Protein AF-A0A5J4YCR7-F1 (afdb_monomer_lite)

pLDDT: mean 78.74, std 20.58, range [29.14, 98.62]

Structure (mmCIF, N/CA/C/O backbone):
data_AF-A0A5J4YCR7-F1
#
_entry.id   AF-A0A5J4YCR7-F1
#
loop_
_atom_site.group_PDB
_atom_site.id
_atom_site.type_symbol
_atom_site.label_atom_id
_atom_site.label_alt_id
_atom_site.label_comp_id
_atom_site.label_asym_id
_atom_site.label_entity_id
_atom_site.label_seq_id
_atom_site.pdbx_PDB_ins_code
_atom_site.Cartn_x
_atom_site.Cartn_y
_atom_site.Cartn_z
_atom_site.occupancy
_atom_site.B_iso_or_equiv
_atom_site.auth_seq_id
_atom_site.auth_comp_id
_atom_site.auth_asym_id
_atom_site.auth_atom_id
_atom_site.pdbx_PDB_model_num
ATOM 1 N N . MET A 1 1 ? 3.400 43.436 -30.744 1.00 53.88 1 MET A N 1
ATOM 2 C CA . MET A 1 1 ? 2.940 43.234 -29.351 1.00 53.88 1 MET A CA 1
ATOM 3 C C . MET A 1 1 ? 1.519 42.687 -29.288 1.00 53.88 1 MET A C 1
ATOM 5 O O . MET A 1 1 ? 1.338 41.654 -28.671 1.00 53.88 1 MET A O 1
ATOM 9 N N . THR A 1 2 ? 0.542 43.267 -29.990 1.00 69.38 2 THR A N 1
ATOM 10 C CA . THR A 1 2 ? -0.871 42.826 -29.975 1.00 69.38 2 THR A CA 1
ATOM 11 C C . THR A 1 2 ? -1.124 41.374 -30.415 1.00 69.38 2 THR A C 1
ATOM 13 O O . THR A 1 2 ? -1.974 40.711 -29.832 1.00 69.38 2 THR A O 1
ATOM 16 N N . ALA A 1 3 ? -0.366 40.838 -31.378 1.00 64.12 3 ALA A N 1
ATOM 17 C CA . ALA A 1 3 ? -0.530 39.449 -31.832 1.00 64.12 3 ALA A CA 1
ATOM 18 C C . ALA A 1 3 ? -0.037 38.398 -30.815 1.00 64.12 3 ALA A C 1
ATOM 20 O O . ALA A 1 3 ? -0.618 37.323 -30.713 1.00 64.12 3 ALA A O 1
ATOM 21 N N . LEU A 1 4 ? 1.000 38.718 -30.030 1.00 56.66 4 LEU A N 1
ATOM 22 C CA . LEU A 1 4 ? 1.555 37.800 -29.029 1.00 56.66 4 LEU A CA 1
ATOM 23 C C . LEU A 1 4 ? 0.643 37.704 -27.799 1.00 56.66 4 LEU A C 1
ATOM 25 O O . LEU A 1 4 ? 0.443 36.624 -27.258 1.00 56.66 4 LEU A O 1
ATOM 29 N N . THR A 1 5 ? 0.029 38.823 -27.406 1.00 66.38 5 THR A N 1
ATOM 30 C CA . THR A 1 5 ? -0.951 38.864 -26.312 1.00 66.38 5 THR A CA 1
ATOM 31 C C . THR A 1 5 ? -2.227 38.097 -26.668 1.00 66.38 5 THR A C 1
ATOM 33 O O . THR A 1 5 ? -2.758 37.383 -25.826 1.00 66.38 5 THR A O 1
ATOM 36 N N . ALA A 1 6 ? -2.689 38.182 -27.921 1.00 71.31 6 ALA A N 1
ATOM 37 C CA . ALA A 1 6 ? -3.839 37.410 -28.393 1.00 71.31 6 ALA A CA 1
ATOM 38 C C . ALA A 1 6 ? -3.543 35.901 -28.460 1.00 71.31 6 ALA A C 1
ATOM 40 O O . ALA A 1 6 ? -4.400 35.099 -28.101 1.00 71.31 6 ALA A O 1
ATOM 41 N N . LEU A 1 7 ? -2.326 35.513 -28.862 1.00 67.75 7 LEU A N 1
ATOM 42 C CA . LEU A 1 7 ? -1.905 34.111 -28.886 1.00 67.75 7 LEU A CA 1
ATOM 43 C C . LEU A 1 7 ? -1.783 33.531 -27.468 1.00 67.75 7 LEU A C 1
ATOM 45 O O . LEU A 1 7 ? -2.272 32.436 -27.222 1.00 67.75 7 LEU A O 1
ATOM 49 N N . LEU A 1 8 ? -1.203 34.278 -26.523 1.00 57.44 8 LEU A N 1
ATOM 50 C CA . LEU A 1 8 ? -1.107 33.860 -25.119 1.00 57.44 8 LEU A CA 1
ATOM 51 C C . LEU A 1 8 ? -2.484 33.749 -24.453 1.00 57.44 8 LEU A C 1
ATOM 53 O O . LEU A 1 8 ? -2.726 32.792 -23.727 1.00 57.44 8 LEU A O 1
ATOM 57 N N . ALA A 1 9 ? -3.409 34.669 -24.747 1.00 64.31 9 ALA A N 1
ATOM 58 C CA . ALA A 1 9 ? -4.784 34.578 -24.263 1.00 64.31 9 ALA A CA 1
ATOM 59 C C . ALA A 1 9 ? -5.526 33.374 -24.869 1.00 64.31 9 ALA A C 1
ATOM 61 O O . ALA A 1 9 ? -6.218 32.660 -24.150 1.00 64.31 9 ALA A O 1
ATOM 62 N N . ALA A 1 10 ? -5.347 33.100 -26.164 1.00 67.38 10 ALA A N 1
ATOM 63 C CA . ALA A 1 10 ? -5.958 31.947 -26.821 1.00 67.38 10 ALA A CA 1
ATOM 64 C C . ALA A 1 10 ? -5.403 30.614 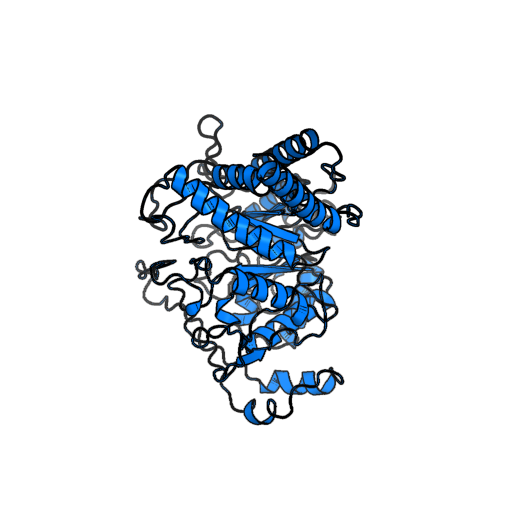-26.293 1.00 67.38 10 ALA A C 1
ATOM 66 O O . ALA A 1 10 ? -6.180 29.699 -26.047 1.00 67.38 10 ALA A O 1
ATOM 67 N N . VAL A 1 11 ? -4.090 30.520 -26.052 1.00 62.34 11 VAL A N 1
ATOM 68 C CA . VAL A 1 11 ? -3.454 29.336 -25.448 1.00 62.34 11 VAL A CA 1
ATOM 69 C C . VAL A 1 11 ? -3.907 29.148 -23.999 1.00 62.34 11 VAL A C 1
ATOM 71 O O . VAL A 1 11 ? -4.260 28.036 -23.629 1.00 62.34 11 VAL A O 1
ATOM 74 N N . ALA A 1 12 ? -3.997 30.219 -23.203 1.00 52.41 12 ALA A N 1
ATOM 75 C CA . ALA A 1 12 ? -4.520 30.144 -21.838 1.00 52.41 12 ALA A CA 1
ATOM 76 C C . ALA A 1 12 ? -5.996 29.708 -21.802 1.00 52.41 12 ALA A C 1
ATOM 78 O O . ALA A 1 12 ? -6.376 28.902 -20.961 1.00 52.41 12 ALA A O 1
ATOM 79 N N . THR A 1 13 ? -6.814 30.179 -22.749 1.00 51.72 13 THR A N 1
ATOM 80 C CA . THR A 1 13 ? -8.229 29.782 -22.853 1.00 51.72 13 THR A CA 1
ATOM 81 C C . THR A 1 13 ? -8.368 28.332 -23.328 1.00 51.72 13 THR A C 1
ATOM 83 O O . THR A 1 13 ? -9.234 27.610 -22.846 1.00 51.72 13 THR A O 1
ATOM 86 N N . LEU A 1 14 ? -7.495 27.877 -24.235 1.00 43.97 14 LEU A N 1
ATOM 87 C CA . LEU A 1 14 ? -7.489 26.497 -24.722 1.00 43.97 14 LEU A CA 1
ATOM 88 C C . LEU A 1 14 ? -7.041 25.516 -23.626 1.00 43.97 14 LEU A C 1
ATOM 90 O O . LEU A 1 14 ? -7.689 24.490 -23.441 1.00 43.97 14 LEU A O 1
ATOM 94 N N . LEU A 1 15 ? -5.999 25.863 -22.861 1.00 42.59 15 LEU A N 1
ATOM 95 C CA . LEU A 1 15 ? -5.530 25.081 -21.711 1.00 42.59 15 LEU A CA 1
ATOM 96 C C . LEU A 1 15 ? -6.577 25.045 -20.586 1.00 42.59 15 LEU A C 1
ATOM 98 O O . LEU A 1 15 ? -6.857 23.973 -20.063 1.00 42.59 15 LEU A O 1
ATOM 102 N N . ALA A 1 16 ? -7.236 26.171 -20.286 1.00 39.00 16 ALA A N 1
ATOM 103 C CA . ALA A 1 16 ? -8.340 26.206 -19.322 1.00 39.00 16 ALA A CA 1
ATOM 104 C C . ALA A 1 16 ? -9.537 25.345 -19.774 1.00 39.00 16 ALA A C 1
ATOM 106 O O . ALA A 1 16 ? -10.099 24.601 -18.977 1.00 39.00 16 ALA A O 1
ATOM 107 N N . SER A 1 17 ? -9.879 25.366 -21.069 1.00 35.00 17 SER A N 1
ATOM 108 C CA . SER A 1 17 ? -10.988 24.564 -21.609 1.00 35.00 17 SER A CA 1
ATOM 109 C C . SER A 1 17 ? -10.715 23.054 -21.643 1.00 35.00 17 SER A C 1
ATOM 111 O O . SER A 1 17 ? -11.660 22.268 -21.599 1.00 35.00 17 SER A O 1
ATOM 113 N N . GLN A 1 18 ? -9.444 22.634 -21.698 1.00 39.31 18 GLN A N 1
ATOM 114 C CA . GLN A 1 18 ? -9.070 21.219 -21.588 1.00 39.31 18 GLN A CA 1
ATOM 115 C C . GLN A 1 18 ? -9.060 20.727 -20.134 1.00 39.31 18 GLN A C 1
ATOM 117 O O . GLN A 1 18 ? -9.327 19.550 -19.914 1.00 39.31 18 GLN A O 1
ATOM 122 N N . CYS A 1 19 ? -8.859 21.614 -19.151 1.00 36.62 19 CYS A N 1
ATOM 123 C CA . CYS A 1 19 ? -9.073 21.284 -17.739 1.00 36.62 19 CYS A CA 1
ATOM 124 C C . CYS A 1 19 ? -10.566 21.195 -17.377 1.00 36.62 19 CYS A C 1
ATOM 126 O O . CYS A 1 19 ? -10.964 20.292 -16.651 1.00 36.62 19 CYS A O 1
ATOM 128 N N . GLU A 1 20 ? -11.426 22.076 -17.900 1.00 34.78 20 GLU A N 1
ATOM 129 C CA . GLU A 1 20 ? -12.853 22.086 -17.525 1.00 34.78 20 GLU A CA 1
ATOM 130 C C . GLU A 1 20 ? -13.670 20.932 -18.135 1.00 34.78 20 GLU A C 1
ATOM 132 O O . GLU A 1 20 ? -14.632 20.462 -17.525 1.00 34.78 20 GLU A O 1
ATOM 137 N N . ALA A 1 21 ? -13.284 20.422 -19.309 1.00 37.94 21 ALA A N 1
ATOM 138 C CA . ALA A 1 21 ? -14.014 19.342 -19.980 1.00 37.94 21 ALA A CA 1
ATOM 139 C C . ALA A 1 21 ? -13.878 17.962 -19.295 1.00 37.94 21 ALA A C 1
ATOM 141 O O . ALA A 1 21 ? -14.633 17.052 -19.635 1.00 37.94 21 ALA A O 1
ATOM 142 N N . GLY A 1 22 ? -12.960 17.807 -18.332 1.00 37.94 22 GLY A N 1
ATOM 143 C CA . GLY A 1 22 ? -12.768 16.573 -17.559 1.00 37.94 22 GLY A CA 1
ATOM 144 C C . GLY A 1 22 ? -13.517 16.510 -16.220 1.00 37.94 22 GLY A C 1
ATOM 145 O O . GLY A 1 22 ? -13.668 15.424 -15.673 1.00 37.94 22 GLY A O 1
ATOM 146 N N . PHE A 1 23 ? -14.016 17.636 -15.692 1.00 41.09 23 PHE A N 1
ATOM 147 C CA . PHE A 1 23 ? -14.537 17.710 -14.312 1.00 41.09 23 PHE A CA 1
ATOM 148 C C . PHE A 1 23 ? -16.067 17.801 -14.193 1.00 41.09 23 PHE A C 1
ATOM 150 O O . PHE A 1 23 ? -16.623 17.628 -13.107 1.00 41.09 23 PHE A O 1
ATOM 157 N N . ALA A 1 24 ? -16.785 18.027 -15.295 1.00 34.12 24 ALA A N 1
ATOM 158 C CA . ALA A 1 24 ? -18.244 18.129 -15.296 1.00 34.12 24 ALA A CA 1
ATOM 159 C C . ALA A 1 24 ? -18.916 16.740 -15.312 1.00 34.12 24 ALA A C 1
ATOM 161 O O . ALA A 1 24 ? -19.542 16.353 -16.296 1.00 34.12 24 ALA A O 1
ATOM 162 N N . GLY A 1 25 ? -18.778 15.967 -14.231 1.00 39.09 25 GLY A N 1
ATOM 163 C CA . GLY A 1 25 ? -19.445 14.663 -14.134 1.00 39.09 25 GLY A CA 1
ATOM 164 C C . GLY A 1 25 ? -19.187 13.831 -12.881 1.00 39.09 25 GLY A C 1
ATOM 165 O O . GLY A 1 25 ? -19.938 12.887 -12.647 1.00 39.09 25 GLY A O 1
ATOM 166 N N . SER A 1 26 ? -18.193 14.170 -12.054 1.00 43.72 26 SER A N 1
ATOM 167 C CA . SER A 1 26 ? -17.971 13.477 -10.780 1.00 43.72 26 SER A CA 1
ATOM 168 C C . SER A 1 26 ? -19.073 13.869 -9.791 1.00 43.72 26 SER A C 1
ATOM 170 O O . SER A 1 26 ? -19.031 14.914 -9.138 1.00 43.72 26 SER A O 1
ATOM 172 N N . THR A 1 27 ? -20.132 13.061 -9.716 1.00 47.44 27 THR A N 1
ATOM 173 C CA . THR A 1 27 ? -20.980 13.045 -8.525 1.00 47.44 27 THR A CA 1
ATOM 174 C C . THR A 1 27 ? -20.075 12.645 -7.376 1.00 47.44 27 THR A C 1
ATOM 176 O O . THR A 1 27 ? -19.581 11.524 -7.385 1.00 47.44 27 THR A O 1
ATOM 179 N N . ALA A 1 28 ? -19.834 13.557 -6.435 1.00 53.69 28 ALA A N 1
ATOM 180 C CA . ALA A 1 28 ? -19.014 13.286 -5.266 1.00 53.69 28 ALA A CA 1
ATOM 181 C C . ALA A 1 28 ? -19.491 12.001 -4.572 1.00 53.69 28 ALA A C 1
ATOM 183 O O . ALA A 1 28 ? -20.524 11.994 -3.897 1.00 53.69 28 ALA A O 1
ATOM 184 N N . SER A 1 29 ? -18.761 10.910 -4.783 1.00 58.00 29 SER A N 1
ATOM 185 C CA . SER A 1 29 ? -19.010 9.643 -4.117 1.00 58.00 29 SER A CA 1
ATOM 186 C C . SER A 1 29 ? -18.643 9.830 -2.653 1.00 58.00 29 SER A C 1
ATOM 188 O O . SER A 1 29 ? -17.520 10.204 -2.327 1.00 58.00 29 SER A O 1
ATOM 190 N N . THR A 1 30 ? -19.592 9.619 -1.747 1.00 64.81 30 THR A N 1
ATOM 191 C CA . THR A 1 30 ? -19.238 9.455 -0.338 1.00 64.81 30 THR A CA 1
ATOM 192 C C . THR A 1 30 ? -18.543 8.107 -0.217 1.00 64.81 30 THR A C 1
ATOM 194 O O . THR A 1 30 ? -19.165 7.080 -0.485 1.00 64.81 30 THR A O 1
ATOM 197 N N . TYR A 1 31 ? -17.260 8.106 0.141 1.00 67.88 31 TYR A N 1
ATOM 198 C CA . TYR A 1 31 ? -16.530 6.870 0.399 1.00 67.88 31 TYR A CA 1
ATOM 199 C C . TYR A 1 31 ? -17.069 6.253 1.692 1.00 67.88 31 TYR A C 1
ATOM 201 O O . TYR A 1 31 ? -16.855 6.774 2.786 1.00 67.88 31 TYR A O 1
ATOM 209 N N . THR A 1 32 ? -17.838 5.175 1.562 1.00 67.88 32 THR A N 1
ATOM 210 C CA . THR A 1 32 ? -18.298 4.375 2.697 1.00 67.88 32 THR A CA 1
ATOM 211 C C . THR A 1 32 ? -17.334 3.222 2.892 1.00 67.88 32 THR A C 1
ATOM 213 O O . THR A 1 32 ? -17.268 2.336 2.043 1.00 67.88 32 THR A O 1
ATOM 216 N N . PHE A 1 33 ? -16.601 3.229 3.999 1.00 71.44 33 PHE A N 1
ATOM 217 C CA . PHE A 1 33 ? -15.703 2.130 4.338 1.00 71.44 33 PHE A CA 1
ATOM 218 C C . PHE A 1 33 ? -16.463 0.988 4.991 1.00 71.44 33 PHE A C 1
ATOM 220 O O . PHE A 1 33 ? -17.504 1.189 5.629 1.00 71.44 33 PHE A O 1
ATOM 227 N N . ASN A 1 34 ? -15.923 -0.217 4.833 1.00 76.38 34 ASN A N 1
ATOM 228 C CA . ASN A 1 34 ? -16.390 -1.361 5.587 1.00 76.38 34 ASN A CA 1
ATOM 229 C C . ASN A 1 34 ? -16.226 -1.069 7.089 1.00 76.38 34 ASN A C 1
ATOM 231 O O . ASN A 1 34 ? -15.247 -0.456 7.514 1.00 76.38 34 ASN A O 1
ATOM 235 N N . ALA A 1 35 ? -17.196 -1.497 7.897 1.00 76.69 35 ALA A N 1
ATOM 236 C CA . ALA A 1 35 ? -17.082 -1.396 9.348 1.00 76.69 35 ALA A CA 1
ATOM 237 C C . ALA A 1 35 ? -15.882 -2.205 9.864 1.00 76.69 35 ALA A C 1
ATOM 239 O O . ALA A 1 35 ? -15.300 -1.847 10.886 1.00 76.69 35 ALA A O 1
ATOM 240 N N . ASN A 1 36 ? -15.493 -3.269 9.147 1.00 85.06 36 ASN A N 1
ATOM 241 C CA . ASN A 1 36 ? -14.246 -3.958 9.422 1.00 85.06 36 ASN A CA 1
ATOM 242 C C . ASN A 1 36 ? -13.053 -3.236 8.794 1.00 85.06 36 ASN A C 1
ATOM 244 O O . ASN A 1 36 ? -12.921 -3.184 7.569 1.00 85.06 36 ASN A O 1
ATOM 248 N N . LYS A 1 37 ? -12.143 -2.768 9.647 1.00 90.25 37 LYS A N 1
ATOM 249 C CA . LYS A 1 37 ? -10.871 -2.179 9.225 1.00 90.25 37 LYS A CA 1
ATOM 250 C C . LYS A 1 37 ? -9.773 -3.223 9.007 1.00 90.25 37 LYS A C 1
ATOM 252 O O . LYS A 1 37 ? -8.697 -2.844 8.570 1.00 90.25 37 LYS A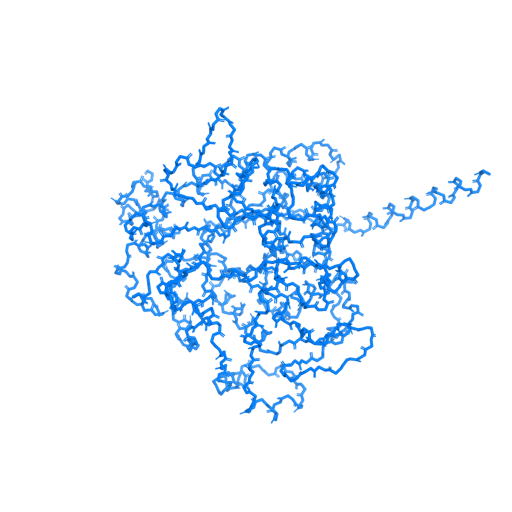 O 1
ATOM 257 N N . MET A 1 38 ? -9.987 -4.499 9.332 1.00 91.38 38 MET A N 1
ATOM 258 C CA . MET A 1 38 ? -8.982 -5.539 9.106 1.00 91.38 38 MET A CA 1
ATOM 259 C C . MET A 1 38 ? -8.787 -5.780 7.608 1.00 91.38 38 MET A C 1
ATOM 261 O O . MET A 1 38 ? -9.726 -6.132 6.901 1.00 91.38 38 MET A O 1
ATOM 265 N N . GLY A 1 39 ? -7.549 -5.656 7.159 1.00 91.50 39 GLY A N 1
ATOM 266 C CA . GLY A 1 39 ? -7.047 -6.151 5.893 1.00 91.50 39 GLY A CA 1
ATOM 267 C C . GLY A 1 39 ? -6.011 -7.255 6.103 1.00 91.50 39 GLY A C 1
ATOM 268 O O . GLY A 1 39 ? -5.493 -7.458 7.203 1.00 91.50 39 GLY A O 1
ATOM 269 N N . LEU A 1 40 ? -5.709 -7.967 5.028 1.00 89.88 40 LEU A N 1
ATOM 270 C CA . LEU A 1 40 ? -4.839 -9.131 5.002 1.00 89.88 40 LEU A CA 1
ATOM 271 C C . LEU A 1 40 ? -3.653 -8.887 4.064 1.00 89.88 40 LEU A C 1
ATOM 273 O O . LEU A 1 40 ? -3.804 -8.260 3.019 1.00 89.88 40 LEU A O 1
ATOM 277 N N . ASP A 1 41 ? -2.490 -9.410 4.429 1.00 87.56 41 ASP A N 1
ATOM 278 C CA . ASP A 1 41 ? -1.339 -9.568 3.541 1.00 87.56 41 ASP A CA 1
ATOM 279 C C . ASP A 1 41 ? -0.849 -11.006 3.683 1.00 87.56 41 ASP A C 1
ATOM 281 O O . ASP A 1 41 ? -0.159 -11.341 4.640 1.00 87.56 41 ASP A O 1
ATOM 285 N N . ASP A 1 42 ? -1.298 -11.893 2.804 1.00 75.75 42 ASP A N 1
ATOM 286 C CA . ASP A 1 42 ? -1.005 -13.328 2.897 1.00 75.75 42 ASP A CA 1
ATOM 287 C C . ASP A 1 42 ? -0.274 -13.851 1.652 1.00 75.75 42 ASP A C 1
ATOM 289 O O . ASP A 1 42 ? -0.049 -15.053 1.479 1.00 75.75 42 ASP A O 1
ATOM 293 N N . GLN A 1 43 ? 0.127 -12.926 0.776 1.00 63.00 43 GLN A N 1
ATOM 294 C CA . GLN A 1 43 ? 0.685 -13.229 -0.533 1.00 63.00 43 GLN A CA 1
ATOM 295 C C . GLN A 1 43 ? 1.986 -14.025 -0.414 1.00 63.00 43 GLN A C 1
ATOM 297 O O . GLN A 1 43 ? 2.153 -15.030 -1.104 1.00 63.00 43 GLN A O 1
ATOM 302 N N . ASN A 1 44 ? 2.894 -13.629 0.481 1.00 59.88 44 ASN A N 1
ATOM 303 C CA . ASN A 1 44 ? 4.166 -14.329 0.634 1.00 59.88 44 ASN A CA 1
ATOM 304 C C . ASN A 1 44 ? 3.959 -15.780 1.083 1.00 59.88 44 ASN A C 1
ATOM 306 O O . ASN A 1 44 ? 4.634 -16.670 0.577 1.00 59.88 44 ASN A O 1
ATOM 310 N N . TYR A 1 45 ? 2.986 -16.066 1.948 1.00 56.56 45 TYR A N 1
ATOM 311 C CA . TYR A 1 45 ? 2.736 -17.426 2.427 1.00 56.56 45 TYR A CA 1
ATOM 312 C C . TYR A 1 45 ? 2.085 -18.319 1.363 1.00 56.56 45 TYR A C 1
ATOM 314 O O . TYR A 1 45 ? 2.593 -19.403 1.062 1.00 56.56 45 TYR A O 1
ATOM 322 N N . VAL A 1 46 ? 0.985 -17.855 0.759 1.00 56.94 46 VAL A N 1
ATOM 323 C CA . VAL A 1 46 ? 0.233 -18.629 -0.245 1.00 56.94 46 VAL A CA 1
ATOM 324 C C . VAL A 1 46 ? 1.107 -18.948 -1.452 1.00 56.94 46 VAL A C 1
ATOM 326 O O . VAL A 1 46 ? 1.080 -20.069 -1.966 1.00 56.94 46 VAL A O 1
ATOM 329 N N . LEU A 1 47 ? 1.932 -17.984 -1.867 1.00 58.78 47 LEU A N 1
ATOM 330 C CA . LEU A 1 47 ? 2.868 -18.188 -2.955 1.00 58.78 47 LEU A CA 1
ATOM 331 C C . LEU A 1 47 ? 4.011 -19.123 -2.531 1.00 58.78 47 LEU A C 1
ATOM 333 O O . LEU A 1 47 ? 4.221 -20.158 -3.162 1.00 58.78 47 LEU A O 1
ATOM 337 N N . THR A 1 48 ? 4.731 -18.834 -1.446 1.00 58.62 48 THR A N 1
ATOM 338 C CA . THR A 1 48 ? 5.934 -19.617 -1.091 1.00 58.62 48 THR A CA 1
ATOM 339 C C . THR A 1 48 ? 5.659 -21.090 -0.797 1.00 58.62 48 THR A C 1
ATOM 341 O O . THR A 1 48 ? 6.524 -21.926 -1.059 1.00 58.62 48 THR A O 1
ATOM 344 N N . GLN A 1 49 ? 4.471 -21.434 -0.295 1.00 60.28 49 GLN A N 1
ATOM 345 C CA . GLN A 1 49 ? 4.128 -22.816 0.049 1.00 60.28 49 GLN A CA 1
ATOM 346 C C . GLN A 1 49 ? 3.531 -23.623 -1.113 1.00 60.28 49 GLN A C 1
ATOM 348 O O . GLN A 1 49 ? 3.308 -24.823 -0.954 1.00 60.28 49 GLN A O 1
ATOM 353 N N . ALA A 1 50 ? 3.287 -22.999 -2.275 1.00 66.38 50 ALA A N 1
ATOM 354 C CA . ALA A 1 50 ? 2.661 -23.638 -3.437 1.00 66.38 50 ALA A CA 1
ATOM 355 C C . ALA A 1 50 ? 1.386 -24.423 -3.062 1.00 66.38 50 ALA A C 1
ATOM 357 O O . ALA A 1 50 ? 1.210 -25.581 -3.457 1.00 66.38 50 ALA A O 1
ATOM 358 N N . LEU A 1 51 ? 0.522 -23.800 -2.253 1.00 72.81 51 LEU A N 1
ATOM 359 C CA . LEU A 1 51 ? -0.707 -24.424 -1.769 1.00 72.81 51 LEU A CA 1
ATOM 360 C C . LEU A 1 51 ? -1.613 -24.800 -2.945 1.00 72.81 51 LEU A C 1
ATOM 362 O O . LEU A 1 51 ? -1.719 -24.066 -3.930 1.00 72.81 51 LEU A O 1
ATOM 366 N N . ASP A 1 52 ? -2.284 -25.947 -2.845 1.00 79.06 52 ASP A N 1
ATOM 367 C CA . ASP A 1 52 ? -3.292 -26.303 -3.837 1.00 79.06 52 ASP A CA 1
ATOM 368 C C . ASP A 1 52 ? -4.546 -25.424 -3.697 1.00 79.06 52 ASP A C 1
ATOM 370 O O . ASP A 1 52 ? -4.830 -24.845 -2.645 1.00 79.06 52 ASP A O 1
ATOM 374 N N . SER A 1 53 ? -5.327 -25.330 -4.775 1.00 76.69 53 SER A N 1
ATOM 375 C CA . SER A 1 53 ? -6.520 -24.477 -4.815 1.00 76.69 53 SER A CA 1
ATOM 376 C C . SER A 1 53 ? -7.562 -24.841 -3.750 1.00 76.69 53 SER A C 1
ATOM 378 O O . SER A 1 53 ? -8.336 -23.979 -3.344 1.00 76.69 53 SER A O 1
ATOM 380 N N . ALA A 1 54 ? -7.604 -26.100 -3.294 1.00 82.75 54 ALA A N 1
ATOM 381 C CA . ALA A 1 54 ? -8.542 -26.533 -2.260 1.00 82.75 54 ALA A CA 1
ATOM 382 C C . ALA A 1 54 ? -8.132 -26.000 -0.879 1.00 82.75 54 ALA A C 1
ATOM 384 O O . ALA A 1 54 ? -8.982 -25.516 -0.136 1.00 82.75 54 ALA A O 1
ATOM 385 N N . THR A 1 55 ? -6.837 -26.034 -0.570 1.00 83.12 55 THR A N 1
ATOM 386 C CA . THR A 1 55 ? -6.261 -25.480 0.660 1.00 83.12 55 THR A CA 1
ATOM 387 C C . THR A 1 55 ? -6.422 -23.962 0.695 1.00 83.12 55 THR A C 1
ATOM 389 O O . THR A 1 55 ? -6.832 -23.420 1.715 1.00 83.12 55 THR A O 1
ATOM 392 N N . ILE A 1 56 ? -6.180 -23.275 -0.430 1.00 82.06 56 ILE A N 1
ATOM 393 C CA . ILE A 1 56 ? -6.403 -21.823 -0.550 1.00 82.06 56 ILE A CA 1
ATOM 394 C C . ILE A 1 56 ? -7.878 -21.479 -0.309 1.00 82.06 56 ILE A C 1
ATOM 396 O O . ILE A 1 56 ? -8.178 -20.569 0.460 1.00 82.06 56 ILE A O 1
ATOM 400 N N . ALA A 1 57 ? -8.807 -22.225 -0.915 1.00 82.75 57 ALA A N 1
ATOM 401 C CA . ALA A 1 57 ? -10.235 -22.006 -0.707 1.00 82.75 57 ALA A CA 1
ATOM 402 C C . ALA A 1 57 ? -10.643 -22.210 0.763 1.00 82.75 57 ALA A C 1
ATOM 404 O O . A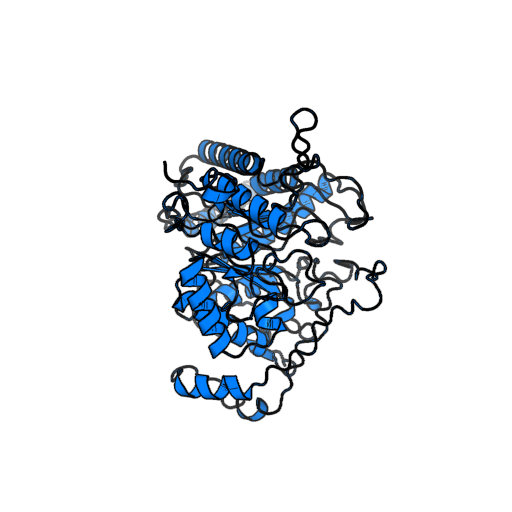LA A 1 57 ? -11.292 -21.339 1.335 1.00 82.75 57 ALA A O 1
ATOM 405 N N . ALA A 1 58 ? -10.215 -23.312 1.391 1.00 86.06 58 ALA A N 1
ATOM 406 C CA . ALA A 1 58 ? -10.506 -23.596 2.798 1.00 86.06 58 ALA A CA 1
ATOM 407 C C . ALA A 1 58 ? -9.946 -22.510 3.730 1.00 86.06 58 ALA A C 1
ATOM 409 O O . ALA A 1 58 ? -10.651 -22.009 4.605 1.00 86.06 58 ALA A O 1
ATOM 410 N N . ARG A 1 59 ? -8.704 -22.085 3.486 1.00 89.06 59 ARG A N 1
ATOM 411 C CA . ARG A 1 59 ? -8.060 -20.993 4.214 1.00 89.06 59 ARG A CA 1
ATOM 412 C C . ARG A 1 59 ? -8.840 -19.685 4.090 1.00 89.06 59 ARG A C 1
ATOM 414 O O . ARG A 1 59 ? -9.095 -19.033 5.098 1.00 89.06 59 ARG A O 1
ATOM 421 N N . ASN A 1 60 ? -9.237 -19.307 2.877 1.00 89.00 60 ASN A N 1
ATOM 422 C CA . ASN A 1 60 ? -9.993 -18.081 2.627 1.00 89.00 60 ASN A CA 1
ATOM 423 C C . ASN A 1 60 ? -11.379 -18.116 3.287 1.00 89.00 60 ASN A C 1
ATOM 425 O O . ASN A 1 60 ? -11.796 -17.128 3.891 1.00 89.00 60 ASN A O 1
ATOM 429 N N . GLU A 1 61 ? -12.074 -19.256 3.236 1.00 89.44 61 GLU A N 1
ATOM 430 C CA . GLU A 1 61 ? -13.334 -19.462 3.960 1.00 89.44 61 GLU A CA 1
ATOM 431 C C . GLU A 1 61 ? -13.142 -19.310 5.476 1.00 89.44 61 GLU A C 1
ATOM 433 O O . GLU A 1 61 ? -13.928 -18.617 6.133 1.00 89.44 61 GLU A O 1
ATOM 438 N N . GLN A 1 62 ? -12.075 -19.899 6.028 1.00 91.38 62 GLN A N 1
ATOM 439 C CA . GLN A 1 62 ? -11.746 -19.789 7.446 1.00 91.38 62 GLN A CA 1
ATOM 440 C C . GLN A 1 62 ? -11.439 -18.337 7.826 1.00 91.38 62 GLN A C 1
ATOM 442 O O . GLN A 1 62 ? -12.047 -17.822 8.760 1.00 91.38 62 GLN A O 1
ATOM 447 N N . LEU A 1 63 ? -10.577 -17.637 7.080 1.00 92.12 63 LEU A N 1
ATOM 448 C CA . LEU A 1 63 ? -10.250 -16.222 7.301 1.00 92.12 63 LEU A CA 1
ATOM 449 C C . LEU A 1 63 ? -11.489 -15.326 7.229 1.00 92.12 63 LEU A C 1
ATOM 451 O O . LEU A 1 63 ? -11.673 -14.453 8.083 1.00 92.12 63 LEU A O 1
ATOM 455 N N . GLN A 1 64 ? -12.370 -15.565 6.257 1.00 92.12 64 GLN A N 1
ATOM 456 C CA . GLN A 1 64 ? -13.607 -14.808 6.119 1.00 92.12 64 GLN A CA 1
ATOM 457 C C . GLN A 1 64 ? -14.564 -15.048 7.291 1.00 92.12 64 GLN A C 1
ATOM 459 O O . GLN A 1 64 ? -15.176 -14.105 7.791 1.00 92.12 64 GLN A O 1
ATOM 464 N N . SER A 1 65 ? -14.677 -16.287 7.769 1.00 92.81 65 SER A N 1
ATOM 465 C CA . SER A 1 65 ? -15.477 -16.616 8.953 1.00 92.81 65 SER A CA 1
ATOM 466 C C . SER A 1 65 ? -14.896 -15.993 10.228 1.00 92.81 65 SER A C 1
ATOM 468 O O . SER A 1 65 ? -15.617 -15.418 11.048 1.00 92.81 65 SER A O 1
ATOM 470 N N . ASP A 1 66 ? -13.584 -16.106 10.403 1.00 93.25 66 ASP A N 1
ATOM 471 C CA . ASP A 1 66 ? -12.917 -15.806 11.661 1.00 93.25 66 ASP A CA 1
ATOM 472 C C . ASP A 1 66 ? -12.617 -14.322 11.841 1.00 93.25 66 ASP A C 1
ATOM 474 O O . ASP A 1 66 ? -12.865 -13.780 12.920 1.00 93.25 66 ASP A O 1
ATOM 478 N N . MET A 1 67 ? -12.147 -13.651 10.792 1.00 91.31 67 MET A N 1
ATOM 479 C CA . MET A 1 67 ? -11.672 -12.263 10.835 1.00 91.31 67 MET A CA 1
ATOM 480 C C . MET A 1 67 ? -12.511 -11.326 9.965 1.00 91.31 67 MET A C 1
ATOM 482 O O . MET A 1 67 ? -12.563 -10.133 10.257 1.00 91.31 67 MET A O 1
ATOM 486 N N . ALA A 1 68 ? -13.184 -11.866 8.942 1.00 92.56 68 ALA A N 1
ATOM 487 C CA . ALA A 1 68 ? -13.992 -11.137 7.964 1.00 92.56 68 ALA A CA 1
ATOM 488 C C . ALA A 1 68 ? -13.262 -9.949 7.304 1.00 92.56 68 ALA A C 1
ATOM 490 O O . ALA A 1 68 ? -13.846 -8.858 7.261 1.00 92.56 68 ALA A O 1
ATOM 491 N N . PRO A 1 69 ? -11.989 -10.093 6.874 1.00 92.00 69 PRO A N 1
ATOM 492 C CA . PRO A 1 69 ? -11.207 -8.956 6.409 1.00 92.00 69 PRO A CA 1
ATOM 493 C C . PRO A 1 69 ? -11.890 -8.284 5.211 1.00 92.00 69 PRO A C 1
ATOM 495 O O . PRO A 1 69 ? -12.652 -8.902 4.472 1.00 92.00 69 PRO A O 1
ATOM 498 N N . SER A 1 70 ? -11.676 -6.982 5.066 1.00 91.19 70 SER A N 1
ATOM 499 C CA . SER A 1 70 ? -12.309 -6.173 4.024 1.00 91.19 70 SER A CA 1
ATOM 500 C C . SER A 1 70 ? -11.403 -5.939 2.825 1.00 91.19 70 SER A C 1
ATOM 502 O O . SER A 1 70 ? -11.911 -5.726 1.727 1.00 91.19 70 SER A O 1
ATOM 504 N N . VAL A 1 71 ? -10.084 -5.993 3.027 1.00 93.38 71 VAL A N 1
ATOM 505 C CA . VAL A 1 71 ? -9.083 -5.733 1.990 1.00 93.38 71 VAL A CA 1
ATOM 506 C C . VAL A 1 71 ? -8.007 -6.811 2.012 1.00 93.38 71 VAL A C 1
ATOM 508 O O . VAL A 1 71 ? -7.510 -7.148 3.082 1.00 93.38 71 VAL A O 1
ATOM 511 N N . HIS A 1 72 ? -7.585 -7.301 0.853 1.00 92.75 72 HIS A N 1
ATOM 512 C CA . HIS A 1 72 ? -6.393 -8.129 0.697 1.00 92.75 72 HIS A CA 1
ATOM 513 C C . HIS A 1 72 ? -5.358 -7.374 -0.131 1.00 92.75 72 HIS A C 1
ATOM 515 O O . HIS A 1 72 ? -5.651 -6.833 -1.197 1.00 92.75 72 HIS A O 1
ATOM 521 N N . ARG A 1 73 ? -4.143 -7.267 0.394 1.00 91.94 73 ARG A N 1
ATOM 522 C CA . ARG A 1 73 ? -3.059 -6.488 -0.190 1.00 91.94 73 ARG A CA 1
ATOM 523 C C . ARG A 1 73 ? -2.059 -7.388 -0.902 1.00 91.94 73 ARG A C 1
ATOM 525 O O . ARG A 1 73 ? -1.702 -8.443 -0.393 1.00 91.94 73 ARG A O 1
ATOM 532 N N . TYR A 1 74 ? -1.553 -6.900 -2.029 1.00 89.31 74 TYR A N 1
ATOM 533 C CA . TYR A 1 74 ? -0.548 -7.566 -2.837 1.00 89.31 74 TYR A CA 1
ATOM 534 C C . TYR A 1 74 ? 0.586 -6.626 -3.242 1.00 89.31 74 TYR A C 1
ATOM 536 O O . TYR A 1 74 ? 0.357 -5.505 -3.699 1.00 89.31 74 TYR A O 1
ATOM 544 N N . ASN A 1 75 ? 1.813 -7.122 -3.170 1.00 86.31 75 ASN A N 1
ATOM 545 C CA . ASN A 1 75 ? 2.972 -6.571 -3.84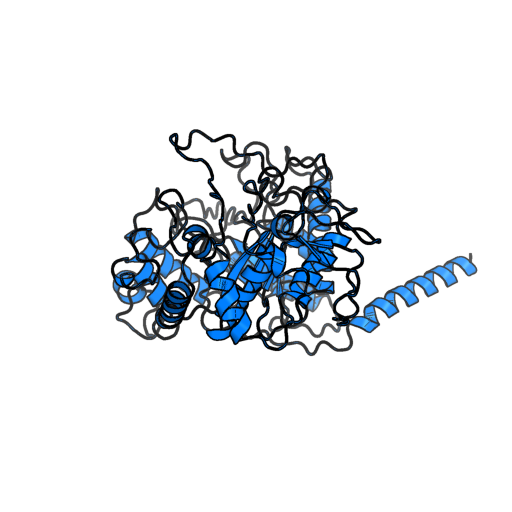9 1.00 86.31 75 ASN A CA 1
ATOM 546 C C . ASN A 1 75 ? 2.904 -6.904 -5.344 1.00 86.31 75 ASN A C 1
ATOM 548 O O . ASN A 1 75 ? 2.991 -8.062 -5.758 1.00 86.31 75 ASN A O 1
ATOM 552 N N . MET A 1 76 ? 2.750 -5.861 -6.157 1.00 88.94 76 MET A N 1
ATOM 553 C CA . MET A 1 76 ? 2.667 -5.915 -7.613 1.00 88.94 76 MET A CA 1
ATOM 554 C C . MET A 1 76 ? 3.935 -5.299 -8.201 1.00 88.94 76 MET A C 1
ATOM 556 O O . MET A 1 76 ? 3.994 -4.112 -8.535 1.00 88.94 76 MET A O 1
ATOM 560 N N . PHE A 1 77 ? 4.981 -6.118 -8.312 1.00 89.94 77 PHE A N 1
ATOM 561 C CA . PHE A 1 77 ? 6.248 -5.683 -8.890 1.00 89.94 77 PHE A CA 1
ATOM 562 C C . PHE A 1 77 ? 6.105 -5.490 -10.401 1.00 89.94 77 PHE A C 1
ATOM 564 O O . PHE A 1 77 ? 5.863 -6.454 -11.130 1.00 89.94 77 PHE A O 1
ATOM 571 N N . TRP A 1 78 ? 6.301 -4.271 -10.903 1.00 93.38 78 TRP A N 1
ATOM 572 C CA . TRP A 1 78 ? 6.212 -3.990 -12.338 1.00 93.38 78 TRP A CA 1
ATOM 573 C C . TRP A 1 78 ? 7.203 -4.856 -13.137 1.00 93.38 78 TRP A C 1
ATOM 575 O O . TRP A 1 78 ? 6.839 -5.459 -14.148 1.00 93.38 78 TRP A O 1
ATOM 585 N N . SER A 1 79 ? 8.417 -5.033 -12.619 1.00 91.06 79 SER A N 1
ATOM 586 C CA . SER A 1 79 ? 9.440 -5.930 -13.167 1.00 91.06 79 SER A CA 1
ATOM 587 C C . SER A 1 79 ? 9.036 -7.407 -13.236 1.00 91.06 79 SER A C 1
ATOM 589 O O . SER A 1 79 ? 9.599 -8.142 -14.034 1.00 91.06 79 SER A O 1
ATOM 591 N N . SER A 1 80 ? 8.077 -7.867 -12.426 1.00 87.88 80 SER A N 1
ATOM 592 C CA . SER A 1 80 ? 7.577 -9.247 -12.520 1.00 87.88 80 SER A CA 1
ATOM 593 C C . SER A 1 80 ? 6.586 -9.414 -13.669 1.00 87.88 80 SER A C 1
ATOM 595 O O . SER A 1 80 ? 6.509 -10.483 -14.279 1.00 87.88 80 SER A O 1
ATOM 597 N N . PHE A 1 81 ? 5.833 -8.360 -13.988 1.00 90.44 81 PHE A N 1
ATOM 598 C CA . PHE A 1 81 ? 4.882 -8.377 -15.093 1.00 90.44 81 PHE A CA 1
ATOM 599 C C . PHE A 1 81 ? 5.561 -8.168 -16.440 1.00 90.44 81 PHE A C 1
ATOM 601 O O . PHE A 1 81 ? 5.180 -8.835 -17.395 1.00 90.44 81 PHE A O 1
ATOM 608 N N . GLU A 1 82 ? 6.545 -7.277 -16.547 1.00 92.31 82 GLU A N 1
ATOM 609 C CA . GLU A 1 82 ? 7.203 -6.978 -17.823 1.00 92.31 82 GLU A CA 1
ATOM 610 C C . GLU A 1 82 ? 8.591 -7.590 -17.942 1.00 92.31 82 GLU A C 1
ATOM 612 O O . GLU A 1 82 ? 9.373 -7.550 -16.999 1.00 92.31 82 GLU A O 1
ATOM 617 N N . SER A 1 83 ? 8.924 -8.112 -19.128 1.00 84.19 83 SER A N 1
ATOM 618 C CA . SER A 1 83 ? 10.271 -8.640 -19.387 1.00 84.19 83 SER A CA 1
ATOM 619 C C . SER A 1 83 ? 11.320 -7.542 -19.195 1.00 84.19 83 SER A C 1
ATOM 621 O O . SER A 1 83 ? 11.288 -6.510 -19.868 1.00 84.19 83 SER A O 1
ATOM 623 N N . SER A 1 84 ? 12.314 -7.797 -18.342 1.00 83.31 84 SER A N 1
ATOM 624 C CA . SER A 1 84 ? 13.477 -6.914 -18.196 1.00 83.31 84 SER A CA 1
ATOM 625 C C . SER A 1 84 ? 14.323 -6.839 -19.477 1.00 83.31 84 SER A C 1
ATOM 627 O O . SER A 1 84 ? 15.034 -5.854 -19.686 1.00 83.31 84 SER A O 1
ATOM 629 N N . GLY A 1 85 ? 14.246 -7.857 -20.342 1.00 83.56 85 GLY A N 1
ATOM 630 C CA . GLY A 1 85 ? 15.032 -7.973 -21.573 1.00 83.56 85 GLY A CA 1
ATOM 631 C C . GLY A 1 85 ? 14.419 -7.293 -22.799 1.00 83.56 85 GLY A C 1
ATOM 632 O O . GLY A 1 85 ? 15.151 -6.955 -23.733 1.00 83.56 85 GLY A O 1
ATOM 633 N N . THR A 1 86 ? 13.104 -7.058 -22.803 1.00 90.56 86 THR A N 1
ATOM 634 C CA . THR A 1 86 ? 12.386 -6.503 -23.960 1.00 90.56 86 THR A CA 1
ATOM 635 C C . THR A 1 86 ? 11.641 -5.222 -23.578 1.00 90.56 86 THR A C 1
ATOM 637 O O . THR A 1 86 ? 10.527 -5.304 -23.060 1.00 90.56 86 THR A O 1
ATOM 640 N N . PRO A 1 87 ? 12.212 -4.035 -23.869 1.00 93.56 87 PRO A N 1
ATOM 641 C CA . PRO A 1 87 ? 11.529 -2.769 -23.646 1.00 93.56 87 PRO A CA 1
ATOM 642 C C . PRO A 1 87 ? 10.217 -2.682 -24.425 1.00 93.56 87 PRO A C 1
ATOM 644 O O . PRO A 1 87 ? 10.082 -3.232 -25.526 1.00 93.56 87 PRO A O 1
ATOM 647 N N . SER A 1 88 ? 9.281 -1.911 -23.886 1.00 92.69 88 SER A N 1
ATOM 648 C CA . SER A 1 88 ? 8.092 -1.488 -24.615 1.00 92.69 88 SER A CA 1
ATOM 649 C C . SER A 1 88 ? 8.467 -0.718 -25.894 1.00 92.69 88 SER A C 1
ATOM 651 O O . SER A 1 88 ? 9.532 -0.104 -26.011 1.00 92.69 88 SER A O 1
ATOM 653 N N . SER A 1 89 ? 7.604 -0.766 -26.909 1.00 93.00 89 SER A N 1
ATOM 654 C CA . SER A 1 89 ? 7.899 -0.173 -28.219 1.00 93.00 89 SER A CA 1
ATOM 655 C C . SER A 1 89 ? 6.650 0.313 -28.934 1.00 93.00 89 SER A C 1
ATOM 657 O O . SER A 1 89 ? 5.608 -0.320 -28.877 1.00 93.00 89 SER A O 1
ATOM 659 N N . SER A 1 90 ? 6.759 1.377 -29.726 1.00 90.56 90 SER A N 1
ATOM 660 C CA . SER A 1 90 ? 5.672 1.821 -30.617 1.00 90.56 90 SER A CA 1
ATOM 661 C C . SER A 1 90 ? 5.422 0.878 -31.809 1.00 90.56 90 SER A C 1
ATOM 663 O O . SER A 1 90 ? 4.465 1.055 -32.563 1.00 90.56 90 SER A O 1
ATOM 665 N N . SER A 1 91 ? 6.285 -0.122 -32.010 1.00 92.12 91 SER A N 1
ATOM 666 C CA . SER A 1 91 ? 6.180 -1.156 -33.048 1.00 92.12 91 SER A CA 1
ATOM 667 C C . SER A 1 91 ? 6.141 -2.555 -32.421 1.00 92.12 91 SER A C 1
ATOM 669 O O . SER A 1 91 ? 6.665 -2.717 -31.321 1.00 92.12 91 SER A O 1
ATOM 671 N N . PRO A 1 92 ? 5.579 -3.572 -33.108 1.00 94.50 92 PRO A N 1
ATOM 672 C CA . PRO A 1 92 ? 5.526 -4.937 -32.589 1.00 94.50 92 PRO A CA 1
ATOM 673 C C . PRO A 1 92 ? 6.884 -5.445 -32.093 1.00 94.50 92 PRO A C 1
ATOM 675 O O . PRO A 1 92 ? 7.901 -5.267 -32.769 1.00 94.50 92 PRO A O 1
ATOM 678 N N . VAL A 1 93 ? 6.878 -6.103 -30.935 1.00 93.94 93 VAL A N 1
ATOM 679 C CA . VAL A 1 93 ? 8.060 -6.688 -30.285 1.00 93.94 93 VAL A CA 1
ATOM 680 C C . VAL A 1 93 ? 7.994 -8.212 -30.321 1.00 93.94 93 VAL A C 1
ATOM 682 O O . VAL A 1 93 ? 6.925 -8.801 -30.466 1.00 93.94 93 VAL A O 1
ATOM 685 N N . THR A 1 94 ? 9.149 -8.865 -30.216 1.00 95.06 94 THR A N 1
ATOM 686 C CA . THR A 1 94 ? 9.217 -10.311 -29.970 1.00 95.06 94 THR A CA 1
ATOM 687 C C . THR A 1 94 ? 9.462 -10.508 -28.488 1.00 95.06 94 THR A C 1
ATOM 689 O O . THR A 1 94 ? 10.451 -9.992 -27.983 1.00 95.06 94 THR A O 1
ATOM 692 N N . CYS A 1 95 ? 8.564 -11.220 -27.813 1.00 93.25 95 CYS A N 1
ATOM 693 C CA . CYS A 1 95 ? 8.684 -11.464 -26.383 1.00 93.25 95 CYS A CA 1
ATOM 694 C C . CYS A 1 95 ? 9.510 -12.711 -26.089 1.00 93.25 95 CYS A C 1
ATOM 696 O O . CYS A 1 95 ? 9.501 -13.675 -26.862 1.00 93.25 95 CYS A O 1
ATOM 698 N N . ASP A 1 96 ? 10.197 -12.677 -24.951 1.00 90.81 96 ASP A N 1
ATOM 699 C CA . ASP A 1 96 ? 10.913 -13.823 -24.406 1.00 90.81 96 ASP A CA 1
ATOM 700 C C . ASP A 1 96 ? 9.950 -14.963 -24.034 1.00 90.81 96 ASP A C 1
ATOM 702 O O . ASP A 1 96 ? 8.737 -14.782 -23.899 1.00 90.81 96 ASP A O 1
ATOM 706 N N . SER A 1 97 ? 10.491 -16.171 -23.860 1.00 90.88 97 SER A N 1
ATOM 707 C CA . SER A 1 97 ? 9.699 -17.328 -23.427 1.00 90.88 97 SER A CA 1
ATOM 708 C C . SER A 1 97 ? 9.020 -17.056 -22.080 1.00 90.88 97 SER A C 1
ATOM 710 O O . SER A 1 97 ? 9.669 -16.597 -21.148 1.00 90.88 97 SER A O 1
ATOM 712 N N . GLY A 1 98 ? 7.732 -17.391 -21.961 1.00 87.06 98 GLY A N 1
ATOM 713 C CA . GLY A 1 98 ? 6.922 -17.112 -20.763 1.00 87.06 98 GLY A CA 1
ATOM 714 C C . GLY A 1 98 ? 6.208 -15.756 -20.788 1.00 87.06 98 GLY A C 1
ATOM 715 O O . GLY A 1 98 ? 5.320 -15.525 -19.967 1.00 87.06 98 GLY A O 1
ATOM 716 N N . TYR A 1 99 ? 6.526 -14.909 -21.769 1.00 92.50 99 TYR A N 1
ATOM 717 C CA . TYR A 1 99 ? 5.874 -13.627 -22.000 1.00 92.50 99 TYR A CA 1
ATOM 718 C C . TYR A 1 99 ? 5.071 -13.657 -23.298 1.00 92.50 99 TYR A C 1
ATOM 720 O O . TYR A 1 99 ? 5.377 -14.398 -24.236 1.00 92.50 99 TYR A O 1
ATOM 728 N N . TYR A 1 100 ? 4.048 -12.816 -23.378 1.00 91.56 100 TYR A N 1
ATOM 729 C CA . TYR A 1 100 ? 3.275 -12.623 -24.595 1.00 91.56 100 TYR A CA 1
ATOM 730 C C . TYR A 1 100 ? 3.125 -11.136 -24.917 1.00 91.56 100 TYR A C 1
ATOM 732 O O . TYR A 1 100 ? 3.200 -10.268 -24.047 1.00 91.56 100 TYR A O 1
ATOM 740 N N . MET A 1 101 ? 2.960 -10.840 -26.206 1.00 91.69 101 MET A N 1
ATOM 741 C CA . MET A 1 101 ? 2.869 -9.465 -26.682 1.00 91.69 101 MET A CA 1
ATOM 742 C C . MET A 1 101 ? 1.459 -8.917 -26.462 1.00 91.69 101 MET A C 1
ATOM 744 O O . MET A 1 101 ? 0.500 -9.404 -27.065 1.00 91.69 101 MET A O 1
ATOM 748 N N . VAL A 1 102 ? 1.355 -7.842 -25.689 1.00 88.06 102 VAL A N 1
ATOM 749 C CA . VAL A 1 102 ? 0.161 -7.000 -25.588 1.00 88.06 102 VAL A CA 1
ATOM 750 C C . VAL A 1 102 ? 0.363 -5.801 -26.516 1.00 88.06 102 VAL A C 1
ATOM 752 O O . VAL A 1 102 ? 1.277 -5.009 -26.284 1.00 88.06 102 VAL A O 1
ATOM 755 N N . PRO A 1 103 ? -0.411 -5.652 -27.607 1.00 86.69 103 PRO A N 1
ATOM 756 C CA . PRO A 1 103 ? -0.244 -4.520 -28.505 1.00 86.69 103 PRO A CA 1
ATOM 757 C C . PRO A 1 103 ? -0.963 -3.265 -27.973 1.00 86.69 103 PRO A C 1
ATOM 759 O O . PRO A 1 103 ? -1.912 -3.395 -27.185 1.00 86.69 103 PRO A O 1
ATOM 762 N N . PRO A 1 104 ? -0.588 -2.066 -28.467 1.00 81.88 104 PRO A N 1
ATOM 763 C CA . PRO A 1 104 ? -1.340 -0.839 -28.261 1.00 81.88 104 PRO A CA 1
ATOM 764 C C . PRO A 1 104 ? -2.810 -1.068 -28.611 1.00 81.88 104 PRO A C 1
ATOM 766 O O . PRO A 1 104 ? -3.104 -1.696 -29.630 1.00 81.88 104 PRO A O 1
ATOM 769 N N . ASP A 1 105 ? -3.739 -0.547 -27.809 1.00 71.38 105 ASP A N 1
ATOM 770 C CA . ASP A 1 105 ? -5.182 -0.573 -28.124 1.00 71.38 105 ASP A CA 1
ATOM 771 C C . ASP A 1 105 ? -5.810 -1.994 -28.238 1.00 71.38 105 ASP A C 1
ATOM 773 O O . ASP A 1 105 ? -6.900 -2.146 -28.791 1.00 71.38 105 ASP A O 1
ATOM 777 N N . SER A 1 106 ? -5.162 -3.060 -27.728 1.00 54.59 106 SER A N 1
ATOM 778 C CA . SER A 1 106 ? -5.661 -4.454 -27.843 1.00 54.59 106 SER A CA 1
ATOM 779 C C . SER A 1 106 ? -7.004 -4.738 -27.177 1.00 54.59 106 SER A C 1
ATOM 781 O O . SER A 1 106 ? -7.610 -5.765 -27.488 1.00 54.59 106 SER A O 1
ATOM 783 N N . SER A 1 107 ? -7.466 -3.921 -26.232 1.00 48.72 107 SER A N 1
ATOM 784 C CA . SER A 1 107 ? -8.724 -4.197 -25.535 1.00 48.72 107 SER A CA 1
ATOM 785 C C . SER A 1 107 ? -9.953 -3.645 -26.257 1.00 48.72 107 SER A C 1
ATOM 787 O O . SER A 1 107 ? -11.061 -4.068 -25.946 1.00 48.72 107 SER A O 1
ATOM 789 N N . GLY A 1 108 ? -9.820 -2.716 -27.218 1.00 43.97 108 GLY A N 1
ATOM 790 C CA . GLY A 1 108 ? -10.982 -1.991 -27.762 1.00 43.97 108 GLY A CA 1
ATOM 791 C C . GLY A 1 108 ? -11.795 -1.234 -26.693 1.00 43.97 108 GLY A C 1
ATOM 792 O O . GLY A 1 108 ? -12.816 -0.618 -27.010 1.00 43.97 108 GLY A O 1
ATOM 793 N N . LEU A 1 109 ? -11.335 -1.250 -25.440 1.00 40.94 109 LEU A N 1
ATOM 794 C CA . LEU A 1 109 ? -11.944 -0.657 -24.269 1.00 40.94 109 LEU A CA 1
ATOM 795 C C . LEU A 1 109 ? -11.182 0.627 -23.987 1.00 40.94 109 LEU A C 1
ATOM 797 O O . LEU A 1 109 ? -10.117 0.661 -23.383 1.00 40.94 109 LEU A O 1
ATOM 801 N N . LYS A 1 110 ? -11.746 1.721 -24.494 1.00 44.41 110 LYS A N 1
ATOM 802 C CA . LYS A 1 110 ? -11.351 3.066 -24.094 1.00 44.41 110 LYS A CA 1
ATOM 803 C C . LYS A 1 110 ? -11.879 3.301 -22.692 1.00 44.41 110 LYS A C 1
ATOM 805 O O . LYS A 1 110 ? -12.963 3.852 -22.523 1.00 44.41 110 LYS A O 1
ATOM 810 N N . VAL A 1 111 ? -11.114 2.911 -21.696 1.00 42.62 111 VAL A N 1
ATOM 811 C CA . VAL A 1 111 ? -11.351 3.390 -20.347 1.00 42.62 111 VAL A CA 1
ATOM 812 C C . VAL A 1 111 ? -10.853 4.836 -20.296 1.00 42.62 111 VAL A C 1
ATOM 814 O O . VAL A 1 111 ? -9.662 5.093 -20.434 1.00 42.62 111 VAL A O 1
ATOM 817 N N . ASN A 1 112 ? -11.772 5.804 -20.233 1.00 45.19 112 ASN A N 1
ATOM 818 C CA . ASN A 1 112 ? -11.485 7.250 -20.164 1.00 45.19 112 ASN A CA 1
ATOM 819 C C . ASN A 1 112 ? -10.551 7.828 -21.253 1.00 45.19 112 ASN A C 1
ATOM 821 O O . ASN A 1 112 ? -10.029 8.930 -21.115 1.00 45.19 112 ASN A O 1
ATOM 825 N N . GLY A 1 113 ? -10.364 7.126 -22.377 1.00 45.06 113 GLY A N 1
ATOM 826 C CA . GLY A 1 113 ? -9.474 7.562 -23.458 1.00 45.06 113 GLY A CA 1
ATOM 827 C C . GLY A 1 113 ? -7.991 7.226 -23.256 1.00 45.06 113 GLY A C 1
ATOM 828 O O . GLY A 1 113 ? -7.200 7.556 -24.140 1.00 45.06 113 GLY A O 1
ATOM 829 N N . GLY A 1 114 ? -7.628 6.534 -22.170 1.00 48.75 114 GLY A N 1
ATOM 830 C CA . GLY A 1 114 ? -6.295 5.972 -21.975 1.00 48.75 114 GLY A CA 1
ATOM 831 C C . GLY A 1 114 ? -6.074 4.818 -22.945 1.00 48.75 114 GLY A C 1
ATOM 832 O O . GLY A 1 114 ? -6.766 3.805 -22.894 1.00 48.75 114 GLY A O 1
ATOM 833 N N . LYS A 1 115 ? -5.156 5.000 -23.889 1.00 62.78 115 LYS A N 1
ATOM 834 C CA . LYS A 1 115 ? -4.670 3.933 -24.761 1.00 62.78 115 LYS A CA 1
ATOM 835 C C . LYS A 1 115 ? -3.328 3.484 -24.219 1.00 62.78 115 LYS A C 1
ATOM 837 O O . LYS A 1 115 ? -2.515 4.346 -23.905 1.00 62.78 115 LYS A O 1
ATOM 842 N N . TYR A 1 116 ? -3.071 2.179 -24.228 1.00 74.75 116 TYR A N 1
ATOM 843 C CA . TYR A 1 116 ? -1.691 1.703 -24.252 1.00 74.75 116 TYR A CA 1
ATOM 844 C C . TYR A 1 116 ? -0.999 2.356 -25.445 1.00 74.75 116 TYR A C 1
ATOM 846 O O . TYR A 1 116 ? -1.489 2.258 -26.578 1.00 74.75 116 TYR A O 1
ATOM 854 N N . ASN A 1 117 ? 0.100 3.049 -25.192 1.00 81.38 117 ASN A N 1
ATOM 855 C CA . ASN A 1 117 ? 0.849 3.735 -26.230 1.00 81.38 117 ASN A CA 1
ATOM 856 C C . ASN A 1 117 ? 1.783 2.760 -26.953 1.00 81.38 117 ASN A C 1
ATOM 858 O O . ASN A 1 117 ? 1.993 2.891 -28.162 1.00 81.38 117 ASN A O 1
ATOM 862 N N . ASN A 1 118 ? 2.288 1.758 -26.229 1.00 88.75 118 ASN A N 1
ATOM 863 C CA . ASN A 1 118 ? 3.321 0.845 -26.702 1.00 88.75 118 ASN A CA 1
ATOM 864 C C . ASN A 1 118 ? 2.888 -0.635 -26.687 1.00 88.75 118 ASN A C 1
ATOM 866 O O . ASN A 1 118 ? 2.010 -1.056 -25.938 1.00 88.75 118 ASN A O 1
ATOM 870 N N . TYR A 1 119 ? 3.519 -1.426 -27.557 1.00 91.19 119 TYR A N 1
ATOM 871 C CA . TYR A 1 119 ? 3.581 -2.882 -27.489 1.00 91.19 119 TYR A CA 1
ATOM 872 C C . TYR A 1 119 ? 4.441 -3.275 -26.295 1.00 91.19 119 TYR A C 1
ATOM 874 O O . TYR A 1 119 ? 5.496 -2.679 -26.073 1.00 91.19 119 TYR A O 1
ATOM 882 N N . ARG A 1 120 ? 3.993 -4.284 -25.556 1.00 92.19 120 ARG A N 1
ATOM 883 C CA . ARG A 1 120 ? 4.558 -4.695 -24.270 1.00 92.19 120 ARG A CA 1
ATOM 884 C C . ARG A 1 120 ? 4.671 -6.208 -24.205 1.00 92.19 120 ARG A C 1
ATOM 886 O O . ARG A 1 120 ? 3.897 -6.902 -24.864 1.00 92.19 120 ARG A O 1
ATOM 893 N N . CYS A 1 121 ? 5.615 -6.712 -23.423 1.00 93.25 121 CYS A N 1
ATOM 894 C CA . CYS A 1 121 ? 5.772 -8.141 -23.178 1.00 93.25 121 CYS A CA 1
ATOM 895 C C . CYS A 1 121 ? 5.376 -8.445 -21.743 1.00 93.25 121 CYS A C 1
ATOM 897 O O . CYS A 1 121 ? 6.136 -8.130 -20.831 1.00 93.25 121 CYS A O 1
ATOM 899 N N . ILE A 1 122 ? 4.203 -9.056 -21.566 1.00 90.94 122 ILE A N 1
ATOM 900 C CA . ILE A 1 122 ? 3.647 -9.356 -20.248 1.00 90.94 122 ILE A CA 1
ATOM 901 C C . ILE A 1 122 ? 3.830 -10.831 -19.897 1.00 90.94 122 ILE A C 1
ATOM 903 O O . ILE A 1 122 ? 3.653 -11.707 -20.745 1.00 90.94 122 ILE A O 1
ATOM 907 N N . SER A 1 123 ? 4.205 -11.097 -18.649 1.00 91.25 123 SER A N 1
ATOM 908 C CA . SER A 1 123 ? 4.360 -12.428 -18.076 1.00 91.25 123 SER A CA 1
ATOM 909 C C . SER A 1 123 ? 3.004 -13.117 -17.974 1.00 91.25 123 SER A C 1
ATOM 911 O O . SER A 1 123 ? 2.127 -12.677 -17.231 1.00 91.25 123 SER A O 1
ATOM 913 N N . TYR A 1 124 ? 2.854 -14.239 -18.682 1.00 86.12 124 TYR A N 1
ATOM 914 C CA . TYR A 1 124 ? 1.637 -15.052 -18.620 1.00 86.12 124 TYR A CA 1
ATOM 915 C C . TYR A 1 124 ? 1.383 -15.577 -17.201 1.00 86.12 124 TYR A C 1
ATOM 917 O O . TYR A 1 124 ? 0.253 -15.593 -16.729 1.00 86.12 124 TYR A O 1
ATOM 925 N N . GLY A 1 125 ? 2.446 -16.002 -16.508 1.00 83.56 125 GLY A N 1
ATOM 926 C CA . GLY A 1 125 ? 2.329 -16.574 -15.167 1.00 83.56 125 GLY A CA 1
ATOM 927 C C . GLY A 1 125 ? 1.851 -15.559 -14.131 1.00 83.56 125 GLY A C 1
ATOM 928 O O . GLY A 1 125 ? 0.987 -15.889 -13.326 1.00 83.56 125 GLY A O 1
ATOM 929 N N . GLN A 1 126 ? 2.378 -14.331 -14.175 1.00 84.44 126 GLN A N 1
ATOM 930 C CA . GLN A 1 126 ? 1.986 -13.284 -13.227 1.00 84.44 126 GLN A CA 1
ATOM 931 C C . GLN A 1 126 ? 0.570 -12.770 -13.484 1.00 84.44 126 GLN A C 1
ATOM 933 O O . GLN A 1 126 ? -0.170 -12.542 -12.531 1.00 84.44 126 GLN A O 1
ATOM 938 N N . GLU A 1 127 ? 0.168 -12.630 -14.752 1.00 85.56 127 GLU A N 1
ATOM 939 C CA . GLU A 1 127 ? -1.206 -12.246 -15.086 1.00 85.56 127 GLU A CA 1
ATOM 940 C C . GLU A 1 127 ? -2.212 -13.283 -14.578 1.00 85.56 127 GLU A C 1
ATOM 942 O O . GLU A 1 127 ? -3.100 -12.920 -13.813 1.00 85.56 127 GLU A O 1
ATOM 947 N N . VAL A 1 128 ? -2.035 -14.564 -14.924 1.00 82.75 128 VAL A N 1
ATOM 948 C CA . VAL A 1 128 ? -2.958 -15.636 -14.506 1.00 82.75 128 VAL A CA 1
ATOM 949 C C . VAL A 1 128 ? -3.042 -15.735 -12.986 1.00 82.75 128 VAL A C 1
ATOM 951 O O . VAL A 1 128 ? -4.138 -15.780 -12.440 1.00 82.75 128 VAL A O 1
ATOM 954 N N . LEU A 1 129 ? -1.898 -15.718 -12.296 1.00 81.19 129 LEU A N 1
ATOM 955 C CA . LEU A 1 129 ? -1.870 -15.754 -10.835 1.00 81.19 129 LEU A CA 1
ATOM 956 C C . LEU A 1 129 ? -2.633 -14.573 -10.225 1.00 81.19 129 LEU A C 1
ATOM 958 O O . LEU A 1 129 ? -3.391 -14.744 -9.274 1.00 81.19 129 LEU A O 1
ATOM 962 N N . THR A 1 130 ? -2.445 -13.373 -10.771 1.00 84.31 130 THR A N 1
ATOM 963 C CA . THR A 1 130 ? -3.133 -12.180 -10.274 1.00 84.31 130 THR A CA 1
ATOM 964 C C . THR A 1 130 ? -4.637 -12.274 -10.502 1.00 84.31 130 THR A C 1
ATOM 966 O O . THR A 1 130 ? -5.403 -11.984 -9.589 1.00 84.31 130 THR A O 1
ATOM 969 N N . GLU A 1 131 ? -5.076 -12.716 -11.681 1.00 83.81 131 GLU A N 1
ATOM 970 C CA . GLU A 1 131 ? -6.500 -12.923 -11.964 1.00 83.81 131 GLU A CA 1
ATOM 971 C C . GLU A 1 131 ? -7.132 -13.952 -11.015 1.00 83.81 131 GLU A C 1
ATOM 973 O O . GLU A 1 131 ? -8.239 -13.729 -10.527 1.00 83.81 131 GLU A O 1
ATOM 978 N N . GLU A 1 132 ? -6.436 -15.054 -10.720 1.00 80.31 132 GLU A N 1
ATOM 979 C CA . GLU A 1 132 ? -6.901 -16.077 -9.775 1.00 80.31 132 GLU A CA 1
ATOM 980 C C . GLU A 1 132 ? -7.051 -15.517 -8.356 1.00 80.31 132 GLU A C 1
ATOM 982 O O . GLU A 1 132 ? -8.074 -15.748 -7.708 1.00 80.31 132 GLU A O 1
ATOM 987 N N . LEU A 1 133 ? -6.062 -14.751 -7.887 1.00 83.19 133 LEU A N 1
ATOM 988 C CA . LEU A 1 133 ? -6.093 -14.106 -6.574 1.00 83.19 133 LEU A CA 1
ATOM 989 C C . LEU A 1 133 ? -7.257 -13.111 -6.464 1.00 83.19 133 LEU A C 1
ATOM 991 O O . LEU A 1 133 ? -8.028 -13.173 -5.509 1.00 83.19 133 LEU A O 1
ATOM 995 N N . LEU A 1 134 ? -7.455 -12.267 -7.479 1.00 86.75 134 LEU A N 1
ATOM 996 C CA . LEU A 1 134 ? -8.562 -11.310 -7.503 1.00 86.75 134 LEU A CA 1
ATOM 997 C C . LEU A 1 134 ? -9.934 -11.990 -7.540 1.00 86.75 134 LEU A C 1
ATOM 999 O O . LEU A 1 134 ? -10.865 -11.550 -6.868 1.00 86.75 134 LEU A O 1
ATOM 1003 N N . GLN A 1 135 ? -10.083 -13.064 -8.316 1.00 85.06 135 GLN A N 1
ATOM 1004 C CA . GLN A 1 135 ? -11.330 -13.833 -8.346 1.00 85.06 135 GLN A CA 1
ATOM 1005 C C . GLN A 1 135 ? -11.616 -14.498 -6.996 1.00 85.06 135 GLN A C 1
ATOM 1007 O O . GLN A 1 135 ? -12.776 -14.572 -6.586 1.00 85.06 135 GLN A O 1
ATOM 1012 N N . ALA A 1 136 ? -10.577 -14.971 -6.301 1.00 83.62 136 ALA A N 1
ATOM 1013 C CA . ALA A 1 136 ? -10.712 -15.541 -4.967 1.00 83.62 136 ALA A CA 1
ATOM 1014 C C . ALA A 1 136 ? -11.166 -14.490 -3.943 1.00 83.62 136 ALA A C 1
ATOM 1016 O O . ALA A 1 136 ? -12.092 -14.768 -3.181 1.00 83.62 136 ALA A O 1
ATOM 1017 N N . ASP A 1 137 ? -10.576 -13.291 -3.969 1.00 88.25 137 ASP A N 1
ATOM 1018 C CA . ASP A 1 137 ? -10.989 -12.154 -3.138 1.00 88.25 137 ASP A CA 1
ATOM 1019 C C . ASP A 1 137 ? -12.448 -11.758 -3.409 1.00 88.25 137 ASP A C 1
ATOM 1021 O O . ASP A 1 137 ? -13.256 -11.638 -2.485 1.00 88.25 137 ASP A O 1
ATOM 1025 N N . GLU A 1 138 ? -12.832 -11.620 -4.682 1.00 88.06 138 GLU A N 1
ATOM 1026 C CA . GLU A 1 138 ? -14.202 -11.264 -5.054 1.00 88.06 138 GLU A CA 1
ATOM 1027 C C . GLU A 1 138 ? -15.218 -12.304 -4.557 1.00 88.06 138 GLU A C 1
ATOM 1029 O O . GLU A 1 138 ? -16.275 -11.943 -4.032 1.00 88.06 138 GLU A O 1
ATOM 1034 N N . ALA A 1 139 ? -14.902 -13.597 -4.685 1.00 86.31 139 ALA A N 1
ATOM 1035 C CA . ALA A 1 139 ? -15.798 -14.688 -4.303 1.00 86.31 139 ALA A CA 1
ATOM 1036 C C . ALA A 1 139 ? -16.182 -14.670 -2.812 1.00 86.31 139 ALA A C 1
ATOM 1038 O O . ALA A 1 139 ? -17.261 -15.150 -2.450 1.00 86.31 139 ALA A O 1
ATOM 1039 N N . ILE A 1 140 ? -15.327 -14.101 -1.959 1.00 86.25 140 ILE A N 1
ATOM 1040 C CA . ILE A 1 140 ? -15.540 -13.962 -0.510 1.00 86.25 140 ILE A CA 1
ATOM 1041 C C . ILE A 1 140 ? -15.855 -12.519 -0.083 1.00 86.25 140 ILE A C 1
ATOM 1043 O O . ILE A 1 140 ? -16.125 -12.272 1.094 1.00 86.25 140 ILE A O 1
ATOM 1047 N N . GLY A 1 141 ? -15.916 -11.590 -1.044 1.00 88.25 141 GLY A N 1
ATOM 1048 C CA . GLY A 1 141 ? -16.309 -10.197 -0.846 1.00 88.25 141 GLY A CA 1
ATOM 1049 C C . GLY A 1 141 ? -15.195 -9.282 -0.336 1.00 88.25 141 GLY A C 1
ATOM 1050 O O . GLY A 1 141 ? -15.504 -8.276 0.303 1.00 88.25 141 GLY A O 1
ATOM 1051 N N . TRP A 1 142 ? -13.931 -9.627 -0.578 1.00 90.69 142 TRP A N 1
ATOM 1052 C CA . TRP A 1 142 ? -12.783 -8.773 -0.271 1.00 90.69 142 TRP A CA 1
ATOM 1053 C C . TRP A 1 142 ? -12.534 -7.774 -1.401 1.00 90.69 142 TRP A C 1
ATOM 1055 O O . TRP A 1 142 ? -12.751 -8.064 -2.578 1.00 90.69 142 TRP A O 1
ATOM 1065 N N . GLU A 1 143 ? -12.067 -6.582 -1.039 1.00 92.25 143 GLU A N 1
ATOM 1066 C CA . GLU A 1 143 ? -11.456 -5.653 -1.985 1.00 92.25 143 GLU A CA 1
ATOM 1067 C C . GLU A 1 143 ? -9.963 -5.961 -2.112 1.00 92.25 143 GLU A C 1
ATOM 1069 O O . GLU A 1 143 ? -9.307 -6.310 -1.135 1.00 92.25 143 GLU A O 1
ATOM 1074 N N . SER A 1 144 ? -9.391 -5.783 -3.298 1.00 92.94 144 SER A N 1
ATOM 1075 C CA . SER A 1 144 ? -7.965 -6.039 -3.508 1.00 92.94 144 SER A CA 1
ATOM 1076 C C . SER A 1 144 ? -7.169 -4.736 -3.586 1.00 92.94 144 SER A C 1
ATOM 1078 O O . SER A 1 144 ? -7.583 -3.767 -4.236 1.00 92.94 144 SER A O 1
ATOM 1080 N N . ALA A 1 145 ? -5.996 -4.712 -2.960 1.00 94.50 145 ALA A N 1
ATOM 1081 C CA . ALA A 1 145 ? -5.060 -3.597 -2.970 1.00 94.50 145 ALA A CA 1
ATOM 1082 C C . ALA A 1 145 ? -3.744 -3.987 -3.654 1.00 94.50 145 ALA A C 1
ATOM 1084 O O . ALA A 1 145 ? -3.103 -4.954 -3.259 1.00 94.50 145 ALA A O 1
ATOM 1085 N N . ALA A 1 146 ? -3.313 -3.215 -4.648 1.00 93.56 146 ALA A N 1
ATOM 1086 C CA . ALA A 1 146 ? -2.045 -3.400 -5.348 1.00 93.56 146 ALA A CA 1
ATOM 1087 C C . ALA A 1 146 ? -1.016 -2.368 -4.885 1.00 93.56 146 ALA A C 1
ATOM 1089 O O . ALA A 1 146 ? -1.233 -1.167 -5.032 1.00 93.56 146 ALA A O 1
ATOM 1090 N N . ILE A 1 147 ? 0.135 -2.823 -4.404 1.00 93.25 147 ILE A N 1
ATOM 1091 C CA . ILE A 1 147 ? 1.319 -1.988 -4.201 1.00 93.25 147 ILE A CA 1
ATOM 1092 C C . ILE A 1 147 ? 2.166 -2.087 -5.445 1.00 93.25 147 ILE A C 1
ATOM 1094 O O . ILE A 1 147 ? 2.799 -3.108 -5.703 1.00 93.25 147 ILE A O 1
ATOM 1098 N N . ILE A 1 148 ? 2.182 -1.016 -6.221 1.00 94.19 148 ILE A N 1
ATOM 1099 C CA . ILE A 1 148 ? 2.986 -0.973 -7.430 1.00 94.19 148 ILE A CA 1
ATOM 1100 C C . ILE A 1 148 ? 4.395 -0.554 -7.066 1.00 94.19 148 ILE A C 1
ATOM 1102 O O . ILE A 1 148 ? 4.613 0.580 -6.651 1.00 94.19 148 ILE A O 1
ATOM 1106 N N . TRP A 1 149 ? 5.356 -1.445 -7.267 1.00 89.75 149 TRP A N 1
ATOM 1107 C CA . TRP A 1 149 ? 6.755 -1.192 -6.936 1.00 89.75 149 TRP A CA 1
ATOM 1108 C C . TRP A 1 149 ? 7.694 -1.827 -7.971 1.00 89.75 149 TRP A C 1
ATOM 1110 O O . TRP A 1 149 ? 7.247 -2.592 -8.818 1.00 89.75 149 TRP A O 1
ATOM 1120 N N . CYS A 1 150 ? 8.989 -1.511 -7.929 1.00 90.50 150 CYS A N 1
ATOM 1121 C CA . CYS A 1 150 ? 10.034 -2.113 -8.764 1.00 90.50 150 CYS A CA 1
ATOM 1122 C C . CYS A 1 150 ? 9.820 -2.021 -10.286 1.00 90.50 150 CYS A C 1
ATOM 1124 O O . CYS A 1 150 ? 9.266 -2.919 -10.914 1.00 90.50 150 CYS A O 1
ATOM 1126 N N . ALA A 1 151 ? 10.345 -0.963 -10.911 1.00 93.56 151 ALA A N 1
ATOM 1127 C CA . ALA A 1 151 ? 10.347 -0.815 -12.367 1.00 93.56 151 ALA A CA 1
ATOM 1128 C C . ALA A 1 151 ? 11.206 -1.911 -13.037 1.00 93.56 151 ALA A C 1
ATOM 1130 O O . ALA A 1 151 ? 12.189 -2.350 -12.433 1.00 93.56 151 ALA A O 1
ATOM 1131 N N . PRO A 1 152 ? 10.900 -2.353 -14.270 1.00 92.25 152 PRO A N 1
ATOM 1132 C CA . PRO A 1 152 ? 11.771 -3.256 -15.022 1.00 92.25 152 PRO A CA 1
ATOM 1133 C C . PRO A 1 152 ? 13.099 -2.570 -15.359 1.00 92.25 152 PRO A C 1
ATOM 1135 O O . PRO A 1 152 ? 13.155 -1.345 -15.478 1.00 92.25 152 PRO A O 1
ATOM 1138 N N . VAL A 1 153 ? 14.173 -3.346 -15.541 1.00 91.56 153 VAL A N 1
ATOM 1139 C CA . VAL A 1 153 ? 15.543 -2.818 -15.725 1.00 91.56 153 VAL A CA 1
ATOM 1140 C C . VAL A 1 153 ? 15.627 -1.772 -16.842 1.00 91.56 153 VAL A C 1
ATOM 1142 O O . VAL A 1 153 ? 16.273 -0.743 -16.663 1.00 91.56 153 VAL A O 1
ATOM 1145 N N . TYR A 1 154 ? 14.934 -1.981 -17.966 1.00 93.12 154 TYR A N 1
ATOM 1146 C CA . TYR A 1 154 ? 14.953 -1.028 -19.081 1.00 93.12 154 TYR A CA 1
ATOM 1147 C C . TYR A 1 154 ? 14.312 0.327 -18.753 1.00 93.12 154 TYR A C 1
ATOM 1149 O O . TYR A 1 154 ? 14.625 1.305 -19.425 1.00 93.12 154 TYR A O 1
ATOM 1157 N N . ALA A 1 155 ? 13.411 0.385 -17.765 1.00 95.25 155 ALA A N 1
ATOM 1158 C CA . ALA A 1 155 ? 12.691 1.594 -17.377 1.00 95.25 155 ALA A CA 1
ATOM 1159 C C . ALA A 1 155 ? 13.406 2.389 -16.270 1.00 95.25 155 ALA A C 1
ATOM 1161 O O . ALA A 1 155 ? 12.976 3.493 -15.923 1.00 95.25 155 ALA A O 1
ATOM 1162 N N . ARG A 1 156 ? 14.489 1.840 -15.708 1.00 93.50 156 ARG A N 1
ATOM 1163 C CA . ARG A 1 156 ? 15.309 2.478 -14.672 1.00 93.50 156 ARG A CA 1
ATOM 1164 C C . ARG A 1 156 ? 16.359 3.383 -15.310 1.00 93.50 156 ARG A C 1
ATOM 1166 O O . ARG A 1 156 ? 16.826 3.139 -16.423 1.00 93.50 156 ARG A O 1
ATOM 1173 N N . ASP A 1 157 ? 16.779 4.412 -14.582 1.00 93.94 157 ASP A N 1
ATOM 1174 C CA . ASP A 1 157 ? 17.997 5.127 -14.955 1.00 93.94 157 ASP A CA 1
ATOM 1175 C C . ASP A 1 157 ? 19.213 4.230 -14.647 1.00 93.94 157 ASP A C 1
ATOM 1177 O O . ASP A 1 157 ? 19.304 3.726 -13.527 1.00 93.94 157 ASP A O 1
ATOM 1181 N N . PRO A 1 158 ? 20.166 4.030 -15.577 1.00 91.00 158 PRO A N 1
ATOM 1182 C CA . PRO A 1 158 ? 21.354 3.213 -15.321 1.00 91.00 158 PRO A CA 1
ATOM 1183 C C . PRO A 1 158 ? 22.229 3.695 -14.152 1.00 91.00 158 PRO A C 1
ATOM 1185 O O . PRO A 1 158 ? 23.042 2.927 -13.644 1.00 91.00 158 PRO A O 1
ATOM 1188 N N . ALA A 1 159 ? 22.118 4.967 -13.753 1.00 90.81 159 ALA A N 1
ATOM 1189 C CA . ALA A 1 159 ? 22.810 5.521 -12.591 1.00 90.81 159 ALA A CA 1
ATOM 1190 C C . ALA A 1 159 ? 22.049 5.301 -11.273 1.00 90.81 159 ALA A C 1
ATOM 1192 O O . ALA A 1 159 ? 22.598 5.571 -10.203 1.00 90.81 159 ALA A O 1
ATOM 1193 N N . CYS A 1 160 ? 20.807 4.819 -11.327 1.00 90.62 160 CYS A N 1
ATOM 1194 C CA . CYS A 1 160 ? 20.076 4.406 -10.144 1.00 90.62 160 CYS A CA 1
ATOM 1195 C C . CYS A 1 160 ? 20.543 3.011 -9.717 1.00 90.62 160 CYS A C 1
ATOM 1197 O O . CYS A 1 160 ? 20.243 2.009 -10.361 1.00 90.62 160 CYS A O 1
ATOM 1199 N N . ALA A 1 161 ? 21.285 2.951 -8.612 1.00 79.31 161 ALA A N 1
ATOM 1200 C CA . ALA A 1 161 ? 21.687 1.683 -8.006 1.00 79.31 161 ALA A CA 1
ATOM 1201 C C . ALA A 1 161 ? 20.517 0.990 -7.279 1.00 79.31 161 ALA A C 1
ATOM 1203 O O . ALA A 1 161 ? 20.589 -0.204 -7.001 1.00 79.31 161 ALA A O 1
ATOM 1204 N N . GLY A 1 162 ? 19.462 1.750 -6.952 1.00 81.31 162 GLY A N 1
ATOM 1205 C CA . GLY A 1 162 ? 18.332 1.338 -6.122 1.00 81.31 162 GLY A CA 1
ATOM 1206 C C . GLY A 1 162 ? 18.777 0.827 -4.765 1.00 81.31 162 GLY A C 1
ATOM 1207 O O . GLY A 1 162 ? 19.799 1.281 -4.246 1.00 81.31 162 GLY A O 1
ATOM 1208 N N . GLN A 1 163 ? 18.024 -0.104 -4.177 1.00 69.69 163 GLN A N 1
ATOM 1209 C CA . GLN A 1 163 ? 18.441 -0.766 -2.948 1.00 69.69 163 GLN A CA 1
ATOM 1210 C C . GLN A 1 163 ? 19.792 -1.414 -3.220 1.00 69.69 163 GLN A C 1
ATOM 1212 O O . GLN A 1 163 ? 19.902 -2.183 -4.179 1.00 69.69 163 GLN A O 1
ATOM 1217 N N . PRO A 1 164 ? 20.833 -1.079 -2.432 1.00 58.75 164 PRO A N 1
ATOM 1218 C CA . PRO A 1 164 ? 22.027 -1.889 -2.503 1.00 58.75 164 PRO A CA 1
ATOM 1219 C C . PRO A 1 164 ? 21.566 -3.300 -2.144 1.00 58.75 164 PRO A C 1
ATOM 1221 O O . PRO A 1 164 ? 20.828 -3.452 -1.168 1.00 58.75 164 PRO A O 1
ATOM 1224 N N . GLU A 1 165 ? 21.967 -4.302 -2.930 1.00 49.84 165 GLU A N 1
ATOM 1225 C CA . GLU A 1 165 ? 21.926 -5.690 -2.471 1.00 49.84 165 GLU A CA 1
ATOM 1226 C C . GLU A 1 165 ? 22.473 -5.636 -1.049 1.00 49.84 165 GLU A C 1
ATOM 1228 O O . GLU A 1 165 ? 23.610 -5.187 -0.852 1.00 49.84 165 GLU A O 1
ATOM 1233 N N . VAL A 1 166 ? 21.632 -5.917 -0.049 1.00 45.50 166 VAL A N 1
ATOM 1234 C CA . VAL A 1 166 ? 22.098 -5.946 1.329 1.00 45.50 166 VAL A CA 1
ATOM 1235 C C . VAL A 1 166 ? 23.177 -7.006 1.288 1.00 45.50 166 VAL A C 1
ATOM 1237 O O . VAL A 1 166 ? 22.879 -8.188 1.133 1.00 45.50 166 VAL A O 1
ATOM 1240 N N . ALA A 1 167 ? 24.439 -6.574 1.298 1.00 38.28 167 ALA A N 1
ATOM 1241 C CA . ALA A 1 167 ? 25.582 -7.451 1.370 1.00 38.28 167 ALA A CA 1
ATOM 1242 C C . ALA A 1 167 ? 25.465 -8.080 2.744 1.00 38.28 167 ALA A C 1
ATOM 1244 O O . ALA A 1 167 ? 25.948 -7.498 3.709 1.00 38.28 167 ALA A O 1
ATOM 1245 N N . THR A 1 168 ? 24.691 -9.167 2.801 1.00 39.59 168 THR A N 1
ATOM 1246 C CA . THR A 1 168 ? 24.332 -9.993 3.946 1.00 39.59 168 THR A CA 1
ATOM 1247 C C . THR A 1 168 ? 25.099 -9.539 5.176 1.00 39.59 168 THR A C 1
ATOM 1249 O O . THR A 1 168 ? 26.261 -9.924 5.342 1.00 39.59 168 THR A O 1
ATOM 1252 N N . GLU A 1 169 ? 24.503 -8.669 5.999 1.00 33.97 169 GLU A N 1
ATOM 1253 C CA . GLU A 1 169 ? 25.040 -8.353 7.323 1.00 33.97 169 GLU A CA 1
ATOM 1254 C C . GLU A 1 169 ? 24.965 -9.637 8.146 1.00 33.97 169 GLU A C 1
ATOM 1256 O O . GLU A 1 169 ? 24.065 -9.791 8.955 1.00 33.97 169 GLU A O 1
ATOM 1261 N N . SER A 1 170 ? 25.853 -10.606 7.899 1.00 34.00 170 SER A N 1
ATOM 1262 C CA . SER A 1 170 ? 25.998 -11.838 8.676 1.00 34.00 170 SER A CA 1
ATOM 1263 C C . SER A 1 170 ? 24.668 -12.380 9.216 1.00 34.00 170 SER A C 1
ATOM 1265 O O . SER A 1 170 ? 24.558 -12.694 10.402 1.00 34.00 170 SER A O 1
ATOM 1267 N N . ALA A 1 171 ? 23.639 -12.461 8.365 1.00 34.12 171 ALA A N 1
ATOM 1268 C CA . ALA A 1 171 ? 22.501 -13.303 8.672 1.00 34.12 171 ALA A CA 1
ATOM 1269 C C . ALA A 1 171 ? 23.105 -14.706 8.827 1.00 34.12 171 ALA A C 1
ATOM 1271 O O . ALA A 1 171 ? 23.880 -15.100 7.953 1.00 34.12 171 ALA A O 1
ATOM 1272 N N . PRO A 1 172 ? 22.890 -15.406 9.953 1.00 34.47 172 PRO A N 1
ATOM 1273 C CA . PRO A 1 172 ? 23.635 -16.614 10.294 1.00 34.47 172 PRO A CA 1
ATOM 1274 C C . PRO A 1 172 ? 23.557 -17.643 9.159 1.00 34.47 172 PRO A C 1
ATOM 1276 O O . PRO A 1 172 ? 22.531 -18.291 9.009 1.00 34.47 172 PRO A O 1
ATOM 1279 N N . ASP A 1 173 ? 24.625 -17.728 8.357 1.00 32.97 173 ASP A N 1
ATOM 1280 C CA . ASP A 1 173 ? 25.008 -18.682 7.298 1.00 32.97 173 ASP A CA 1
ATOM 1281 C C . ASP A 1 173 ? 23.924 -19.358 6.416 1.00 32.97 173 ASP A C 1
ATOM 1283 O O . ASP A 1 173 ? 24.252 -20.277 5.673 1.00 32.97 173 ASP A O 1
ATOM 1287 N N . ASN A 1 174 ? 22.661 -18.919 6.418 1.00 36.69 174 ASN A N 1
ATOM 1288 C CA . ASN A 1 174 ? 21.553 -19.588 5.716 1.00 36.69 174 ASN A CA 1
ATOM 1289 C C . ASN A 1 174 ? 20.544 -18.635 5.052 1.00 36.69 174 ASN A C 1
ATOM 1291 O O . ASN A 1 174 ? 19.519 -19.096 4.555 1.00 36.69 174 ASN A O 1
ATOM 1295 N N . TYR A 1 175 ? 20.809 -17.327 5.010 1.00 32.66 175 TYR A N 1
ATOM 1296 C CA . TYR A 1 175 ? 19.959 -16.385 4.274 1.00 32.66 175 TYR A CA 1
ATOM 1297 C C . TYR A 1 175 ? 20.409 -16.314 2.810 1.00 32.66 175 TYR A C 1
ATOM 1299 O O . TYR A 1 175 ? 21.007 -15.340 2.360 1.00 32.66 175 TYR A O 1
ATOM 1307 N N . THR A 1 176 ? 20.163 -17.387 2.060 1.00 32.06 176 THR A N 1
ATOM 1308 C CA . THR A 1 176 ? 19.816 -17.196 0.654 1.00 32.06 176 THR A CA 1
ATOM 1309 C C . THR A 1 176 ? 18.374 -16.732 0.655 1.00 32.06 176 THR A C 1
ATOM 1311 O O . THR A 1 176 ? 17.501 -17.476 1.110 1.00 32.06 176 THR A O 1
ATOM 1314 N N . ASP A 1 177 ? 18.135 -15.516 0.167 1.00 32.97 177 ASP A N 1
ATOM 1315 C CA . ASP A 1 177 ? 16.802 -15.056 -0.208 1.00 32.97 177 ASP A CA 1
ATOM 1316 C C . ASP A 1 177 ? 16.361 -15.925 -1.388 1.00 32.97 177 ASP A C 1
ATOM 1318 O O . ASP A 1 177 ? 16.576 -15.647 -2.568 1.00 32.97 177 ASP A O 1
ATOM 1322 N N . THR A 1 178 ? 15.930 -17.131 -1.041 1.00 32.50 178 THR A N 1
ATOM 1323 C CA . THR A 1 178 ? 15.537 -18.143 -1.994 1.00 32.50 178 THR A CA 1
ATOM 1324 C C . THR A 1 178 ? 14.080 -17.822 -2.253 1.00 32.50 178 THR A C 1
ATOM 1326 O O . THR A 1 178 ? 13.191 -18.461 -1.698 1.00 32.50 178 THR A O 1
ATOM 1329 N N . TYR A 1 179 ? 13.835 -16.866 -3.153 1.00 34.72 179 TYR A N 1
ATOM 1330 C CA . TYR A 1 179 ? 12.698 -16.966 -4.068 1.00 34.72 179 TYR A CA 1
ATOM 1331 C C . TYR A 1 179 ? 12.931 -18.241 -4.891 1.00 34.72 179 TYR A C 1
ATOM 1333 O O . TYR A 1 179 ? 13.386 -18.226 -6.034 1.00 34.72 179 TYR A O 1
ATOM 1341 N N . ALA A 1 180 ? 12.798 -19.385 -4.221 1.00 29.14 180 ALA A N 1
ATOM 1342 C CA . ALA A 1 180 ? 13.196 -20.676 -4.718 1.00 29.14 180 ALA A CA 1
ATOM 1343 C C . ALA A 1 180 ? 12.292 -20.987 -5.896 1.00 29.14 180 ALA A C 1
ATOM 1345 O O . ALA A 1 180 ? 11.093 -21.142 -5.705 1.00 29.14 180 ALA A O 1
ATOM 1346 N N . ASN A 1 181 ? 12.894 -21.045 -7.089 1.00 31.17 181 ASN A N 1
ATOM 1347 C CA . ASN A 1 181 ? 12.397 -21.700 -8.296 1.00 31.17 181 ASN A CA 1
ATOM 1348 C C . ASN A 1 181 ? 10.908 -22.028 -8.232 1.00 31.17 181 ASN A C 1
ATOM 1350 O O . ASN A 1 181 ? 10.522 -23.172 -7.973 1.00 31.17 181 ASN A O 1
ATOM 1354 N N . PHE A 1 182 ? 10.085 -21.013 -8.461 1.00 34.41 182 PHE A N 1
ATOM 1355 C CA . PHE A 1 182 ? 8.654 -21.194 -8.530 1.00 34.41 182 PHE A CA 1
ATOM 1356 C C . PHE A 1 182 ? 8.356 -22.070 -9.744 1.00 34.41 182 PHE A C 1
ATOM 1358 O O . PHE A 1 182 ? 8.325 -21.610 -10.880 1.00 34.41 182 PHE A O 1
ATOM 1365 N N . THR A 1 183 ? 8.197 -23.371 -9.525 1.00 34.44 183 THR A N 1
ATOM 1366 C CA . THR A 1 183 ? 7.703 -24.270 -10.561 1.00 34.44 183 THR A CA 1
ATOM 1367 C C . THR A 1 183 ? 6.202 -24.340 -10.368 1.00 34.44 183 THR A C 1
ATOM 1369 O O . THR A 1 183 ? 5.707 -25.232 -9.681 1.00 34.44 183 THR A O 1
ATOM 1372 N N . ILE A 1 184 ? 5.467 -23.392 -10.959 1.00 36.25 184 ILE A N 1
ATOM 1373 C CA . ILE A 1 184 ? 4.019 -23.559 -11.110 1.00 36.25 184 ILE A CA 1
ATOM 1374 C C . ILE A 1 184 ? 3.844 -24.839 -11.920 1.00 36.25 184 ILE A C 1
ATOM 1376 O O . ILE A 1 184 ? 4.138 -24.885 -13.117 1.00 36.25 184 ILE A O 1
ATOM 1380 N N . THR A 1 185 ? 3.416 -25.917 -11.268 1.00 37.19 185 THR A N 1
ATOM 1381 C CA . THR A 1 185 ? 3.128 -27.157 -11.979 1.00 37.19 185 THR A CA 1
ATOM 1382 C C . THR A 1 185 ? 1.783 -26.947 -12.669 1.00 37.19 185 THR A C 1
ATOM 1384 O O . THR A 1 185 ? 0.719 -27.218 -12.118 1.00 37.19 185 THR A O 1
ATOM 1387 N N . GLN A 1 186 ? 1.840 -26.404 -13.887 1.00 39.00 186 GLN A N 1
ATOM 1388 C CA . GLN A 1 186 ? 0.701 -25.952 -14.698 1.00 39.00 186 GLN A CA 1
ATOM 1389 C C . GLN A 1 186 ? -0.363 -27.044 -14.958 1.00 39.00 186 GLN A C 1
ATOM 1391 O O . GLN A 1 186 ? -1.472 -26.770 -15.420 1.00 39.00 186 GLN A O 1
ATOM 1396 N N . THR A 1 187 ? -0.045 -28.299 -14.633 1.00 39.19 187 THR A N 1
ATOM 1397 C CA . THR A 1 187 ? -0.916 -29.466 -14.760 1.00 39.19 187 THR A CA 1
ATOM 1398 C C . THR A 1 187 ? -2.218 -29.342 -13.960 1.00 39.19 187 THR A C 1
ATOM 1400 O O . THR A 1 187 ? -3.241 -29.828 -14.434 1.00 39.19 187 THR A O 1
ATOM 1403 N N . ALA A 1 188 ? -2.218 -28.681 -12.793 1.00 40.00 188 ALA A N 1
ATOM 1404 C CA . ALA A 1 188 ? -3.440 -28.481 -11.998 1.00 40.00 188 ALA A CA 1
ATOM 1405 C C . ALA A 1 188 ? -4.297 -27.301 -12.501 1.00 40.00 188 ALA A C 1
ATOM 1407 O O . ALA A 1 188 ? -5.524 -27.367 -12.473 1.00 40.00 188 ALA A O 1
ATOM 1408 N N . VAL A 1 189 ? -3.650 -26.265 -13.041 1.00 40.06 189 VAL A N 1
ATOM 1409 C CA . VAL A 1 189 ? -4.280 -25.002 -13.461 1.00 40.06 189 VAL A CA 1
ATOM 1410 C C . VAL A 1 189 ? -5.054 -25.163 -14.781 1.00 40.06 189 VAL A C 1
ATOM 1412 O O . VAL A 1 189 ? -6.183 -24.698 -14.920 1.00 40.06 189 VAL A O 1
ATOM 1415 N N . SER A 1 190 ? -4.519 -25.919 -15.747 1.00 42.06 190 SER A N 1
ATOM 1416 C CA . SER A 1 190 ? -5.158 -26.047 -17.073 1.00 42.06 190 SER A CA 1
ATOM 1417 C C . SER A 1 190 ? -6.481 -26.838 -17.089 1.00 42.06 190 SER A C 1
ATOM 1419 O O . SER A 1 190 ? -7.347 -26.568 -17.925 1.00 42.06 190 SER A O 1
ATOM 1421 N N . ALA A 1 191 ? -6.675 -27.799 -16.176 1.00 42.81 191 ALA A N 1
ATOM 1422 C CA . ALA A 1 191 ? -7.852 -28.675 -16.181 1.00 42.81 191 ALA A CA 1
ATOM 1423 C C . ALA A 1 191 ? -9.118 -27.986 -15.640 1.00 42.81 191 ALA A C 1
ATOM 1425 O O . ALA A 1 191 ? -10.217 -28.238 -16.136 1.00 42.81 191 ALA A O 1
ATOM 1426 N N . THR A 1 192 ? -8.961 -27.092 -14.662 1.00 41.84 192 THR A N 1
ATOM 1427 C CA . THR A 1 192 ? -10.066 -26.322 -14.070 1.00 41.84 192 THR A CA 1
ATOM 1428 C C . THR A 1 192 ? -10.498 -25.178 -14.995 1.00 41.84 192 THR A C 1
ATOM 1430 O O . THR A 1 192 ? -11.694 -24.969 -15.204 1.00 41.84 192 THR A O 1
ATOM 1433 N N . ILE A 1 193 ? -9.540 -24.523 -15.664 1.00 42.72 193 ILE A N 1
ATOM 1434 C CA . ILE A 1 193 ? -9.783 -23.417 -16.607 1.00 42.72 193 ILE A CA 1
ATOM 1435 C C . ILE A 1 193 ? -10.563 -23.874 -17.845 1.00 42.72 193 ILE A C 1
ATOM 1437 O O . ILE A 1 193 ? -11.544 -23.236 -18.235 1.00 42.72 193 ILE A O 1
ATOM 1441 N N . ALA A 1 194 ? -10.194 -25.016 -18.438 1.00 44.78 194 ALA A N 1
ATOM 1442 C CA . ALA A 1 194 ? -10.884 -25.542 -19.618 1.00 44.78 194 ALA A CA 1
ATOM 1443 C C . ALA A 1 194 ? -12.366 -25.887 -19.355 1.00 44.78 194 ALA A C 1
ATOM 1445 O O . ALA A 1 194 ? -13.159 -25.956 -20.295 1.00 44.78 194 ALA A O 1
ATOM 1446 N N . ALA A 1 195 ? -12.746 -26.099 -18.090 1.00 44.53 195 ALA A N 1
ATOM 1447 C CA . ALA A 1 195 ? -14.109 -26.430 -17.691 1.00 44.53 195 ALA A CA 1
ATOM 1448 C C . ALA A 1 195 ? -14.959 -25.208 -17.289 1.00 44.53 195 ALA A C 1
ATOM 1450 O O . ALA A 1 195 ? -16.186 -25.310 -17.327 1.00 44.53 195 ALA A O 1
ATOM 1451 N N . GLN A 1 196 ? -14.347 -24.074 -16.917 1.00 38.25 196 GLN A N 1
ATOM 1452 C CA . GLN A 1 196 ? -15.060 -22.925 -16.333 1.00 38.25 196 GLN A CA 1
ATOM 1453 C C . GLN A 1 196 ? -15.094 -21.656 -17.204 1.00 38.25 196 GLN A C 1
ATOM 1455 O O . GLN A 1 196 ? -15.938 -20.795 -16.960 1.00 38.25 196 GLN A O 1
ATOM 1460 N N . LEU A 1 197 ? -14.281 -21.550 -18.264 1.00 40.19 197 LEU A N 1
ATOM 1461 C CA . LEU A 1 197 ? -14.227 -20.351 -19.117 1.00 40.19 197 LEU A CA 1
ATOM 1462 C C . LEU A 1 197 ? -14.476 -20.670 -20.608 1.00 40.19 197 LEU A C 1
ATOM 1464 O O . LEU A 1 197 ? -13.529 -20.847 -21.372 1.00 40.19 197 LEU A O 1
ATOM 1468 N N . PRO A 1 198 ? -15.737 -20.690 -21.087 1.00 37.72 198 PRO A N 1
ATOM 1469 C CA . PRO A 1 198 ? -16.032 -20.883 -22.510 1.00 37.72 198 PRO A CA 1
ATOM 1470 C C . PRO A 1 198 ? -15.714 -19.666 -23.400 1.00 37.72 198 PRO A C 1
ATOM 1472 O O . PRO A 1 198 ? -15.857 -19.757 -24.619 1.00 37.72 198 PRO A O 1
ATOM 1475 N N . THR A 1 199 ? -15.324 -18.520 -22.831 1.00 39.12 199 THR A N 1
ATOM 1476 C CA . THR A 1 199 ? -15.189 -17.243 -23.560 1.00 39.12 199 THR A CA 1
ATOM 1477 C C . THR A 1 199 ? -13.774 -16.677 -23.629 1.00 39.12 199 THR A C 1
ATOM 1479 O O . THR A 1 199 ? -13.565 -15.710 -24.361 1.00 39.12 199 THR A O 1
ATOM 1482 N N . LEU A 1 200 ? -12.790 -17.274 -22.948 1.00 38.41 200 LEU A N 1
ATOM 1483 C CA . LEU A 1 200 ? -11.398 -16.853 -23.092 1.00 38.41 200 LEU A CA 1
ATOM 1484 C C . LEU A 1 200 ? -10.813 -17.500 -24.357 1.00 38.41 200 LEU A C 1
ATOM 1486 O O . LEU A 1 200 ? -10.321 -18.627 -24.344 1.00 38.41 200 LEU A O 1
ATOM 1490 N N . VAL A 1 201 ? -10.909 -16.803 -25.492 1.00 39.97 201 VAL A N 1
ATOM 1491 C CA . VAL A 1 201 ? -10.208 -17.204 -26.721 1.00 39.97 201 VAL A CA 1
ATOM 1492 C C . VAL A 1 201 ? -8.729 -16.876 -26.539 1.00 39.97 201 VAL A C 1
ATOM 1494 O O . VAL A 1 201 ? -8.245 -15.845 -27.003 1.00 39.97 201 VAL A O 1
ATOM 1497 N N . LEU A 1 202 ? -8.005 -17.749 -25.840 1.00 41.91 202 LEU A N 1
ATOM 1498 C CA . LEU A 1 202 ? -6.548 -17.725 -25.874 1.00 41.91 202 LEU A CA 1
ATOM 1499 C C . LEU A 1 202 ? -6.097 -18.056 -27.309 1.00 41.91 202 LEU A C 1
ATOM 1501 O O . LEU A 1 202 ? -6.676 -18.946 -27.945 1.00 41.91 202 LEU A O 1
ATOM 1505 N N . PRO A 1 203 ? -5.090 -17.359 -27.866 1.00 36.97 203 PRO A N 1
ATOM 1506 C CA . PRO A 1 203 ? -4.564 -17.683 -29.184 1.00 36.97 203 PRO A CA 1
ATOM 1507 C C . PRO A 1 203 ? -4.165 -19.171 -29.252 1.00 36.97 203 PRO A C 1
ATOM 1509 O O . PRO A 1 203 ? -3.468 -19.648 -28.354 1.00 36.97 203 PRO A O 1
ATOM 1512 N N . PRO A 1 204 ? -4.527 -19.917 -30.316 1.00 37.47 204 PRO A N 1
ATOM 1513 C CA . PRO A 1 204 ? -4.278 -21.362 -30.425 1.00 37.47 204 PRO A CA 1
ATOM 1514 C C . PRO A 1 204 ? -2.810 -21.792 -30.271 1.00 37.47 204 PRO A C 1
ATOM 1516 O O . PRO A 1 204 ? -2.537 -22.961 -30.031 1.00 37.47 204 PRO A O 1
ATOM 1519 N N . GLN A 1 205 ? -1.861 -20.862 -30.407 1.00 39.19 205 GLN A N 1
ATOM 1520 C CA . GLN A 1 205 ? -0.425 -21.127 -30.278 1.00 39.19 205 GLN A CA 1
ATOM 1521 C C . GLN A 1 205 ? 0.072 -21.218 -28.823 1.00 39.19 205 GLN A C 1
ATOM 1523 O O . GLN A 1 205 ? 1.211 -21.619 -28.609 1.00 39.19 205 GLN A O 1
ATOM 1528 N N . VAL A 1 206 ? -0.753 -20.874 -27.826 1.00 40.62 206 VAL A N 1
ATOM 1529 C CA . VAL A 1 206 ? -0.337 -20.832 -26.409 1.00 40.62 206 VAL A CA 1
ATOM 1530 C C . VAL A 1 206 ? -0.468 -22.198 -25.720 1.00 40.62 206 VAL A C 1
ATOM 1532 O O . VAL A 1 206 ? 0.349 -22.538 -24.870 1.00 40.62 206 VAL A O 1
ATOM 1535 N N . LEU A 1 207 ? -1.432 -23.030 -26.127 1.00 37.31 207 LEU A N 1
ATOM 1536 C CA . LEU A 1 207 ? -1.726 -24.308 -25.458 1.00 37.31 207 LEU A CA 1
ATOM 1537 C C . LEU A 1 207 ? -0.730 -25.438 -25.779 1.00 37.31 207 LEU A C 1
ATOM 1539 O O . LEU A 1 207 ? -0.559 -26.338 -24.964 1.00 37.31 207 LEU A O 1
ATOM 1543 N N . GLU A 1 208 ? -0.048 -25.409 -26.928 1.00 37.44 208 GLU A N 1
ATOM 1544 C CA . GLU A 1 208 ? 0.871 -26.497 -27.317 1.00 37.44 208 GLU A CA 1
ATOM 1545 C C . GLU A 1 208 ? 2.282 -26.374 -26.709 1.00 37.44 208 GLU A C 1
ATOM 1547 O O . GLU A 1 208 ? 2.991 -27.374 -26.623 1.00 37.44 208 GLU A O 1
ATOM 1552 N N . ASN A 1 209 ? 2.677 -25.193 -26.216 1.00 35.41 209 ASN A N 1
ATOM 1553 C CA . ASN A 1 209 ? 3.978 -24.977 -25.560 1.00 35.41 209 ASN A CA 1
ATOM 1554 C C . ASN A 1 209 ? 3.897 -24.890 -24.025 1.00 35.41 209 ASN A C 1
ATOM 1556 O O . ASN A 1 209 ? 4.930 -24.788 -23.363 1.00 35.41 209 ASN A O 1
ATOM 1560 N N . SER A 1 210 ? 2.698 -24.943 -23.438 1.00 38.16 210 SER A N 1
ATOM 1561 C CA . SER A 1 210 ? 2.506 -24.696 -22.005 1.00 38.16 210 SER A CA 1
ATOM 1562 C C . SER A 1 210 ? 2.851 -25.921 -21.135 1.00 38.16 210 SER A C 1
ATOM 1564 O O . SER A 1 210 ? 3.414 -25.782 -20.055 1.00 38.16 210 SER A O 1
ATOM 1566 N N . THR A 1 211 ? 2.660 -27.146 -21.640 1.00 36.19 211 THR A N 1
ATOM 1567 C CA . THR A 1 211 ? 2.888 -28.391 -20.875 1.00 36.19 211 THR A CA 1
ATOM 1568 C C . THR A 1 211 ? 4.357 -28.726 -20.561 1.00 36.19 211 THR A C 1
ATOM 1570 O O . THR A 1 211 ? 4.619 -29.737 -19.912 1.00 36.19 211 THR A O 1
ATOM 1573 N N . GLN A 1 212 ? 5.328 -27.927 -21.019 1.00 33.91 212 GLN A N 1
ATOM 1574 C CA . GLN A 1 212 ? 6.767 -28.163 -20.788 1.00 33.91 212 GLN A CA 1
ATOM 1575 C C . GLN A 1 212 ? 7.571 -26.917 -20.390 1.00 33.91 212 GLN A C 1
ATOM 1577 O O . GLN A 1 212 ? 8.786 -27.009 -20.204 1.00 33.91 212 GLN A O 1
ATOM 1582 N N . GLY A 1 213 ? 6.926 -25.765 -20.217 1.00 34.53 213 GLY A N 1
ATOM 1583 C CA . GLY A 1 213 ? 7.599 -24.575 -19.719 1.00 34.53 213 GLY A CA 1
ATOM 1584 C C . GLY A 1 213 ? 7.663 -24.602 -18.200 1.00 34.53 213 GLY A C 1
ATOM 1585 O O . GLY A 1 213 ? 6.713 -24.176 -17.552 1.00 34.53 213 GLY A O 1
ATOM 1586 N N . ASN A 1 214 ? 8.790 -25.035 -17.626 1.00 34.53 214 ASN A N 1
ATOM 1587 C CA . ASN A 1 214 ? 9.221 -24.451 -16.358 1.00 34.53 214 ASN A CA 1
ATOM 1588 C C . ASN A 1 214 ? 9.300 -22.948 -16.622 1.00 34.53 214 ASN A C 1
ATOM 1590 O O . ASN A 1 214 ? 10.267 -22.481 -17.228 1.00 34.53 214 ASN A O 1
ATOM 1594 N N . VAL A 1 215 ? 8.268 -22.199 -16.241 1.00 38.38 215 VAL A N 1
ATOM 1595 C CA . VAL A 1 215 ? 8.411 -20.762 -16.078 1.00 38.38 215 VAL A CA 1
ATOM 1596 C C . VAL A 1 215 ? 9.340 -20.662 -14.884 1.00 38.38 215 VAL A C 1
ATOM 1598 O O . VAL A 1 215 ? 8.902 -20.714 -13.742 1.00 38.38 215 VAL A O 1
ATOM 1601 N N . ALA A 1 216 ? 10.647 -20.637 -15.136 1.00 37.56 216 ALA A N 1
ATOM 1602 C CA . ALA A 1 216 ? 11.532 -19.962 -14.220 1.00 37.56 216 ALA A CA 1
ATOM 1603 C C . ALA A 1 216 ? 11.003 -18.527 -14.225 1.00 37.56 216 ALA A C 1
ATOM 1605 O O . ALA A 1 216 ? 11.376 -17.739 -15.090 1.00 37.56 216 ALA A O 1
ATOM 1606 N N . ALA A 1 217 ? 10.034 -18.234 -13.345 1.00 40.84 217 ALA A N 1
ATOM 1607 C CA . ALA A 1 217 ? 9.851 -16.887 -12.837 1.00 40.84 217 ALA A CA 1
ATOM 1608 C C . ALA A 1 217 ? 11.273 -16.431 -12.565 1.00 40.84 217 ALA A C 1
ATOM 1610 O O . ALA A 1 217 ? 11.952 -17.169 -11.847 1.00 40.84 217 ALA A O 1
ATOM 1611 N N . GLU A 1 218 ? 11.757 -15.405 -13.278 1.00 37.16 218 GLU A N 1
ATOM 1612 C CA . GLU A 1 218 ? 13.142 -14.945 -13.188 1.00 37.16 218 GLU A CA 1
ATOM 1613 C C . GLU A 1 218 ? 13.548 -15.038 -11.719 1.00 37.16 218 GLU A C 1
ATOM 1615 O O . GLU A 1 218 ? 13.073 -14.282 -10.878 1.00 37.16 218 GLU A O 1
ATOM 1620 N N . SER A 1 219 ? 14.337 -16.065 -11.380 1.00 37.34 219 SER A N 1
ATOM 1621 C CA . SER A 1 219 ? 14.612 -16.461 -9.991 1.00 37.34 219 SER A CA 1
ATOM 1622 C C . SER A 1 219 ? 15.638 -15.524 -9.354 1.00 37.34 219 SER A C 1
ATOM 1624 O O . SER A 1 219 ? 16.331 -15.864 -8.402 1.00 37.34 219 SER A O 1
ATOM 1626 N N . ALA A 1 220 ? 15.759 -14.355 -9.956 1.00 41.12 220 ALA A N 1
ATOM 1627 C CA . ALA A 1 220 ? 16.272 -13.135 -9.432 1.00 41.12 220 ALA A CA 1
ATOM 1628 C C . ALA A 1 220 ? 15.249 -12.109 -9.923 1.00 41.12 220 ALA A C 1
ATOM 1630 O O . ALA A 1 220 ? 15.375 -11.577 -11.025 1.00 41.12 220 ALA A O 1
ATOM 1631 N N . LEU A 1 221 ? 14.247 -11.794 -9.091 1.00 50.00 221 LEU A N 1
ATOM 1632 C CA . LEU A 1 221 ? 13.972 -10.374 -8.923 1.00 50.00 221 LEU A CA 1
ATOM 1633 C C . LEU A 1 221 ? 15.363 -9.780 -8.743 1.00 50.00 221 LEU A C 1
ATOM 1635 O O . LEU A 1 221 ? 16.036 -10.110 -7.766 1.00 50.00 221 LEU A O 1
ATOM 1639 N N . ASP A 1 222 ? 15.852 -9.058 -9.748 1.00 52.38 222 ASP A N 1
ATOM 1640 C CA . ASP A 1 222 ? 17.026 -8.228 -9.575 1.00 52.38 222 ASP A CA 1
ATOM 1641 C C . ASP A 1 222 ? 16.599 -7.176 -8.550 1.00 52.38 222 ASP A C 1
ATOM 1643 O O . ASP A 1 222 ? 16.058 -6.117 -8.883 1.00 52.38 222 ASP A O 1
ATOM 1647 N N . SER A 1 223 ? 16.671 -7.586 -7.281 1.00 54.31 223 SER A N 1
ATOM 1648 C CA . SER A 1 223 ? 16.308 -6.808 -6.109 1.00 54.31 223 SER A CA 1
ATOM 1649 C C . SER A 1 223 ? 17.249 -5.616 -6.017 1.00 54.31 223 SER A C 1
ATOM 1651 O O . SER A 1 223 ? 16.843 -4.547 -5.552 1.00 54.31 223 SER A O 1
ATOM 1653 N N . SER A 1 224 ? 18.452 -5.756 -6.597 1.00 59.88 224 SER A N 1
ATOM 1654 C CA . SER A 1 224 ? 19.301 -4.639 -6.971 1.00 59.88 224 SER A CA 1
ATOM 1655 C C . SER A 1 224 ? 18.526 -3.738 -7.946 1.00 59.88 224 SER A C 1
ATOM 1657 O O . SER A 1 224 ? 18.157 -4.101 -9.062 1.00 59.88 224 SER A O 1
ATOM 1659 N N . GLY A 1 225 ? 18.154 -2.550 -7.471 1.00 69.81 225 GLY A N 1
ATOM 1660 C CA . GLY A 1 225 ? 17.391 -1.590 -8.267 1.00 69.81 225 GLY A CA 1
ATOM 1661 C C . GLY A 1 225 ? 15.875 -1.541 -8.043 1.00 69.81 225 GLY A C 1
ATOM 1662 O O . GLY A 1 225 ? 15.244 -0.665 -8.631 1.00 69.81 225 GLY A O 1
ATOM 1663 N N . CYS A 1 226 ? 15.252 -2.388 -7.209 1.00 84.44 226 CYS A N 1
ATOM 1664 C CA . CYS A 1 226 ? 13.781 -2.364 -7.073 1.00 84.44 226 CYS A CA 1
ATOM 1665 C C . CYS A 1 226 ? 13.207 -1.068 -6.474 1.00 84.44 226 CYS A C 1
ATOM 1667 O O . CYS A 1 226 ? 12.041 -0.750 -6.695 1.00 84.44 226 CYS A O 1
ATOM 1669 N N . SER A 1 227 ? 14.015 -0.264 -5.786 1.00 89.25 227 SER A N 1
ATOM 1670 C CA . SER A 1 227 ? 13.585 1.060 -5.332 1.00 89.25 227 SER A CA 1
ATOM 1671 C C . SER A 1 227 ? 13.670 2.157 -6.384 1.00 89.25 227 SER A C 1
ATOM 1673 O O . SER A 1 227 ? 13.133 3.238 -6.153 1.00 89.25 227 SER A O 1
ATOM 1675 N N . CYS A 1 228 ? 14.298 1.906 -7.536 1.00 94.44 228 CYS A N 1
ATOM 1676 C CA . CYS A 1 228 ? 14.419 2.891 -8.602 1.00 94.44 228 CYS A CA 1
ATOM 1677 C C . CYS A 1 228 ? 13.059 3.207 -9.204 1.00 94.44 228 CYS A C 1
ATOM 1679 O O . CYS A 1 228 ? 12.454 2.361 -9.868 1.00 94.44 228 CYS A O 1
ATOM 1681 N N . VAL A 1 229 ? 12.609 4.446 -9.025 1.00 95.88 229 VAL A N 1
ATOM 1682 C CA . VAL A 1 229 ? 11.424 4.936 -9.732 1.00 95.88 229 VAL A CA 1
ATOM 1683 C C . VAL A 1 229 ? 11.689 4.951 -11.248 1.00 95.88 229 VAL A C 1
ATOM 1685 O O . VAL A 1 229 ? 12.850 4.994 -11.672 1.00 95.88 229 VAL A O 1
ATOM 1688 N N . PRO A 1 230 ? 10.643 4.974 -12.093 1.00 96.75 230 PRO A N 1
ATOM 1689 C CA . PRO A 1 230 ? 10.826 5.030 -13.540 1.00 96.75 230 PRO A CA 1
ATOM 1690 C C . PRO A 1 230 ? 11.641 6.273 -13.933 1.00 96.75 230 PRO A C 1
ATOM 1692 O O . PRO A 1 230 ? 11.420 7.368 -13.396 1.00 96.75 230 PRO A O 1
ATOM 1695 N N . ALA A 1 231 ? 12.579 6.141 -14.871 1.00 96.19 231 ALA A N 1
ATOM 1696 C CA . ALA A 1 231 ? 13.257 7.306 -15.436 1.00 96.19 231 ALA A CA 1
ATOM 1697 C C . ALA A 1 231 ? 12.260 8.166 -16.233 1.00 96.19 231 ALA A C 1
ATOM 1699 O O . ALA A 1 231 ? 11.227 7.676 -16.689 1.00 96.19 231 ALA A O 1
ATOM 1700 N N . ASP A 1 232 ? 12.560 9.456 -16.427 1.00 95.25 232 ASP A N 1
ATOM 1701 C CA . ASP A 1 232 ? 11.611 10.415 -17.029 1.00 95.25 232 ASP A CA 1
ATOM 1702 C C . ASP A 1 232 ? 11.077 9.953 -18.393 1.00 95.25 232 ASP A C 1
ATOM 1704 O O . ASP A 1 232 ? 9.899 10.138 -18.697 1.00 95.25 232 ASP A O 1
ATOM 1708 N N . ALA A 1 233 ? 11.929 9.308 -19.195 1.00 94.94 233 ALA A N 1
ATOM 1709 C CA . ALA A 1 233 ? 11.569 8.794 -20.513 1.00 94.94 233 ALA A CA 1
ATOM 1710 C C . ALA A 1 233 ? 10.554 7.635 -20.475 1.00 94.94 233 ALA A C 1
ATOM 1712 O O . ALA A 1 233 ? 9.874 7.418 -21.473 1.00 94.94 233 ALA A O 1
ATOM 1713 N N . PHE A 1 234 ? 10.438 6.933 -19.342 1.00 96.06 234 PHE A N 1
ATOM 1714 C CA . PHE A 1 234 ? 9.597 5.744 -19.151 1.00 96.06 234 PHE A CA 1
ATOM 1715 C C . PHE A 1 234 ? 8.414 5.985 -18.201 1.00 96.06 234 PHE A C 1
ATOM 1717 O O . PHE A 1 234 ? 7.693 5.056 -17.842 1.00 96.06 234 PHE A O 1
ATOM 1724 N N . MET A 1 235 ? 8.168 7.237 -17.806 1.00 96.00 235 MET A N 1
ATOM 1725 C CA . MET A 1 235 ? 6.938 7.617 -17.103 1.00 96.00 235 MET A CA 1
ATOM 1726 C C . MET A 1 235 ? 5.658 7.274 -17.900 1.00 96.00 235 MET A C 1
ATOM 1728 O O . MET A 1 235 ? 4.696 6.815 -17.283 1.00 96.00 235 MET A O 1
ATOM 1732 N N . PRO A 1 236 ? 5.610 7.419 -19.244 1.00 92.94 236 PRO A N 1
ATOM 1733 C CA . PRO A 1 236 ? 4.479 6.923 -20.031 1.00 92.94 236 PRO A CA 1
ATOM 1734 C C . PRO A 1 236 ? 4.296 5.402 -19.943 1.00 92.94 236 PRO A C 1
ATOM 1736 O O . PRO A 1 236 ? 3.168 4.932 -19.872 1.00 92.94 236 PRO A O 1
ATOM 1739 N N . ASP A 1 237 ? 5.382 4.627 -19.888 1.00 94.44 237 ASP A N 1
ATOM 1740 C CA . ASP A 1 237 ? 5.307 3.166 -19.753 1.00 94.44 237 ASP A CA 1
ATOM 1741 C C . ASP A 1 237 ? 4.814 2.741 -18.368 1.00 94.44 237 ASP A C 1
ATOM 1743 O O . ASP A 1 237 ? 4.042 1.791 -18.249 1.00 94.44 237 ASP A O 1
ATOM 1747 N N . PHE A 1 238 ? 5.179 3.495 -17.327 1.00 95.94 238 PHE A N 1
ATOM 1748 C CA . PHE A 1 238 ? 4.590 3.340 -15.999 1.00 95.94 238 PHE A CA 1
ATOM 1749 C C . PHE A 1 238 ? 3.074 3.586 -16.032 1.00 95.94 238 PHE A C 1
ATOM 1751 O O . PHE A 1 238 ? 2.309 2.787 -15.496 1.00 95.94 238 PHE A O 1
ATOM 1758 N N . GLN A 1 239 ? 2.616 4.647 -16.704 1.00 94.19 239 GLN A N 1
ATOM 1759 C CA . GLN A 1 239 ? 1.184 4.901 -16.879 1.00 94.19 239 GLN A CA 1
ATOM 1760 C C . GLN A 1 239 ? 0.483 3.759 -17.633 1.00 94.19 239 GLN A C 1
ATOM 1762 O O . GLN A 1 239 ? -0.573 3.304 -17.195 1.00 94.19 239 GLN A O 1
ATOM 1767 N N . ASP A 1 240 ? 1.076 3.270 -18.727 1.00 91.00 240 ASP A N 1
ATOM 1768 C CA . ASP A 1 240 ? 0.565 2.124 -19.487 1.00 91.00 240 ASP A CA 1
ATOM 1769 C C . ASP A 1 240 ? 0.504 0.854 -18.615 1.00 91.00 240 ASP A C 1
ATOM 1771 O O . ASP A 1 240 ? -0.421 0.051 -18.760 1.00 91.00 240 ASP A O 1
ATOM 1775 N N . PHE A 1 241 ? 1.446 0.671 -17.680 1.00 92.44 241 PHE A N 1
ATOM 1776 C CA . PHE A 1 241 ? 1.406 -0.422 -16.708 1.00 92.44 241 PHE A CA 1
ATOM 1777 C C . PHE A 1 241 ? 0.231 -0.309 -15.741 1.00 92.44 241 PHE A C 1
ATOM 1779 O O . PHE A 1 241 ? -0.502 -1.284 -15.574 1.00 92.44 241 PHE A O 1
ATOM 1786 N N . ILE A 1 242 ? 0.002 0.867 -15.152 1.00 93.12 242 ILE A N 1
ATOM 1787 C CA . ILE A 1 242 ? -1.158 1.073 -14.275 1.00 93.12 242 ILE A CA 1
ATOM 1788 C C . ILE A 1 242 ? -2.459 0.863 -15.051 1.00 93.12 242 ILE A C 1
ATOM 1790 O O . ILE A 1 242 ? -3.362 0.193 -14.559 1.00 93.12 242 ILE A O 1
ATOM 1794 N N . ALA A 1 243 ? -2.541 1.371 -16.283 1.00 87.75 243 ALA A N 1
ATOM 1795 C CA . ALA A 1 243 ? -3.692 1.150 -17.151 1.00 87.75 243 ALA A CA 1
ATOM 1796 C C . ALA A 1 243 ? -3.906 -0.343 -17.443 1.00 87.75 243 ALA A C 1
ATOM 1798 O O . ALA A 1 243 ? -5.042 -0.800 -17.477 1.00 87.75 243 ALA A O 1
ATOM 1799 N N . TYR A 1 244 ? -2.826 -1.111 -17.607 1.00 86.81 244 TYR A N 1
ATOM 1800 C CA . TYR A 1 244 ? -2.892 -2.552 -17.848 1.00 86.81 244 TYR A CA 1
ATOM 1801 C C . TYR A 1 244 ? -3.464 -3.306 -16.646 1.00 86.81 244 TYR A C 1
ATOM 1803 O O . TYR A 1 244 ? -4.395 -4.094 -16.818 1.00 86.81 244 TYR A O 1
ATOM 1811 N N . LEU A 1 245 ? -2.971 -3.016 -15.436 1.00 87.06 245 LEU A N 1
ATOM 1812 C CA . LEU A 1 245 ? -3.561 -3.546 -14.202 1.00 87.06 245 LEU A CA 1
ATOM 1813 C C . LEU A 1 245 ? -5.030 -3.107 -14.073 1.00 87.06 245 LEU A C 1
ATOM 1815 O O . LEU A 1 245 ? -5.888 -3.890 -13.688 1.00 87.06 245 LEU A O 1
ATOM 1819 N N . GLY A 1 246 ? -5.323 -1.863 -14.457 1.00 82.31 246 GLY A N 1
ATOM 1820 C CA . GLY A 1 246 ? -6.646 -1.250 -14.425 1.00 82.31 246 GLY A CA 1
ATOM 1821 C C . GLY A 1 246 ? -7.684 -1.862 -15.369 1.00 82.31 246 GLY A C 1
ATOM 1822 O O . GLY A 1 246 ? -8.853 -1.921 -15.001 1.00 82.31 246 GLY A O 1
ATOM 1823 N N . ASP A 1 247 ? -7.284 -2.273 -16.572 1.00 76.31 247 ASP A N 1
ATOM 1824 C CA . ASP A 1 247 ? -8.168 -2.743 -17.648 1.00 76.31 247 ASP A CA 1
ATOM 1825 C C . ASP A 1 247 ? -8.132 -4.264 -17.782 1.00 76.31 247 ASP A C 1
ATOM 1827 O O . ASP A 1 247 ? -9.173 -4.900 -17.716 1.00 76.31 247 ASP A O 1
ATOM 1831 N N . ARG A 1 248 ? -6.964 -4.888 -17.963 1.00 69.38 248 ARG A N 1
ATOM 1832 C CA . ARG A 1 248 ? -6.896 -6.321 -18.295 1.00 69.38 248 ARG A CA 1
ATOM 1833 C C . ARG A 1 248 ? -7.137 -7.216 -17.099 1.00 69.38 248 ARG A C 1
ATOM 1835 O O . ARG A 1 248 ? -8.046 -8.037 -17.151 1.00 69.38 248 ARG A O 1
ATOM 1842 N N . VAL A 1 249 ? -6.408 -6.964 -16.022 1.00 61.59 249 VAL A N 1
ATOM 1843 C CA . VAL A 1 249 ? -6.539 -7.726 -14.779 1.00 61.59 249 VAL A CA 1
ATOM 1844 C C . VAL A 1 249 ? -7.927 -7.512 -14.141 1.00 61.59 249 VAL A C 1
ATOM 1846 O O . VAL A 1 249 ? -8.460 -8.407 -13.495 1.00 61.59 249 VAL A O 1
ATOM 1849 N N . ASN A 1 250 ? -8.570 -6.368 -14.413 1.00 63.22 250 ASN A N 1
ATOM 1850 C CA . ASN A 1 250 ? -9.895 -6.024 -13.888 1.00 63.22 250 ASN A CA 1
ATOM 1851 C C . ASN A 1 250 ? -11.050 -6.157 -14.906 1.00 63.22 250 ASN A C 1
ATOM 1853 O O . ASN A 1 250 ? -12.151 -5.679 -14.635 1.00 63.22 250 ASN A O 1
ATOM 1857 N N . ASN A 1 251 ? -10.841 -6.746 -16.094 1.00 57.53 251 ASN A N 1
ATOM 1858 C CA . ASN A 1 251 ? -11.907 -6.915 -17.105 1.00 57.53 251 ASN A CA 1
ATOM 1859 C C . ASN A 1 251 ? -12.874 -8.079 -16.777 1.00 57.53 251 ASN A C 1
ATOM 1861 O O . ASN A 1 251 ? -13.754 -8.409 -17.579 1.00 57.53 251 ASN A O 1
ATOM 1865 N N . GLY A 1 252 ? -12.715 -8.697 -15.600 1.00 56.19 252 GLY A N 1
ATOM 1866 C CA . GLY A 1 252 ? -13.701 -9.553 -14.941 1.00 56.19 252 GLY A CA 1
ATOM 1867 C C . GLY A 1 252 ? -14.623 -8.766 -13.999 1.00 56.19 252 GLY A C 1
ATOM 1868 O O . GLY A 1 252 ? -14.728 -7.545 -14.078 1.00 56.19 252 GLY A O 1
ATOM 1869 N N . ALA A 1 253 ? -15.335 -9.471 -13.118 1.00 58.94 253 ALA A N 1
ATOM 1870 C CA . ALA A 1 253 ? -16.085 -8.833 -12.035 1.00 58.94 253 ALA A CA 1
ATOM 1871 C C . ALA A 1 253 ? -15.146 -8.406 -10.872 1.00 58.94 253 ALA A C 1
ATOM 1873 O O . ALA A 1 253 ? -15.371 -7.366 -10.245 1.00 58.94 253 ALA A O 1
ATOM 1874 N N . ALA A 1 254 ? -14.017 -9.110 -10.709 1.00 70.06 254 ALA A N 1
ATOM 1875 C CA . ALA A 1 254 ? -12.957 -8.810 -9.754 1.00 70.06 254 ALA A CA 1
ATOM 1876 C C . ALA A 1 254 ? -12.035 -7.676 -10.224 1.00 70.06 254 ALA A C 1
ATOM 1878 O O . ALA A 1 254 ? -11.696 -7.588 -11.407 1.00 70.06 254 ALA A O 1
ATOM 1879 N N . ARG A 1 255 ? -11.613 -6.809 -9.293 1.00 83.19 255 ARG A N 1
ATOM 1880 C CA . ARG A 1 255 ? -10.738 -5.665 -9.583 1.00 83.19 255 ARG A CA 1
ATOM 1881 C C . ARG A 1 255 ? -9.950 -5.187 -8.368 1.00 83.19 255 ARG A C 1
ATOM 1883 O O . ARG A 1 255 ? -10.438 -5.285 -7.244 1.00 83.19 255 ARG A O 1
ATOM 1890 N N . PHE A 1 256 ? -8.816 -4.526 -8.601 1.00 91.12 256 PHE A N 1
ATOM 1891 C CA . PHE A 1 256 ? -8.188 -3.714 -7.555 1.00 91.12 256 PHE A CA 1
ATOM 1892 C C . PHE A 1 256 ? -9.060 -2.499 -7.205 1.00 91.12 256 PHE A C 1
ATOM 1894 O O . PHE A 1 256 ? -9.382 -1.675 -8.067 1.00 91.12 256 PHE A O 1
ATOM 1901 N N . GLY A 1 257 ? -9.413 -2.377 -5.924 1.00 92.06 257 GLY A N 1
ATOM 1902 C CA . GLY A 1 257 ? -10.051 -1.195 -5.338 1.00 92.06 257 GLY A CA 1
ATOM 1903 C C . GLY A 1 257 ? -9.040 -0.154 -4.852 1.00 92.06 257 GLY A C 1
ATOM 1904 O O . GLY A 1 257 ? -9.370 1.027 -4.738 1.00 92.06 257 GLY A O 1
ATOM 1905 N N . HIS A 1 258 ? -7.788 -0.560 -4.623 1.00 95.19 258 HIS A N 1
ATOM 1906 C CA . HIS A 1 258 ? -6.751 0.303 -4.061 1.00 95.19 258 HIS A CA 1
ATOM 1907 C C . HIS A 1 258 ? -5.434 0.168 -4.833 1.00 95.19 258 HIS A C 1
ATOM 1909 O O . HIS A 1 258 ? -4.924 -0.932 -5.019 1.00 95.19 258 HIS A O 1
ATOM 1915 N N . TYR A 1 259 ? -4.860 1.296 -5.246 1.00 96.88 259 TYR A N 1
ATOM 1916 C CA . TYR A 1 259 ? -3.590 1.389 -5.967 1.00 96.88 259 TYR A CA 1
ATOM 1917 C C . TYR A 1 259 ? -2.602 2.179 -5.119 1.00 96.88 259 TYR A C 1
ATOM 1919 O O . TYR A 1 259 ? -2.660 3.404 -5.069 1.00 96.88 259 TYR A O 1
ATOM 1927 N N . ILE A 1 260 ? -1.696 1.491 -4.440 1.00 97.81 260 ILE A N 1
ATOM 1928 C CA . ILE A 1 260 ? -0.648 2.089 -3.617 1.00 97.81 260 ILE A CA 1
ATOM 1929 C C . ILE A 1 260 ? 0.557 2.312 -4.519 1.00 97.81 260 ILE A C 1
ATOM 1931 O O . ILE A 1 260 ? 1.220 1.370 -4.950 1.00 97.81 260 ILE A O 1
ATOM 1935 N N . ILE A 1 261 ? 0.801 3.570 -4.874 1.00 97.88 261 ILE A N 1
ATOM 1936 C CA . ILE A 1 261 ? 1.834 3.905 -5.846 1.00 97.88 261 ILE A CA 1
ATOM 1937 C C . ILE A 1 261 ? 3.160 4.005 -5.121 1.00 97.88 261 ILE A C 1
ATOM 1939 O O . ILE A 1 261 ? 3.432 5.020 -4.487 1.00 97.88 261 ILE A O 1
ATOM 1943 N N . TRP A 1 262 ? 3.990 2.981 -5.297 1.00 96.06 262 TRP A N 1
ATOM 1944 C CA . TRP A 1 262 ? 5.351 2.889 -4.783 1.00 96.06 262 TRP A CA 1
ATOM 1945 C C . TRP A 1 262 ? 5.443 2.805 -3.257 1.00 96.06 262 TRP A C 1
ATOM 1947 O O . TRP A 1 262 ? 4.652 3.415 -2.544 1.00 96.06 262 TRP A O 1
ATOM 1957 N N . ASN A 1 263 ? 6.392 2.024 -2.737 1.00 92.12 263 ASN A N 1
ATOM 1958 C CA . ASN A 1 263 ? 6.467 1.752 -1.302 1.00 92.12 263 ASN A CA 1
ATOM 1959 C C . ASN A 1 263 ? 7.267 2.828 -0.546 1.00 92.12 263 ASN A C 1
ATOM 1961 O O . ASN A 1 263 ? 8.304 3.257 -1.039 1.00 92.12 263 ASN A O 1
ATOM 1965 N N . GLU A 1 264 ? 6.804 3.252 0.638 1.00 93.00 264 GLU A N 1
ATOM 1966 C CA . GLU A 1 264 ? 7.551 4.079 1.613 1.00 93.00 264 GLU A CA 1
ATOM 1967 C C . GLU A 1 264 ? 8.299 5.296 1.031 1.00 93.00 264 GLU A C 1
ATOM 1969 O O . GLU A 1 264 ? 9.515 5.465 1.168 1.00 93.00 264 GLU A O 1
ATOM 1974 N N . CYS A 1 265 ? 7.567 6.209 0.390 1.00 95.75 265 CYS A N 1
ATOM 1975 C CA . CYS A 1 265 ? 8.181 7.176 -0.519 1.00 95.75 265 CYS A CA 1
ATOM 1976 C C . CYS A 1 265 ? 8.967 8.331 0.102 1.00 95.75 265 CYS A C 1
ATOM 1978 O O . CYS A 1 265 ? 9.501 9.161 -0.638 1.00 95.75 265 CYS A O 1
ATOM 1980 N N . ALA A 1 266 ? 9.073 8.388 1.429 1.00 93.25 266 ALA A N 1
ATOM 1981 C CA . ALA A 1 266 ? 9.895 9.375 2.121 1.00 93.25 266 ALA A CA 1
ATOM 1982 C C . ALA A 1 266 ? 11.358 8.922 2.294 1.00 93.25 266 ALA A C 1
ATOM 1984 O O . ALA A 1 266 ? 12.196 9.755 2.671 1.00 93.25 266 ALA A O 1
ATOM 1985 N N . ASN A 1 267 ? 11.677 7.656 1.995 1.00 90.88 267 ASN A N 1
ATOM 1986 C CA . ASN A 1 267 ? 12.999 7.053 2.154 1.00 90.88 267 ASN A CA 1
ATOM 1987 C C . ASN A 1 267 ? 13.549 6.531 0.813 1.00 90.88 267 ASN A C 1
ATOM 1989 O O . ASN A 1 267 ? 12.904 5.756 0.112 1.00 90.88 267 ASN A O 1
ATOM 1993 N N . SER A 1 268 ? 14.782 6.915 0.467 1.00 90.62 268 SER A N 1
ATOM 1994 C CA . SER A 1 268 ? 15.424 6.528 -0.799 1.00 90.62 268 SER A CA 1
ATOM 1995 C C . SER A 1 268 ? 15.851 5.068 -0.843 1.00 90.62 268 SER A C 1
ATOM 1997 O O . SER A 1 268 ? 16.164 4.547 -1.913 1.00 90.62 268 SER A O 1
ATOM 1999 N N 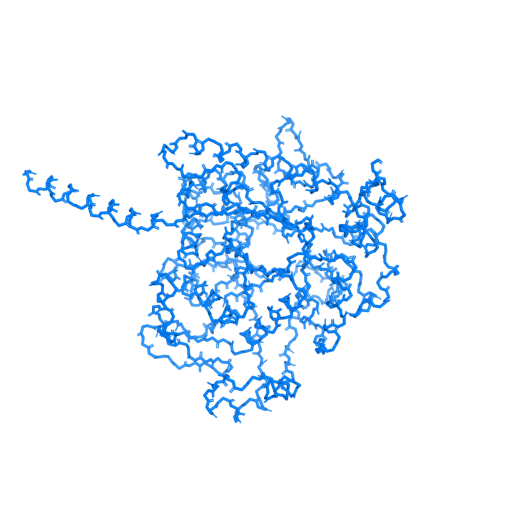. TYR A 1 269 ? 15.833 4.390 0.306 1.00 87.31 269 TYR A N 1
ATOM 2000 C CA . TYR A 1 269 ? 15.904 2.943 0.332 1.00 87.31 269 TYR A CA 1
ATOM 2001 C C . TYR A 1 269 ? 14.729 2.337 -0.442 1.00 87.31 269 TYR A C 1
ATOM 2003 O O . TYR A 1 269 ? 14.957 1.433 -1.225 1.00 87.31 269 TYR A O 1
ATOM 2011 N N . TRP A 1 270 ? 13.503 2.850 -0.326 1.00 88.50 270 TRP A N 1
ATOM 2012 C CA . TRP A 1 270 ? 12.334 2.307 -1.038 1.00 88.50 270 TRP A CA 1
ATOM 2013 C C . TRP A 1 270 ? 11.970 3.087 -2.307 1.00 88.50 270 TRP A C 1
ATOM 2015 O O . TRP A 1 270 ? 11.455 2.499 -3.261 1.00 88.50 270 TRP A O 1
ATOM 2025 N N . THR A 1 271 ? 12.360 4.363 -2.371 1.00 92.75 271 THR A N 1
ATOM 2026 C CA . THR A 1 271 ? 12.088 5.284 -3.487 1.00 92.75 271 THR A CA 1
ATOM 2027 C C . THR A 1 271 ? 13.348 6.023 -3.909 1.00 92.75 271 THR A C 1
ATOM 2029 O O . THR A 1 271 ? 13.575 7.183 -3.564 1.00 92.75 271 THR A O 1
ATOM 2032 N N . ASP A 1 272 ? 14.195 5.342 -4.668 1.00 93.25 272 ASP A N 1
ATOM 2033 C CA . ASP A 1 272 ? 15.411 5.917 -5.222 1.00 93.25 272 ASP A CA 1
ATOM 2034 C C . ASP A 1 272 ? 15.070 6.744 -6.471 1.00 93.25 272 ASP A C 1
ATOM 2036 O O . ASP A 1 272 ? 14.670 6.215 -7.512 1.00 93.25 272 ASP A O 1
ATOM 2040 N N . VAL A 1 273 ? 15.204 8.068 -6.354 1.00 93.81 273 VAL A N 1
ATOM 2041 C CA . VAL A 1 273 ? 14.992 9.019 -7.459 1.00 93.81 273 VAL A CA 1
ATOM 2042 C C . VAL A 1 273 ? 16.299 9.427 -8.150 1.00 93.81 273 VAL A C 1
ATOM 2044 O O . VAL A 1 273 ? 16.311 10.384 -8.928 1.00 93.81 273 VAL A O 1
ATOM 2047 N N . SER A 1 274 ? 17.406 8.728 -7.888 1.00 92.25 274 SER A N 1
ATOM 2048 C CA . SER A 1 274 ? 18.684 8.945 -8.571 1.00 92.25 274 SER A CA 1
ATOM 2049 C C . SER A 1 274 ? 18.566 8.738 -10.088 1.00 92.25 274 SER A C 1
ATOM 2051 O O . SER A 1 274 ? 17.737 7.953 -10.545 1.00 92.25 274 SER A O 1
ATOM 2053 N N . PRO A 1 275 ? 19.401 9.419 -10.892 1.00 94.25 275 PRO A N 1
ATOM 2054 C CA . PRO A 1 275 ? 20.391 10.425 -10.510 1.00 94.25 275 PRO A CA 1
ATOM 2055 C C . PRO A 1 275 ? 19.789 11.834 -10.381 1.00 94.25 275 PRO A C 1
ATOM 2057 O O . PRO A 1 275 ? 20.544 12.805 -10.323 1.00 94.25 275 PRO A O 1
ATOM 2060 N N . ARG A 1 276 ? 18.450 11.987 -10.363 1.00 95.19 276 ARG A N 1
ATOM 2061 C CA . ARG A 1 276 ? 17.807 13.314 -10.278 1.00 95.19 276 ARG A CA 1
ATOM 2062 C C . ARG A 1 276 ? 18.241 14.070 -9.017 1.00 95.19 276 ARG A C 1
ATOM 2064 O O . ARG A 1 276 ? 18.330 15.295 -9.039 1.00 95.19 276 ARG A O 1
ATOM 2071 N N . ILE A 1 277 ? 18.536 13.335 -7.943 1.00 93.44 277 ILE A N 1
ATOM 2072 C CA . ILE A 1 277 ? 19.198 13.823 -6.729 1.00 93.44 277 ILE A CA 1
ATOM 2073 C C . ILE A 1 277 ? 20.306 12.846 -6.315 1.00 93.44 277 ILE A C 1
ATOM 2075 O O . ILE A 1 277 ? 20.276 11.677 -6.693 1.00 93.44 277 ILE A O 1
ATOM 2079 N N . ASP A 1 278 ? 21.249 13.308 -5.493 1.00 90.00 278 ASP A N 1
ATOM 2080 C CA . ASP A 1 278 ? 22.192 12.423 -4.801 1.00 90.00 278 ASP A CA 1
ATOM 2081 C C . ASP A 1 278 ? 21.524 11.841 -3.546 1.00 90.00 278 ASP A C 1
ATOM 2083 O O . ASP A 1 278 ? 21.454 12.493 -2.501 1.00 90.00 278 ASP A O 1
ATOM 2087 N N . VAL A 1 279 ? 21.024 10.608 -3.656 1.00 87.75 279 VAL A N 1
ATOM 2088 C CA . VAL A 1 279 ? 20.380 9.897 -2.541 1.00 87.75 279 VAL A CA 1
ATOM 2089 C C . VAL A 1 279 ? 21.368 9.372 -1.501 1.00 87.75 279 VAL A C 1
ATOM 2091 O O . VAL A 1 279 ? 20.947 8.731 -0.545 1.00 87.75 279 VAL A O 1
ATOM 2094 N N . THR A 1 280 ? 22.672 9.614 -1.654 1.00 85.44 280 THR A N 1
ATOM 2095 C CA . THR A 1 280 ? 23.679 9.219 -0.655 1.00 85.44 280 THR A CA 1
ATOM 2096 C C . THR A 1 280 ? 23.968 10.306 0.377 1.00 85.44 280 THR A C 1
ATOM 2098 O O . THR A 1 280 ? 24.695 10.086 1.349 1.00 85.44 280 THR A O 1
ATOM 2101 N N . GLN A 1 281 ? 23.378 11.488 0.188 1.00 83.81 281 GLN A N 1
ATOM 2102 C CA . GLN A 1 281 ? 23.578 12.663 1.027 1.00 83.81 281 GLN A CA 1
ATOM 2103 C C . GLN A 1 281 ? 22.262 13.154 1.634 1.00 83.81 281 GLN A C 1
ATOM 2105 O O . GLN A 1 281 ? 21.169 12.714 1.285 1.00 83.81 281 GLN A O 1
ATOM 2110 N N . VAL A 1 282 ? 22.363 14.110 2.559 1.00 84.19 282 VAL A N 1
ATOM 2111 C CA . VAL A 1 282 ? 21.187 14.833 3.055 1.00 84.19 282 VAL A CA 1
ATOM 2112 C C . VAL A 1 282 ? 20.537 15.581 1.890 1.00 84.19 282 VAL A C 1
ATOM 2114 O O . VAL A 1 282 ? 21.197 16.368 1.210 1.00 84.19 282 VAL A O 1
ATOM 2117 N N . VAL A 1 283 ? 19.236 15.365 1.682 1.00 86.19 283 VAL A N 1
ATOM 2118 C CA . VAL A 1 283 ? 18.492 16.004 0.591 1.00 86.19 283 VAL A CA 1
ATOM 2119 C C . VAL A 1 283 ? 18.429 17.517 0.813 1.00 86.19 283 VAL A C 1
ATOM 2121 O O . VAL A 1 283 ? 17.926 17.985 1.836 1.00 86.19 283 VAL A O 1
ATOM 2124 N N . THR A 1 284 ? 18.912 18.295 -0.154 1.00 90.88 284 THR A N 1
ATOM 2125 C CA . THR A 1 284 ? 18.751 19.757 -0.164 1.00 90.88 284 THR A CA 1
ATOM 2126 C C . THR A 1 284 ? 17.287 20.139 -0.397 1.00 90.88 284 THR A C 1
ATOM 2128 O O . THR A 1 284 ? 16.518 19.340 -0.918 1.00 90.88 284 THR A O 1
ATOM 2131 N N . ALA A 1 285 ? 16.882 21.375 -0.093 1.00 93.06 285 ALA A N 1
ATOM 2132 C CA . ALA A 1 285 ? 15.512 21.831 -0.375 1.00 93.06 285 ALA A CA 1
ATOM 2133 C C . ALA A 1 285 ? 15.126 21.687 -1.865 1.00 93.06 285 ALA A C 1
ATOM 2135 O O . ALA A 1 285 ? 14.015 21.282 -2.189 1.00 93.06 285 ALA A O 1
ATOM 2136 N N . GLU A 1 286 ? 16.064 21.958 -2.777 1.00 96.12 286 GLU A N 1
ATOM 2137 C CA . GLU A 1 286 ? 15.870 21.730 -4.214 1.00 96.12 286 GLU A CA 1
ATOM 2138 C C . GLU A 1 286 ? 15.697 20.238 -4.532 1.00 96.12 286 GLU A C 1
ATOM 2140 O O . GLU A 1 286 ? 14.769 19.863 -5.247 1.00 96.12 286 GLU A O 1
ATOM 2145 N N . GLY A 1 287 ? 16.532 19.374 -3.946 1.00 95.12 287 GLY A N 1
ATOM 2146 C CA . GLY A 1 287 ? 16.402 17.925 -4.093 1.00 95.12 287 GLY A CA 1
ATOM 2147 C C . GLY A 1 287 ? 15.073 17.391 -3.551 1.00 95.12 287 GLY A C 1
ATOM 2148 O O . GLY A 1 287 ? 14.468 16.518 -4.167 1.00 95.12 287 GLY A O 1
ATOM 2149 N N . GLN A 1 288 ? 14.571 17.951 -2.447 1.00 94.88 288 GLN A N 1
ATOM 2150 C CA . GLN A 1 288 ? 13.268 17.589 -1.887 1.00 94.88 288 GLN A CA 1
ATOM 2151 C C . GLN A 1 288 ? 12.147 17.931 -2.869 1.00 94.88 288 GLN A C 1
ATOM 2153 O O . GLN A 1 288 ? 11.277 17.100 -3.108 1.00 94.88 288 GLN A O 1
ATOM 2158 N N . GLN A 1 289 ? 12.203 19.107 -3.502 1.00 97.44 289 GLN A N 1
ATOM 2159 C CA . GLN A 1 289 ? 11.227 19.484 -4.521 1.00 97.44 289 GLN A CA 1
ATOM 2160 C C . GLN A 1 289 ? 11.286 18.560 -5.745 1.00 97.44 289 GLN A C 1
ATOM 2162 O O . GLN A 1 289 ? 10.242 18.186 -6.276 1.00 97.44 289 GLN A O 1
ATOM 2167 N N . ILE A 1 290 ? 12.485 18.176 -6.196 1.00 97.69 290 ILE A N 1
ATOM 2168 C CA . ILE A 1 290 ? 12.662 17.223 -7.306 1.00 97.69 290 ILE A CA 1
ATOM 2169 C C . ILE A 1 290 ? 12.042 15.867 -6.954 1.00 97.69 290 ILE A C 1
ATOM 2171 O O . ILE A 1 290 ? 11.305 15.304 -7.766 1.00 97.69 290 ILE A O 1
ATOM 2175 N N . TRP A 1 291 ? 12.291 15.364 -5.744 1.00 97.31 291 TRP A N 1
ATOM 2176 C CA . TRP A 1 291 ? 11.714 14.114 -5.250 1.00 97.31 291 TRP A CA 1
ATOM 2177 C C . TRP A 1 291 ? 10.184 14.188 -5.203 1.00 97.31 291 TRP A C 1
ATOM 2179 O O . TRP A 1 291 ? 9.513 13.367 -5.830 1.00 97.31 291 TRP A O 1
ATOM 2189 N N . VAL A 1 292 ? 9.629 15.211 -4.544 1.00 98.38 292 VAL A N 1
ATOM 2190 C CA . VAL A 1 292 ? 8.178 15.444 -4.454 1.00 98.38 292 VAL A CA 1
ATOM 2191 C C . VAL A 1 292 ? 7.551 15.523 -5.842 1.00 98.38 292 VAL A C 1
ATOM 2193 O O . VAL A 1 292 ? 6.561 14.847 -6.098 1.00 98.38 292 VAL A O 1
ATOM 2196 N N . ASN A 1 293 ? 8.128 16.303 -6.760 1.00 98.44 293 ASN A N 1
ATOM 2197 C CA . ASN A 1 293 ? 7.595 16.460 -8.115 1.00 98.44 293 ASN A CA 1
ATOM 2198 C C . ASN A 1 293 ? 7.624 15.147 -8.900 1.00 98.44 293 ASN A C 1
ATOM 2200 O O . ASN A 1 293 ? 6.676 14.850 -9.626 1.00 98.44 293 ASN A O 1
ATOM 2204 N N . THR A 1 294 ? 8.694 14.365 -8.749 1.00 98.19 294 THR A N 1
ATOM 2205 C CA . THR A 1 294 ? 8.821 13.045 -9.378 1.00 98.19 294 THR A CA 1
ATOM 2206 C C . THR A 1 294 ? 7.706 12.126 -8.896 1.00 98.19 294 THR A C 1
ATOM 2208 O O . THR A 1 294 ? 6.998 11.532 -9.708 1.00 98.19 294 THR A O 1
ATOM 2211 N N . TYR A 1 295 ? 7.507 12.053 -7.580 1.00 98.31 295 TYR A N 1
ATOM 2212 C CA . TYR A 1 295 ? 6.503 11.172 -7.007 1.00 98.31 295 TYR A CA 1
ATOM 2213 C C . TYR A 1 295 ? 5.074 11.643 -7.312 1.00 98.31 295 TYR A C 1
ATOM 2215 O O . TYR A 1 295 ? 4.243 10.865 -7.775 1.00 98.31 295 TYR A O 1
ATOM 2223 N N . ALA A 1 296 ? 4.807 12.943 -7.184 1.00 98.62 296 ALA A N 1
ATOM 2224 C CA . ALA A 1 296 ? 3.537 13.551 -7.567 1.00 98.62 296 ALA A CA 1
ATOM 2225 C C . ALA A 1 296 ? 3.183 13.302 -9.044 1.00 98.62 296 ALA A C 1
ATOM 2227 O O . ALA A 1 296 ? 2.011 13.120 -9.374 1.00 98.62 296 ALA A O 1
ATOM 2228 N N . ASN A 1 297 ? 4.176 13.272 -9.942 1.00 98.38 297 ASN A N 1
ATOM 2229 C CA . ASN A 1 297 ? 3.955 12.924 -11.344 1.00 98.38 297 ASN A CA 1
ATOM 2230 C C . ASN A 1 297 ? 3.463 11.477 -11.499 1.00 98.38 297 ASN A C 1
ATOM 2232 O O . ASN A 1 297 ? 2.504 11.244 -12.227 1.00 98.38 297 ASN A O 1
ATOM 2236 N N . MET A 1 298 ? 4.049 10.519 -10.773 1.00 98.38 298 MET A N 1
ATOM 2237 C CA . MET A 1 298 ? 3.579 9.125 -10.777 1.00 98.38 298 MET A CA 1
ATOM 2238 C C . MET A 1 298 ? 2.131 9.016 -10.282 1.00 98.38 298 MET A C 1
ATOM 2240 O O . MET A 1 298 ? 1.324 8.331 -10.907 1.00 98.38 298 MET A O 1
ATOM 2244 N N . ILE A 1 299 ? 1.771 9.748 -9.221 1.00 98.44 299 ILE A N 1
ATOM 2245 C CA . ILE A 1 299 ? 0.392 9.795 -8.707 1.00 98.44 299 ILE A CA 1
ATOM 2246 C C . ILE A 1 299 ? -0.580 10.339 -9.757 1.00 98.44 299 ILE A C 1
ATOM 2248 O O . ILE A 1 299 ? -1.611 9.722 -10.011 1.00 98.44 299 ILE A O 1
ATOM 2252 N N . LYS A 1 300 ? -0.242 11.454 -10.418 1.00 97.25 300 LYS A N 1
ATOM 2253 C CA . LYS A 1 300 ? -1.069 12.038 -11.489 1.00 97.25 300 LYS A CA 1
ATOM 2254 C C . LYS A 1 300 ? -1.245 11.078 -12.666 1.00 97.25 300 LYS A C 1
ATOM 2256 O O . LYS A 1 300 ? -2.346 10.953 -13.195 1.00 97.25 300 LYS A O 1
ATOM 2261 N N . LEU A 1 301 ? -0.175 10.392 -13.067 1.00 95.12 301 LEU A N 1
ATOM 2262 C CA . LEU A 1 301 ? -0.215 9.419 -14.158 1.00 95.12 301 LEU A CA 1
ATOM 2263 C C . LEU A 1 301 ? -1.099 8.216 -13.824 1.00 95.12 301 LEU A C 1
ATOM 2265 O O . LEU A 1 301 ? -1.885 7.809 -14.679 1.00 95.12 301 LEU A O 1
ATOM 2269 N N . ALA A 1 302 ? -1.009 7.695 -12.596 1.00 95.00 302 ALA A N 1
ATOM 2270 C CA . ALA A 1 302 ? -1.866 6.617 -12.115 1.00 95.00 302 ALA A CA 1
ATOM 2271 C C . ALA A 1 302 ? -3.337 7.055 -12.029 1.00 95.00 302 ALA A C 1
ATOM 2273 O O . ALA A 1 302 ? -4.210 6.384 -12.575 1.00 95.00 302 ALA A O 1
ATOM 2274 N N . GLN A 1 303 ? -3.617 8.214 -11.425 1.00 93.25 303 GLN A N 1
ATOM 2275 C CA . GLN A 1 303 ? -4.979 8.748 -11.298 1.00 93.25 303 GLN A CA 1
ATOM 2276 C C . GLN A 1 303 ? -5.649 8.953 -12.663 1.00 93.25 303 GLN A C 1
ATOM 2278 O O . GLN A 1 303 ? -6.838 8.681 -12.805 1.00 93.25 303 GLN A O 1
ATOM 2283 N N . ALA A 1 304 ? -4.891 9.356 -13.685 1.00 91.19 304 ALA A N 1
ATOM 2284 C CA . ALA A 1 304 ? -5.427 9.572 -15.026 1.00 91.19 304 ALA A CA 1
ATOM 2285 C C . ALA A 1 304 ? -5.960 8.293 -15.707 1.00 91.19 304 ALA A C 1
ATOM 2287 O O . ALA A 1 304 ? -6.717 8.398 -16.674 1.00 91.19 304 ALA A O 1
ATOM 2288 N N . VAL A 1 305 ? -5.565 7.101 -15.241 1.00 88.81 305 VAL A N 1
ATOM 2289 C CA . VAL A 1 305 ? -5.950 5.812 -15.848 1.00 88.81 305 VAL A CA 1
ATOM 2290 C C . VAL A 1 305 ? -6.717 4.880 -14.905 1.00 88.81 305 VAL A C 1
ATOM 2292 O O . VAL A 1 305 ? -7.400 3.975 -15.382 1.00 88.81 305 VAL A O 1
ATOM 2295 N N . VAL A 1 306 ? -6.661 5.103 -13.588 1.00 87.75 306 VAL A N 1
ATOM 2296 C CA . VAL A 1 306 ? -7.452 4.351 -12.603 1.00 87.75 306 VAL A CA 1
ATOM 2297 C C . VAL A 1 306 ? -8.920 4.787 -12.657 1.00 87.75 306 VAL A C 1
ATOM 2299 O O . VAL A 1 306 ? -9.246 5.973 -12.655 1.00 87.75 306 VAL A O 1
ATOM 2302 N N . GLN A 1 307 ? -9.831 3.813 -12.716 1.00 81.12 307 GLN A N 1
ATOM 2303 C CA . GLN A 1 307 ? -11.269 4.073 -12.739 1.00 81.12 307 GLN A CA 1
ATOM 2304 C C . GLN A 1 307 ? -11.848 4.171 -11.334 1.00 81.12 307 GLN A C 1
ATOM 2306 O O . GLN A 1 307 ? -11.672 3.270 -10.515 1.00 81.12 307 GLN A O 1
ATOM 2311 N N . GLN A 1 308 ? -12.665 5.196 -11.106 1.00 80.75 308 GLN A N 1
ATOM 2312 C CA . GLN A 1 308 ? -13.516 5.256 -9.923 1.00 80.75 308 GLN A CA 1
ATOM 2313 C C . GLN A 1 308 ? -14.454 4.029 -9.856 1.00 80.75 308 GLN A C 1
ATOM 2315 O O . GLN A 1 308 ? -14.944 3.567 -10.894 1.00 80.75 308 GLN A O 1
ATOM 2320 N N . PRO A 1 309 ? -14.733 3.480 -8.659 1.00 85.19 309 PRO A N 1
ATOM 2321 C CA . PRO A 1 309 ? -14.448 4.028 -7.329 1.00 85.19 309 PRO A CA 1
ATOM 2322 C C . PRO A 1 309 ? -13.062 3.669 -6.752 1.00 85.19 309 PRO A C 1
ATOM 2324 O O . PRO A 1 309 ? -12.873 3.801 -5.545 1.00 85.19 309 PRO A O 1
ATOM 2327 N N . ALA A 1 310 ? -12.119 3.160 -7.556 1.00 90.25 310 ALA A N 1
ATOM 2328 C CA . ALA A 1 310 ? -10.812 2.777 -7.036 1.00 90.25 310 ALA A CA 1
ATOM 2329 C C . ALA A 1 310 ? -9.990 3.997 -6.585 1.00 90.25 310 ALA A C 1
ATOM 2331 O O . ALA A 1 310 ? -10.037 5.070 -7.190 1.00 90.25 310 ALA A O 1
ATOM 2332 N N . LEU A 1 311 ? -9.213 3.805 -5.522 1.00 94.06 311 LEU A N 1
ATOM 2333 C CA . LEU A 1 311 ? -8.424 4.845 -4.870 1.00 94.06 311 LEU A CA 1
ATOM 2334 C C . LEU A 1 311 ? -6.941 4.728 -5.226 1.00 94.06 311 LEU A C 1
ATOM 2336 O O . LEU A 1 311 ? -6.381 3.634 -5.234 1.00 94.06 311 LEU A O 1
ATOM 2340 N N . VAL A 1 312 ? -6.292 5.869 -5.464 1.00 97.31 312 VAL A N 1
ATOM 2341 C CA . VAL A 1 312 ? -4.840 5.970 -5.668 1.00 97.31 312 VAL A CA 1
ATOM 2342 C C . VAL A 1 312 ? -4.205 6.517 -4.398 1.00 97.31 312 VAL A C 1
ATOM 2344 O O . VAL A 1 312 ? -4.533 7.619 -3.963 1.00 97.31 312 VAL A O 1
ATOM 2347 N N . TYR A 1 313 ? -3.290 5.763 -3.803 1.00 98.44 313 TYR A N 1
ATOM 2348 C CA . TYR A 1 313 ? -2.646 6.098 -2.544 1.00 98.44 313 TYR A CA 1
ATOM 2349 C C . TYR A 1 313 ? -1.200 6.532 -2.746 1.00 98.44 313 TYR A C 1
ATOM 2351 O O . TYR A 1 313 ? -0.448 5.920 -3.508 1.00 98.44 313 TYR A O 1
ATOM 2359 N N . VAL A 1 314 ? -0.807 7.552 -1.987 1.00 98.38 314 VAL A N 1
ATOM 2360 C CA . VAL A 1 314 ? 0.595 7.836 -1.685 1.00 98.38 314 VAL A CA 1
ATOM 2361 C C . VAL A 1 314 ? 1.020 6.965 -0.504 1.00 98.38 314 VAL A C 1
ATOM 2363 O O . VAL A 1 314 ? 0.263 6.859 0.456 1.00 98.38 314 VAL A O 1
ATOM 2366 N N . SER A 1 315 ? 2.200 6.352 -0.540 1.00 97.62 315 SER A N 1
ATOM 2367 C CA . SER A 1 315 ? 2.737 5.548 0.567 1.00 97.62 315 SER A CA 1
ATOM 2368 C C . SER A 1 315 ? 3.816 6.308 1.327 1.00 97.62 315 SER A C 1
ATOM 2370 O O . SER A 1 315 ? 4.646 7.008 0.738 1.00 97.62 315 SER A O 1
ATOM 2372 N N . THR A 1 316 ? 3.819 6.158 2.647 1.00 94.94 316 THR A N 1
ATOM 2373 C CA . THR A 1 316 ? 4.745 6.830 3.558 1.00 94.94 316 THR A CA 1
ATOM 2374 C C . THR A 1 316 ? 5.290 5.855 4.593 1.00 94.94 316 THR A C 1
ATOM 2376 O O . THR A 1 316 ? 4.591 4.935 5.014 1.00 94.94 316 THR A O 1
ATOM 2379 N N . ASP A 1 317 ? 6.527 6.084 5.032 1.00 91.00 317 ASP A N 1
ATOM 2380 C CA . ASP A 1 317 ? 7.115 5.363 6.162 1.00 91.00 317 ASP A CA 1
ATOM 2381 C C . ASP A 1 317 ? 6.710 5.996 7.511 1.00 91.00 317 ASP A C 1
ATOM 2383 O O . ASP A 1 317 ? 6.044 7.041 7.564 1.00 91.00 317 ASP A O 1
ATOM 2387 N N . ARG A 1 318 ? 7.139 5.374 8.618 1.00 89.44 318 ARG A N 1
ATOM 2388 C CA . ARG A 1 318 ? 6.819 5.799 9.994 1.00 89.44 318 ARG A CA 1
ATOM 2389 C C . ARG A 1 318 ? 7.465 7.107 10.462 1.00 89.44 318 ARG A C 1
ATOM 2391 O O . ARG A 1 318 ? 7.110 7.612 11.531 1.00 89.44 318 ARG A O 1
ATOM 2398 N N . TRP A 1 319 ? 8.452 7.646 9.750 1.00 88.94 319 TRP A N 1
ATOM 2399 C CA . TRP A 1 319 ? 9.269 8.755 10.243 1.00 88.94 319 TRP A CA 1
ATOM 2400 C C . TRP A 1 319 ? 8.607 10.090 9.925 1.00 88.94 319 TRP A C 1
ATOM 2402 O O . TRP A 1 319 ? 8.818 10.681 8.872 1.00 88.94 319 TRP A O 1
ATOM 2412 N N . TRP A 1 320 ? 7.789 10.582 10.858 1.00 88.94 320 TRP A N 1
ATOM 2413 C CA . TRP A 1 320 ? 7.039 11.828 10.701 1.00 88.94 320 TRP A CA 1
ATOM 2414 C C . TRP A 1 320 ? 7.937 13.046 10.458 1.00 88.94 320 TRP A C 1
ATOM 2416 O O . TRP A 1 320 ? 7.765 13.755 9.468 1.00 88.94 320 TRP A O 1
ATOM 2426 N N . GLY A 1 321 ? 8.863 13.299 11.384 1.00 84.06 321 GLY A N 1
ATOM 2427 C CA . GLY A 1 321 ? 9.702 14.493 11.412 1.00 84.06 321 GLY A CA 1
ATOM 2428 C C . GLY A 1 321 ? 11.000 14.315 10.631 1.00 84.06 321 GLY A C 1
ATOM 2429 O O . GLY A 1 321 ? 11.017 13.795 9.521 1.00 84.06 321 GLY A O 1
ATOM 2430 N N . VAL A 1 322 ? 12.117 14.750 11.215 1.00 73.94 322 VAL A N 1
ATOM 2431 C CA . VAL A 1 322 ? 13.438 14.457 10.646 1.00 73.94 322 VAL A CA 1
ATOM 2432 C C . VAL A 1 322 ? 13.826 13.035 11.065 1.00 73.94 322 VAL A C 1
ATOM 2434 O O . VAL A 1 322 ? 13.920 12.779 12.268 1.00 73.94 322 VAL A O 1
ATOM 2437 N N . PRO A 1 323 ? 14.053 12.111 10.118 1.00 71.00 323 PRO A N 1
ATOM 2438 C CA . PRO A 1 323 ? 14.470 10.754 10.445 1.00 71.00 323 PRO A CA 1
ATOM 2439 C C . PRO A 1 323 ? 15.840 10.773 11.140 1.00 71.00 323 PRO A C 1
ATOM 2441 O O . PRO A 1 323 ? 16.648 11.679 10.892 1.00 71.00 323 PRO A O 1
ATOM 2444 N N . PRO A 1 324 ? 16.147 9.791 12.006 1.00 65.38 324 PRO A N 1
ATOM 2445 C CA . PRO A 1 324 ? 17.479 9.671 12.571 1.00 65.38 324 PRO A CA 1
ATOM 2446 C C . PRO A 1 324 ? 18.499 9.559 11.436 1.00 65.38 324 PRO A C 1
ATOM 2448 O O . PRO A 1 324 ? 18.382 8.721 10.541 1.00 65.38 324 PRO A O 1
ATOM 2451 N N . VAL A 1 325 ? 19.506 10.432 11.472 1.00 57.22 325 VAL A N 1
ATOM 2452 C CA . VAL A 1 325 ? 20.633 10.384 10.542 1.00 57.22 325 VAL A CA 1
ATOM 2453 C C . VAL A 1 325 ? 21.363 9.065 10.801 1.00 57.22 325 VAL A C 1
ATOM 2455 O O . VAL A 1 325 ? 22.097 8.964 11.778 1.00 57.22 325 VAL A O 1
ATOM 2458 N N . LEU A 1 326 ? 21.166 8.080 9.920 1.00 52.50 326 LEU A N 1
ATOM 2459 C CA . LEU A 1 326 ? 21.954 6.845 9.832 1.00 52.50 326 LEU A CA 1
ATOM 2460 C C . LEU A 1 326 ? 21.760 5.873 11.020 1.00 52.50 326 LEU A C 1
ATOM 2462 O O . LEU A 1 326 ? 22.550 5.849 11.963 1.00 52.50 326 LEU A O 1
ATOM 2466 N N . THR A 1 327 ? 20.757 4.996 10.942 1.00 48.44 327 THR A N 1
ATOM 2467 C CA . THR A 1 327 ? 20.801 3.685 11.625 1.00 48.44 327 THR A CA 1
ATOM 2468 C C . THR A 1 327 ? 21.445 2.644 10.697 1.00 48.44 327 THR A C 1
ATOM 2470 O O . THR A 1 327 ? 21.561 2.891 9.497 1.00 48.44 327 THR A O 1
ATOM 2473 N N . SER A 1 328 ? 21.898 1.499 11.227 1.00 51.66 328 SER A N 1
ATOM 2474 C CA . SER A 1 328 ? 22.672 0.470 10.495 1.00 51.66 328 SER A CA 1
ATOM 2475 C C . SER A 1 328 ? 22.051 0.018 9.166 1.00 51.66 328 SER A C 1
ATOM 2477 O O . SER A 1 328 ? 22.776 -0.220 8.208 1.00 51.66 328 SER A O 1
ATOM 2479 N N . TRP A 1 329 ? 20.720 0.007 9.075 1.00 48.62 329 TRP A N 1
ATOM 2480 C CA . TRP A 1 329 ? 19.963 -0.406 7.887 1.00 48.62 329 TRP A CA 1
ATOM 2481 C C . TRP A 1 329 ? 19.826 0.683 6.804 1.00 48.62 329 TRP A C 1
ATOM 2483 O O . TRP A 1 329 ? 19.497 0.379 5.665 1.00 48.62 329 TRP A O 1
ATOM 2493 N N . ASN A 1 330 ? 20.101 1.951 7.137 1.00 54.94 330 ASN A N 1
ATOM 2494 C CA . ASN A 1 330 ? 19.954 3.125 6.258 1.00 54.94 330 ASN A CA 1
ATOM 2495 C C . ASN A 1 330 ? 21.279 3.898 6.085 1.00 54.94 330 ASN A C 1
ATOM 2497 O O . ASN A 1 330 ? 21.278 5.095 5.775 1.00 54.94 330 ASN A O 1
ATOM 2501 N N . ILE A 1 331 ? 22.434 3.262 6.325 1.00 58.88 331 ILE A N 1
ATOM 2502 C CA . ILE A 1 331 ? 23.725 3.953 6.219 1.00 58.88 331 ILE A CA 1
ATOM 2503 C C . ILE A 1 331 ? 23.930 4.439 4.778 1.00 58.88 331 ILE A C 1
ATOM 2505 O O . ILE A 1 331 ? 24.065 3.652 3.846 1.00 58.88 331 ILE A O 1
ATOM 2509 N N . GLY A 1 332 ? 23.999 5.761 4.613 1.00 64.81 332 GLY A N 1
ATOM 2510 C CA . GLY A 1 332 ? 24.281 6.408 3.335 1.00 64.81 332 GLY A CA 1
ATOM 2511 C C . GLY A 1 332 ? 23.074 6.514 2.409 1.00 64.81 332 GLY A C 1
ATOM 2512 O O . GLY A 1 332 ? 23.271 6.539 1.200 1.00 64.81 332 GLY A O 1
ATOM 2513 N N . ARG A 1 333 ? 21.846 6.559 2.947 1.00 80.62 333 ARG A N 1
ATOM 2514 C CA . ARG A 1 333 ? 20.629 6.823 2.168 1.00 80.62 333 ARG A CA 1
ATOM 2515 C C . ARG A 1 333 ? 19.903 8.074 2.647 1.00 80.62 333 ARG A C 1
ATOM 2517 O O . ARG A 1 333 ? 19.859 8.393 3.834 1.00 80.62 333 ARG A O 1
ATOM 2524 N N . ALA A 1 334 ? 19.351 8.797 1.688 1.00 88.25 334 ALA A N 1
ATOM 2525 C CA . ALA A 1 334 ? 18.617 10.023 1.884 1.00 88.25 334 ALA A CA 1
ATOM 2526 C C . ALA A 1 334 ? 17.183 9.736 2.335 1.00 88.25 334 ALA A C 1
ATOM 2528 O O . ALA A 1 334 ? 16.539 8.811 1.838 1.00 88.25 334 ALA A O 1
ATOM 2529 N N . HIS A 1 335 ? 16.669 10.551 3.250 1.00 90.31 335 HIS A N 1
ATOM 2530 C CA . HIS A 1 335 ? 15.319 10.415 3.780 1.00 90.31 335 HIS A CA 1
ATOM 2531 C C . HIS A 1 335 ? 14.808 11.801 4.187 1.00 90.31 335 HIS A C 1
ATOM 2533 O O . HIS A 1 335 ? 15.503 12.545 4.882 1.00 90.31 335 HIS A O 1
ATOM 2539 N N . MET A 1 336 ? 13.628 12.183 3.695 1.00 89.06 336 MET A N 1
ATOM 2540 C CA . MET A 1 336 ? 13.110 13.548 3.857 1.00 89.06 336 MET A CA 1
ATOM 2541 C C . MET A 1 336 ? 12.129 13.722 5.023 1.00 89.06 336 MET A C 1
ATOM 2543 O O . MET A 1 336 ? 11.849 14.859 5.401 1.00 89.06 336 MET A O 1
ATOM 2547 N N . GLY A 1 337 ? 11.646 12.620 5.600 1.00 89.44 337 GLY A N 1
ATOM 2548 C CA . GLY A 1 337 ? 10.563 12.615 6.579 1.00 89.44 337 GLY A CA 1
ATOM 2549 C C . GLY A 1 337 ? 9.180 12.704 5.933 1.00 89.44 337 GLY A C 1
ATOM 2550 O O . GLY A 1 337 ? 8.962 13.464 4.984 1.00 89.44 337 GLY A O 1
ATOM 2551 N N . THR A 1 338 ? 8.233 11.947 6.473 1.00 92.69 338 THR A N 1
ATOM 2552 C CA . THR A 1 338 ? 6.856 11.845 5.983 1.00 92.69 338 THR A CA 1
ATOM 2553 C C . THR A 1 338 ? 6.140 13.194 5.988 1.00 92.69 338 THR A C 1
ATOM 2555 O O . THR A 1 338 ? 5.467 13.526 5.015 1.00 92.69 338 THR A O 1
ATOM 2558 N N . GLN A 1 339 ? 6.328 14.036 7.009 1.00 93.31 339 GLN A N 1
ATOM 2559 C CA . GLN A 1 339 ? 5.679 15.348 7.051 1.00 93.31 339 GLN A CA 1
ATOM 2560 C C . GLN A 1 339 ? 6.140 16.258 5.902 1.00 93.31 339 GLN A C 1
ATOM 2562 O O . GLN A 1 339 ? 5.307 16.910 5.275 1.00 93.31 339 GLN A O 1
ATOM 2567 N N . ASN A 1 340 ? 7.441 16.293 5.593 1.00 93.75 340 ASN A N 1
ATOM 2568 C CA . ASN A 1 340 ? 7.965 17.126 4.504 1.00 93.75 340 ASN A CA 1
ATOM 2569 C C . ASN A 1 340 ? 7.495 16.625 3.136 1.00 93.75 340 ASN A C 1
ATOM 2571 O O . ASN A 1 340 ? 7.113 17.435 2.291 1.00 93.75 340 ASN A O 1
ATOM 2575 N N . LEU A 1 341 ? 7.480 15.301 2.937 1.00 96.44 341 LEU A N 1
ATOM 2576 C CA . LEU A 1 341 ? 6.921 14.696 1.731 1.00 96.44 341 LEU A CA 1
ATOM 2577 C C . LEU A 1 341 ? 5.456 15.113 1.549 1.00 96.44 341 LEU A C 1
ATOM 2579 O O . LEU A 1 341 ? 5.089 15.616 0.490 1.00 96.44 341 LEU A O 1
ATOM 2583 N N . LEU A 1 342 ? 4.629 14.957 2.587 1.00 97.69 342 LEU A N 1
ATOM 2584 C CA . LEU A 1 342 ? 3.202 15.264 2.504 1.00 97.69 342 LEU A CA 1
ATOM 2585 C C . LEU A 1 342 ? 2.926 16.758 2.304 1.00 97.69 342 LEU A C 1
ATOM 2587 O O . LEU A 1 342 ? 2.018 17.091 1.548 1.00 97.69 342 LEU A O 1
ATOM 2591 N N . VAL A 1 343 ? 3.696 17.660 2.925 1.00 97.50 343 VAL A N 1
ATOM 2592 C CA . VAL A 1 343 ? 3.595 19.108 2.654 1.00 97.50 343 VAL A CA 1
ATOM 2593 C C . VAL A 1 343 ? 3.817 19.383 1.167 1.00 97.50 343 VAL A C 1
ATOM 2595 O O . VAL A 1 343 ? 2.969 20.005 0.532 1.00 97.50 343 VAL A O 1
ATOM 2598 N N . GLY A 1 344 ? 4.903 18.860 0.591 1.00 98.06 344 GLY A N 1
ATOM 2599 C CA . GLY A 1 344 ? 5.188 19.042 -0.831 1.00 98.06 344 GLY A CA 1
ATOM 2600 C C . GLY A 1 344 ? 4.124 18.413 -1.739 1.00 98.06 344 GLY A C 1
ATOM 2601 O O . GLY A 1 344 ? 3.738 19.002 -2.748 1.00 98.06 344 GLY A O 1
ATOM 2602 N N . LEU A 1 345 ? 3.598 17.238 -1.381 1.00 98.50 345 LEU A N 1
ATOM 2603 C CA . LEU A 1 345 ? 2.518 16.600 -2.138 1.00 98.50 345 LEU A CA 1
ATOM 2604 C C . LEU A 1 345 ? 1.228 17.428 -2.098 1.00 98.50 345 LEU A C 1
ATOM 2606 O O . LEU A 1 345 ? 0.599 17.598 -3.140 1.00 98.50 345 LEU A O 1
ATOM 2610 N N . TRP A 1 346 ? 0.859 18.009 -0.955 1.00 98.38 346 TRP A N 1
ATOM 2611 C CA . TRP A 1 346 ? -0.275 18.935 -0.872 1.00 98.38 346 TRP A CA 1
ATOM 2612 C C . TRP A 1 346 ? -0.079 20.184 -1.740 1.00 98.38 346 TRP A C 1
ATOM 2614 O O . TRP A 1 346 ? -1.039 20.640 -2.358 1.00 98.38 346 TRP A O 1
ATOM 2624 N N . GLU A 1 347 ? 1.143 20.709 -1.844 1.00 97.81 347 GLU A N 1
ATOM 2625 C CA . GLU A 1 347 ? 1.456 21.850 -2.716 1.00 97.81 347 GLU A CA 1
ATOM 2626 C C . GLU A 1 347 ? 1.339 21.513 -4.214 1.00 97.81 347 GLU A C 1
ATOM 2628 O O . GLU A 1 347 ? 0.921 22.362 -5.003 1.00 97.81 347 GLU A O 1
ATOM 2633 N N . VAL A 1 348 ? 1.693 20.288 -4.623 1.00 98.19 348 VAL A N 1
ATOM 2634 C CA . VAL A 1 348 ? 1.770 19.889 -6.045 1.00 98.19 348 VAL A CA 1
ATOM 2635 C C . VAL A 1 348 ? 0.507 19.186 -6.558 1.00 98.19 348 VAL A C 1
ATOM 2637 O O . VAL A 1 348 ? 0.146 19.339 -7.733 1.00 98.19 348 VAL A O 1
ATOM 2640 N N . LEU A 1 349 ? -0.129 18.366 -5.721 1.00 97.88 349 LEU A N 1
ATOM 2641 C CA . LEU A 1 349 ? -1.348 17.614 -6.040 1.00 97.88 349 LEU A CA 1
ATOM 2642 C C . LEU A 1 349 ? -2.604 18.395 -5.647 1.00 97.88 349 LEU A C 1
ATOM 2644 O O . LEU A 1 349 ? -3.580 18.417 -6.401 1.00 97.88 349 LEU A O 1
ATOM 2648 N N . GLY A 1 350 ? -2.567 19.033 -4.472 1.00 96.56 350 GLY A N 1
ATOM 2649 C CA . GLY A 1 350 ? -3.701 19.742 -3.893 1.00 96.56 350 GLY A CA 1
ATOM 2650 C C . GLY A 1 350 ? -4.954 18.873 -3.780 1.00 96.56 350 GLY A C 1
ATOM 2651 O O . GLY A 1 350 ? -4.886 17.649 -3.646 1.00 96.56 350 GLY A O 1
ATOM 2652 N N . ILE A 1 351 ? -6.109 19.538 -3.848 1.00 95.50 351 ILE A N 1
ATOM 2653 C CA . ILE A 1 351 ? -7.427 18.892 -3.893 1.00 95.50 351 ILE A CA 1
ATOM 2654 C C . ILE A 1 351 ? -7.887 18.571 -5.327 1.00 95.50 351 ILE A C 1
ATOM 2656 O O . ILE A 1 351 ? -8.863 17.855 -5.522 1.00 95.50 351 ILE A O 1
ATOM 2660 N N . GLU A 1 352 ? -7.200 19.110 -6.338 1.00 91.75 352 GLU A N 1
ATOM 2661 C CA . GLU A 1 352 ? -7.557 18.931 -7.752 1.00 91.75 352 GLU A CA 1
ATOM 2662 C C . GLU A 1 352 ? -7.193 17.538 -8.274 1.00 91.75 352 GLU A C 1
ATOM 2664 O O . GLU A 1 352 ? -7.859 17.021 -9.166 1.00 91.75 352 GLU A O 1
ATOM 2669 N N . THR A 1 353 ? -6.153 16.919 -7.711 1.00 94.62 353 THR A N 1
ATOM 2670 C CA . THR A 1 353 ? -5.825 15.513 -7.970 1.00 94.62 353 THR A CA 1
ATOM 2671 C C . THR A 1 353 ? -6.447 14.662 -6.872 1.00 94.62 353 THR A C 1
ATOM 2673 O O . THR A 1 353 ? -6.210 14.930 -5.698 1.00 94.62 353 THR A O 1
ATOM 2676 N N . GLU A 1 354 ? -7.215 13.635 -7.222 1.00 94.75 354 GLU A N 1
ATOM 2677 C CA . GLU A 1 354 ? -7.726 12.657 -6.258 1.00 94.75 354 GLU A CA 1
ATOM 2678 C C . GLU A 1 354 ? -6.597 11.718 -5.808 1.00 94.75 354 GLU A C 1
ATOM 2680 O O . GLU A 1 354 ? -6.001 11.024 -6.629 1.00 94.75 354 GLU A O 1
ATOM 2685 N N . TRP A 1 355 ? -6.290 11.703 -4.512 1.00 97.31 355 TRP A N 1
ATOM 2686 C CA . TRP A 1 355 ? -5.319 10.785 -3.912 1.00 97.31 355 TRP A CA 1
ATOM 2687 C C . TRP A 1 355 ? -5.680 10.516 -2.452 1.00 97.31 355 TRP A C 1
ATOM 2689 O O . TRP A 1 355 ? -6.387 11.310 -1.838 1.00 97.31 355 TRP A O 1
ATOM 2699 N N . SER A 1 356 ? -5.181 9.416 -1.903 1.00 98.06 356 SER A N 1
ATOM 2700 C CA . SER A 1 356 ? -5.376 8.968 -0.520 1.00 98.06 356 SER A CA 1
ATOM 2701 C C . SER A 1 356 ? -4.028 8.654 0.134 1.00 98.06 356 SER A C 1
ATOM 2703 O O . SER A 1 356 ? -3.001 8.653 -0.541 1.00 98.06 356 SER A O 1
ATOM 2705 N N . LEU A 1 357 ? -3.997 8.407 1.443 1.00 98.19 357 LEU A N 1
ATOM 2706 C CA . LEU A 1 357 ? -2.752 8.177 2.184 1.00 98.19 357 LEU A CA 1
ATOM 2707 C C . LEU A 1 357 ? -2.641 6.736 2.678 1.00 98.19 357 LEU A C 1
ATOM 2709 O O . LEU A 1 357 ? -3.544 6.216 3.323 1.00 98.19 357 LEU A O 1
ATOM 2713 N N . VAL A 1 358 ? -1.495 6.124 2.431 1.00 97.38 358 VAL A N 1
ATOM 2714 C CA . VAL A 1 358 ? -1.027 4.918 3.097 1.00 97.38 358 VAL A CA 1
ATOM 2715 C C . VAL A 1 358 ? 0.108 5.267 4.055 1.00 97.38 358 VAL A C 1
ATOM 2717 O O . VAL A 1 358 ? 1.011 6.043 3.732 1.00 97.38 358 VAL A O 1
ATOM 2720 N N . MET A 1 359 ? 0.051 4.686 5.247 1.00 95.00 359 MET A N 1
ATOM 2721 C CA . MET A 1 359 ? 1.042 4.839 6.308 1.00 95.00 359 MET A CA 1
ATOM 2722 C C . MET A 1 359 ? 1.539 3.485 6.793 1.00 95.00 359 MET A C 1
ATOM 2724 O O . MET A 1 359 ? 0.796 2.502 6.802 1.00 95.00 359 MET A O 1
ATOM 2728 N N . HIS A 1 360 ? 2.801 3.443 7.201 1.00 92.31 360 HIS A N 1
ATOM 2729 C CA . HIS A 1 360 ? 3.438 2.239 7.714 1.00 92.31 360 HIS A CA 1
ATOM 2730 C C . HIS A 1 360 ? 3.701 2.438 9.203 1.00 92.31 360 HIS A C 1
ATOM 2732 O O . HIS A 1 360 ? 4.566 3.216 9.598 1.00 92.31 360 HIS A O 1
ATOM 2738 N N . VAL A 1 361 ? 2.901 1.793 10.048 1.00 88.94 361 VAL A N 1
ATOM 2739 C CA . VAL A 1 361 ? 2.817 2.090 11.488 1.00 88.94 361 VAL A CA 1
ATOM 2740 C C . VAL A 1 361 ? 3.714 1.130 12.276 1.00 88.94 361 VAL A C 1
ATOM 2742 O O . VAL A 1 361 ? 3.262 0.432 13.181 1.00 88.94 361 VAL A O 1
ATOM 2745 N N . TYR A 1 362 ? 4.998 1.052 11.917 1.00 83.44 362 TYR A N 1
ATOM 2746 C CA . TYR A 1 362 ? 5.942 0.202 12.650 1.00 83.44 362 TYR A CA 1
ATOM 2747 C C . TYR A 1 362 ? 6.295 0.790 14.022 1.00 83.44 362 TYR A C 1
ATOM 2749 O O . TYR A 1 362 ? 6.394 2.005 14.198 1.00 83.44 362 TYR A O 1
ATOM 2757 N N . GLY A 1 363 ? 6.582 -0.092 14.978 1.00 75.56 363 GLY A N 1
ATOM 2758 C CA . GLY A 1 363 ? 7.106 0.266 16.293 1.00 75.56 363 GLY A CA 1
ATOM 2759 C C . GLY A 1 363 ? 6.355 -0.411 17.433 1.00 75.56 363 GLY A C 1
ATOM 2760 O O . GLY A 1 363 ? 5.145 -0.639 17.373 1.00 75.56 363 GLY A O 1
ATOM 2761 N N . ASP A 1 364 ? 7.091 -0.715 18.495 1.00 75.62 364 ASP A N 1
ATOM 2762 C CA . ASP A 1 364 ? 6.547 -1.369 19.679 1.00 75.62 364 ASP A CA 1
ATOM 2763 C C . ASP A 1 364 ? 5.598 -0.434 20.427 1.00 75.62 364 ASP A C 1
ATOM 2765 O O . ASP A 1 364 ? 5.928 0.736 20.688 1.00 75.62 364 ASP A O 1
ATOM 2769 N N . ILE A 1 365 ? 4.442 -0.964 20.833 1.00 69.56 365 ILE A N 1
ATOM 2770 C CA . ILE A 1 365 ? 3.475 -0.221 21.639 1.00 69.56 365 ILE A CA 1
ATOM 2771 C C . ILE A 1 365 ? 4.034 -0.094 23.059 1.00 69.56 365 ILE A C 1
ATOM 2773 O O . ILE A 1 365 ? 3.903 -0.976 23.903 1.00 69.56 365 ILE A O 1
ATOM 2777 N N . GLY A 1 366 ? 4.716 1.023 23.300 1.00 61.22 366 GLY A N 1
ATOM 2778 C CA . GLY A 1 366 ? 5.417 1.318 24.551 1.00 61.22 366 GLY A CA 1
ATOM 2779 C C . GLY A 1 366 ? 6.888 1.686 24.372 1.00 61.22 366 GLY A C 1
ATOM 2780 O O . GLY A 1 366 ? 7.532 2.068 25.349 1.00 61.22 366 GLY A O 1
ATOM 2781 N N . SER A 1 367 ? 7.426 1.623 23.149 1.00 66.50 367 SER A N 1
ATOM 2782 C CA . SER A 1 367 ? 8.767 2.139 22.876 1.00 66.50 367 SER A CA 1
ATOM 2783 C C . SER A 1 367 ? 8.844 3.652 23.100 1.00 66.50 367 SER A C 1
ATOM 2785 O O . SER A 1 367 ? 7.957 4.420 22.721 1.00 66.50 367 SER A O 1
ATOM 2787 N N . ASN A 1 368 ? 9.972 4.092 23.661 1.00 54.31 368 ASN A N 1
ATOM 2788 C CA . ASN A 1 368 ? 10.320 5.512 23.747 1.00 54.31 368 ASN A CA 1
ATOM 2789 C C . ASN A 1 368 ? 10.623 6.120 22.364 1.00 54.31 368 ASN A C 1
ATOM 2791 O O . ASN A 1 368 ? 10.815 7.324 22.273 1.00 54.31 368 ASN A O 1
ATOM 2795 N N . GLU A 1 369 ? 10.685 5.306 21.298 1.00 56.88 369 GLU A N 1
ATOM 2796 C CA . GLU A 1 369 ? 10.848 5.772 19.914 1.00 56.88 369 GLU A CA 1
ATOM 2797 C C . GLU A 1 369 ? 9.634 6.547 19.402 1.00 56.88 369 GLU A C 1
ATOM 2799 O O . GLU A 1 369 ? 9.773 7.355 18.482 1.00 56.88 369 GLU A O 1
ATOM 2804 N N . MET A 1 370 ? 8.464 6.371 20.031 1.00 59.12 370 MET A N 1
ATOM 2805 C CA . MET A 1 370 ? 7.315 7.277 19.907 1.00 59.12 370 MET A CA 1
ATOM 2806 C C . MET A 1 370 ? 7.601 8.597 20.634 1.00 59.12 370 MET A C 1
ATOM 2808 O O . MET A 1 370 ? 6.810 9.086 21.446 1.00 59.12 370 MET A O 1
ATOM 2812 N N . ASP A 1 371 ? 8.794 9.132 20.400 1.00 50.88 371 ASP A N 1
ATOM 2813 C CA . ASP A 1 371 ? 9.363 10.212 21.164 1.00 50.88 371 ASP A CA 1
ATOM 2814 C C . ASP A 1 371 ? 8.642 11.487 20.754 1.00 50.88 371 ASP A C 1
ATOM 2816 O O . ASP A 1 371 ? 8.969 12.124 19.751 1.00 50.88 371 ASP A O 1
ATOM 2820 N N . MET A 1 372 ? 7.634 11.862 21.540 1.00 50.28 372 MET A N 1
ATOM 2821 C CA . MET A 1 372 ? 7.176 13.242 21.618 1.00 50.28 372 MET A CA 1
ATOM 2822 C C . MET A 1 372 ? 8.237 14.065 22.351 1.00 50.28 372 MET A C 1
ATOM 2824 O O . MET A 1 372 ? 7.983 14.655 23.405 1.00 50.28 372 MET A O 1
ATOM 2828 N N . GLN A 1 373 ? 9.450 14.110 21.809 1.00 45.50 373 GLN A N 1
ATOM 2829 C CA . GLN A 1 373 ? 10.533 14.882 22.387 1.00 45.50 373 GLN A CA 1
ATOM 2830 C C . GLN A 1 373 ? 10.166 16.362 22.222 1.00 45.50 373 GLN A C 1
ATOM 2832 O O . GLN A 1 373 ? 10.134 16.905 21.120 1.00 45.50 373 GLN A O 1
ATOM 2837 N N . ASN A 1 374 ? 9.819 17.020 23.331 1.00 50.56 374 ASN A N 1
ATOM 2838 C CA . ASN A 1 374 ? 9.347 18.411 23.356 1.00 50.56 374 ASN A CA 1
ATOM 2839 C C . ASN A 1 374 ? 8.053 18.670 22.551 1.00 50.56 374 ASN A C 1
ATOM 2841 O O . ASN A 1 374 ? 7.840 19.783 22.074 1.00 50.56 374 ASN A O 1
ATOM 2845 N N . GLY A 1 375 ? 7.184 17.662 22.406 1.00 56.41 375 GLY A N 1
ATOM 2846 C CA . GLY A 1 375 ? 5.926 17.786 21.655 1.00 56.41 375 GLY A CA 1
ATOM 2847 C C . GLY A 1 375 ? 6.078 17.701 20.132 1.00 56.41 375 GLY A C 1
ATOM 2848 O O . GLY A 1 375 ? 5.128 18.005 19.415 1.00 56.41 375 GLY A O 1
ATOM 2849 N N . ILE A 1 376 ? 7.250 17.291 19.638 1.00 60.97 376 ILE A N 1
ATOM 2850 C CA . ILE A 1 376 ? 7.488 16.983 18.225 1.00 60.97 376 ILE A CA 1
ATOM 2851 C C . ILE A 1 376 ? 7.505 15.464 18.080 1.00 60.97 376 ILE A C 1
ATOM 2853 O O . ILE A 1 376 ? 8.280 14.796 18.753 1.00 60.97 376 ILE A O 1
ATOM 2857 N N . VAL A 1 377 ? 6.645 14.928 17.216 1.00 67.75 377 VAL A N 1
ATOM 2858 C CA . VAL A 1 377 ? 6.623 13.502 16.869 1.00 67.75 377 VAL A CA 1
ATOM 2859 C C . VAL A 1 377 ? 7.721 13.251 15.839 1.00 67.75 377 VAL A C 1
ATOM 2861 O O . VAL A 1 377 ? 7.626 13.750 14.720 1.00 67.75 377 VAL A O 1
ATOM 2864 N N . ASN A 1 378 ? 8.764 12.501 16.196 1.00 79.06 378 ASN A N 1
ATOM 2865 C CA . ASN A 1 378 ? 9.804 12.117 15.231 1.00 79.06 378 ASN A CA 1
ATOM 2866 C C . ASN A 1 378 ? 9.402 10.883 14.414 1.00 79.06 378 ASN A C 1
ATOM 2868 O O . ASN A 1 378 ? 9.604 10.859 13.203 1.00 79.06 378 ASN A O 1
ATOM 2872 N N . ALA A 1 379 ? 8.781 9.900 15.064 1.00 84.31 379 ALA A N 1
ATOM 2873 C CA . ALA A 1 379 ? 8.162 8.739 14.438 1.00 84.31 379 ALA A CA 1
ATOM 2874 C C . ALA A 1 379 ? 6.744 8.566 14.977 1.00 84.31 379 ALA A C 1
ATOM 2876 O O . ALA A 1 379 ? 6.504 8.807 16.164 1.00 84.31 379 ALA A O 1
ATOM 2877 N N . TYR A 1 380 ? 5.814 8.146 14.124 1.00 86.25 380 TYR A N 1
ATOM 2878 C CA . TYR A 1 380 ? 4.485 7.749 14.572 1.00 86.25 380 TYR A CA 1
ATOM 2879 C C . TYR A 1 380 ? 4.408 6.228 14.749 1.00 86.25 380 TYR A C 1
ATOM 2881 O O . TYR A 1 380 ? 5.104 5.469 14.082 1.00 86.25 380 TYR A O 1
ATOM 2889 N N . GLY A 1 381 ? 3.560 5.806 15.680 1.00 88.88 381 GLY A N 1
ATOM 2890 C CA . GLY A 1 381 ? 3.169 4.420 15.923 1.00 88.88 381 GLY A CA 1
ATOM 2891 C C . GLY A 1 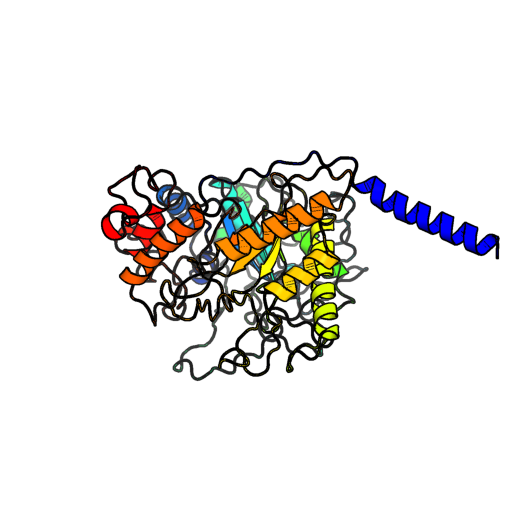381 ? 1.675 4.382 16.244 1.00 88.88 381 GLY A C 1
ATOM 2892 O O . GLY A 1 381 ? 1.009 5.419 16.205 1.00 88.88 381 GLY A O 1
ATOM 2893 N N . TRP A 1 382 ? 1.131 3.221 16.603 1.00 90.94 382 TRP A N 1
ATOM 2894 C CA . TRP A 1 382 ? -0.309 3.087 16.859 1.00 90.94 382 TRP A CA 1
ATOM 2895 C C . TRP A 1 382 ? -0.872 4.092 17.883 1.00 90.94 382 TRP A C 1
ATOM 2897 O O . TRP A 1 382 ? -1.871 4.742 17.573 1.00 90.94 382 TRP A O 1
ATOM 2907 N N . PRO A 1 383 ? -0.220 4.344 19.035 1.00 88.25 383 PRO A N 1
ATOM 2908 C CA . PRO A 1 383 ? -0.677 5.361 19.985 1.00 88.25 383 PRO A CA 1
ATOM 2909 C C . PRO A 1 383 ? -0.713 6.796 19.448 1.00 88.25 383 PRO A C 1
ATOM 2911 O O . PRO A 1 383 ? -1.408 7.632 20.017 1.00 88.25 383 PRO A O 1
ATOM 2914 N N . THR A 1 384 ? 0.041 7.110 18.391 1.00 87.56 384 THR A N 1
ATOM 2915 C CA . THR A 1 384 ? 0.183 8.467 17.836 1.00 87.56 384 THR A CA 1
ATOM 2916 C C . THR A 1 384 ? -0.342 8.599 16.408 1.00 87.56 384 THR A C 1
ATOM 2918 O O . THR A 1 384 ? -0.290 9.688 15.839 1.00 87.56 384 THR A O 1
ATOM 2921 N N . VAL A 1 385 ? -0.915 7.537 15.834 1.00 89.25 385 VAL A N 1
ATOM 2922 C CA . VAL A 1 385 ? -1.421 7.512 14.452 1.00 89.25 385 VAL A CA 1
ATOM 2923 C C . VAL A 1 385 ? -2.494 8.581 14.196 1.00 89.25 385 VAL A C 1
ATOM 2925 O O . VAL A 1 385 ? -2.559 9.176 13.118 1.00 89.25 385 VAL A O 1
ATOM 2928 N N . TYR A 1 386 ? -3.271 8.927 15.229 1.00 89.62 386 TYR A N 1
ATOM 2929 C CA . TYR A 1 386 ? -4.271 9.996 15.182 1.00 89.62 386 TYR A CA 1
ATOM 2930 C C . TYR A 1 386 ? -3.676 11.370 14.828 1.00 89.62 386 TYR A C 1
ATOM 2932 O O . TYR A 1 386 ? -4.389 12.233 14.319 1.00 89.62 386 TYR A O 1
ATOM 2940 N N . ILE A 1 387 ? -2.382 11.597 15.083 1.00 88.38 387 ILE A N 1
ATOM 2941 C CA . ILE A 1 387 ? -1.700 12.859 14.768 1.00 88.38 387 ILE A CA 1
ATOM 2942 C C . ILE A 1 387 ? -1.590 13.032 13.254 1.00 88.38 387 ILE A C 1
ATOM 2944 O O . ILE A 1 387 ? -1.858 14.122 12.746 1.00 88.38 387 ILE A O 1
ATOM 2948 N N . VAL A 1 388 ? -1.267 11.956 12.531 1.00 91.38 388 VAL A N 1
ATOM 2949 C CA . VAL A 1 388 ? -1.196 11.973 11.065 1.00 91.38 388 VAL A CA 1
ATOM 2950 C C . VAL A 1 388 ? -2.583 12.213 10.473 1.00 91.38 388 VAL A C 1
ATOM 2952 O O . VAL A 1 388 ? -2.750 13.081 9.618 1.00 91.38 388 VAL A O 1
ATOM 2955 N N . ALA A 1 389 ? -3.598 11.519 10.995 1.00 92.31 389 ALA A N 1
ATOM 2956 C CA . ALA A 1 389 ? -4.990 11.704 10.591 1.00 92.31 389 ALA A CA 1
ATOM 2957 C C . ALA A 1 389 ? -5.499 13.136 10.820 1.00 92.31 389 ALA A C 1
ATOM 2959 O O . ALA A 1 389 ? -6.078 13.751 9.922 1.00 92.31 389 ALA A O 1
ATOM 2960 N N . ALA A 1 390 ? -5.245 13.698 12.004 1.00 92.81 390 ALA A N 1
ATOM 2961 C CA . ALA A 1 390 ? -5.627 15.066 12.332 1.00 92.81 390 ALA A CA 1
ATOM 2962 C C . ALA A 1 390 ? -4.923 16.086 11.425 1.00 92.81 390 ALA A C 1
ATOM 2964 O O . ALA A 1 390 ? -5.560 17.028 10.948 1.00 92.81 390 ALA A O 1
ATOM 2965 N N . TRP A 1 391 ? -3.629 15.884 11.154 1.00 95.06 391 TRP A N 1
ATOM 2966 C CA . TRP A 1 391 ? -2.870 16.735 10.244 1.00 95.06 391 TRP A CA 1
ATOM 2967 C C . TRP A 1 391 ? -3.434 16.681 8.818 1.00 95.06 391 TRP A C 1
ATOM 2969 O O . TRP A 1 391 ? -3.683 17.731 8.226 1.00 95.06 391 TRP A O 1
ATOM 2979 N N . GLN A 1 392 ? -3.715 15.485 8.294 1.00 95.88 392 GLN A N 1
ATOM 2980 C CA . GLN A 1 392 ? -4.275 15.303 6.953 1.00 95.88 392 GLN A CA 1
ATOM 2981 C C . GLN A 1 392 ? -5.651 15.977 6.817 1.00 95.88 392 GLN A C 1
ATOM 2983 O O . GLN A 1 392 ? -5.888 16.719 5.862 1.00 95.88 392 GLN A O 1
ATOM 2988 N N . ASN A 1 393 ? -6.529 15.815 7.813 1.00 95.62 393 ASN A N 1
ATOM 2989 C CA . ASN A 1 393 ? -7.827 16.499 7.858 1.00 95.62 393 ASN A CA 1
ATOM 2990 C C . ASN A 1 393 ? -7.687 18.026 7.900 1.00 95.62 393 ASN A C 1
ATOM 2992 O O . ASN A 1 393 ? -8.469 18.738 7.268 1.00 95.62 393 ASN A O 1
ATOM 2996 N N . GLN A 1 394 ? -6.694 18.548 8.626 1.00 96.56 394 GLN A N 1
ATOM 2997 C CA . GLN A 1 394 ? -6.426 19.983 8.667 1.00 96.56 394 GLN A CA 1
ATOM 2998 C C . GLN A 1 394 ? -5.987 20.516 7.296 1.00 96.56 394 GLN A C 1
ATOM 3000 O O . GLN A 1 394 ? -6.478 21.568 6.874 1.00 96.56 394 GLN A O 1
ATOM 3005 N N . GLN A 1 395 ? -5.093 19.806 6.597 1.00 97.75 395 GLN A N 1
ATOM 3006 C CA . GLN A 1 395 ? -4.669 20.187 5.246 1.00 97.75 395 GLN A CA 1
ATOM 3007 C C . GLN A 1 395 ? -5.848 20.178 4.274 1.00 97.75 395 GLN A C 1
ATOM 3009 O O . GLN A 1 395 ? -6.076 21.168 3.577 1.00 97.75 395 GLN A O 1
ATOM 3014 N N . LEU A 1 396 ? -6.663 19.122 4.305 1.00 97.19 396 LEU A N 1
ATOM 3015 C CA . LEU A 1 396 ? -7.856 19.015 3.474 1.00 97.19 396 LEU A CA 1
ATOM 3016 C C . LEU A 1 396 ? -8.855 20.151 3.749 1.00 97.19 396 LEU A C 1
ATOM 3018 O O . LEU A 1 396 ? -9.336 20.786 2.812 1.00 97.19 396 LEU A O 1
ATOM 3022 N N . ALA A 1 397 ? -9.132 20.467 5.017 1.00 96.75 397 ALA A N 1
ATOM 3023 C CA . ALA A 1 397 ? -10.037 21.560 5.379 1.00 96.75 397 ALA A CA 1
ATOM 3024 C C . ALA A 1 397 ? -9.540 22.915 4.861 1.00 96.75 397 ALA A C 1
ATOM 3026 O O . ALA A 1 397 ? -10.327 23.715 4.349 1.00 96.75 397 ALA A O 1
ATOM 3027 N N . SER A 1 398 ? -8.230 23.154 4.956 1.00 97.44 398 SER A N 1
ATOM 3028 C CA . SER A 1 398 ? -7.589 24.346 4.402 1.00 97.44 398 SER A CA 1
ATOM 3029 C C . SER A 1 398 ? -7.712 24.392 2.874 1.00 97.44 398 SER A C 1
ATOM 3031 O O . SER A 1 398 ? -8.109 25.417 2.318 1.00 97.44 398 SER A O 1
ATOM 3033 N N . ALA A 1 399 ? -7.436 23.282 2.185 1.00 97.12 399 ALA A N 1
ATOM 3034 C CA . ALA A 1 399 ? -7.520 23.195 0.729 1.00 97.12 399 ALA A CA 1
ATOM 3035 C C . ALA A 1 399 ? -8.950 23.439 0.213 1.00 97.12 399 ALA A C 1
ATOM 3037 O O . ALA A 1 399 ? -9.136 24.218 -0.723 1.00 97.12 399 ALA A O 1
ATOM 3038 N N . ILE A 1 400 ? -9.965 22.859 0.866 1.00 96.81 400 ILE A N 1
ATOM 3039 C CA . ILE A 1 400 ? -11.383 23.097 0.548 1.00 96.81 400 ILE A CA 1
ATOM 3040 C C . ILE A 1 400 ? -11.732 24.579 0.721 1.00 96.81 400 ILE A C 1
ATOM 3042 O O . ILE A 1 400 ? -12.303 25.190 -0.181 1.00 96.81 400 ILE A O 1
ATOM 3046 N N . ALA A 1 401 ? -11.361 25.184 1.856 1.00 96.62 401 ALA A N 1
ATOM 3047 C CA . ALA A 1 401 ? -11.658 26.590 2.134 1.00 96.62 401 ALA A CA 1
ATOM 3048 C C . ALA A 1 401 ? -11.018 27.551 1.114 1.00 96.62 401 ALA A C 1
ATOM 3050 O O . ALA A 1 401 ? -11.581 28.608 0.823 1.00 96.62 401 ALA A O 1
ATOM 3051 N N . ASN A 1 402 ? -9.865 27.170 0.557 1.00 96.12 402 ASN A N 1
ATOM 3052 C CA . ASN A 1 402 ? -9.112 27.958 -0.416 1.00 96.12 402 ASN A CA 1
ATOM 3053 C C . ASN A 1 402 ? -9.451 27.640 -1.883 1.00 96.12 402 ASN A C 1
ATOM 3055 O O . ASN A 1 402 ? -8.887 28.281 -2.769 1.00 96.12 402 ASN A O 1
ATOM 3059 N N . THR A 1 403 ? -10.385 26.719 -2.153 1.00 95.19 403 THR A N 1
ATOM 3060 C CA . THR A 1 403 ? -10.786 26.323 -3.517 1.00 95.19 403 THR A CA 1
ATOM 3061 C C . THR A 1 403 ? -12.276 26.617 -3.753 1.00 95.19 403 THR A C 1
ATOM 3063 O O . THR A 1 403 ? -13.115 25.715 -3.672 1.00 95.19 403 THR A O 1
ATOM 3066 N N . PRO A 1 404 ? -12.660 27.884 -4.022 1.00 92.25 404 PRO A N 1
ATOM 3067 C CA . PRO A 1 404 ? -14.058 28.252 -4.221 1.00 92.25 404 PRO A CA 1
ATOM 3068 C C . PRO A 1 404 ? -14.715 27.449 -5.348 1.00 92.25 404 PRO A C 1
ATOM 3070 O O . PRO A 1 404 ? -14.190 27.377 -6.455 1.00 92.25 404 PRO A O 1
ATOM 3073 N N . GLY A 1 405 ? -15.900 26.899 -5.081 1.00 91.62 405 GLY A N 1
ATOM 3074 C CA . GLY A 1 405 ? -16.674 26.146 -6.072 1.00 91.62 405 GLY A CA 1
ATOM 3075 C C . GLY A 1 405 ? -16.321 24.662 -6.178 1.00 91.62 405 GLY A C 1
ATOM 3076 O O . GLY A 1 405 ? -16.963 23.969 -6.964 1.00 91.62 405 GLY A O 1
ATOM 3077 N N . THR A 1 406 ? -15.369 24.161 -5.381 1.00 92.50 406 THR A N 1
ATOM 3078 C CA . THR A 1 406 ? -15.145 22.715 -5.265 1.00 92.50 406 THR A CA 1
ATOM 3079 C C . THR A 1 406 ? -16.403 21.994 -4.768 1.00 92.50 406 THR A C 1
ATOM 3081 O O . THR A 1 406 ? -17.123 22.500 -3.903 1.00 92.50 406 THR A O 1
ATOM 3084 N N . SER A 1 407 ? -16.679 20.810 -5.319 1.00 91.75 407 SER A N 1
ATOM 3085 C CA . SER A 1 407 ? -17.728 19.902 -4.834 1.00 91.75 407 SER A CA 1
ATOM 3086 C C . SER A 1 407 ? -17.272 19.066 -3.636 1.00 91.75 407 SER A C 1
ATOM 3088 O O . SER A 1 407 ? -18.097 18.404 -2.996 1.00 91.75 407 SER A O 1
ATOM 3090 N N . TYR A 1 408 ? -15.973 19.089 -3.327 1.00 93.00 408 TYR A N 1
ATOM 3091 C CA . TYR A 1 408 ? -15.428 18.330 -2.220 1.00 93.00 408 TYR A CA 1
ATOM 3092 C C . TYR A 1 408 ? -15.822 18.923 -0.866 1.00 93.00 408 TYR A C 1
ATOM 3094 O O . TYR A 1 408 ? -15.773 20.130 -0.626 1.00 93.00 408 TYR A O 1
ATOM 3102 N N . THR A 1 409 ? -16.176 18.027 0.041 1.00 92.94 409 THR A N 1
ATOM 3103 C CA . THR A 1 409 ? -16.333 18.247 1.470 1.00 92.94 409 THR A CA 1
ATOM 3104 C C . THR A 1 409 ? -15.291 17.409 2.200 1.00 92.94 409 THR A C 1
ATOM 3106 O O . THR A 1 409 ? -14.647 16.533 1.624 1.00 92.94 409 THR A O 1
ATOM 3109 N N . ILE A 1 410 ? -15.154 17.641 3.505 1.00 90.94 410 ILE A N 1
ATOM 3110 C CA . ILE A 1 410 ? -14.318 16.784 4.350 1.00 90.94 410 ILE A CA 1
ATOM 3111 C C . ILE A 1 410 ? -14.778 15.321 4.280 1.00 90.94 410 ILE A C 1
ATOM 3113 O O . ILE A 1 410 ? -13.959 14.427 4.407 1.00 90.94 410 ILE A O 1
ATOM 3117 N N . ASP A 1 411 ? -16.060 15.046 4.044 1.00 89.00 411 ASP A N 1
ATOM 3118 C CA . ASP A 1 411 ? -16.615 13.686 4.071 1.00 89.00 411 ASP A CA 1
ATOM 3119 C C . ASP A 1 411 ? -16.498 12.913 2.757 1.00 89.00 411 ASP A C 1
ATOM 3121 O O . ASP A 1 411 ? -16.662 11.697 2.761 1.00 89.00 411 ASP A O 1
ATOM 3125 N N . ASN A 1 412 ? -16.230 13.582 1.636 1.00 90.75 412 ASN A N 1
ATOM 3126 C CA . ASN A 1 412 ? -16.206 12.930 0.323 1.00 90.75 412 ASN A CA 1
ATOM 3127 C C . ASN A 1 412 ? -14.857 13.041 -0.404 1.00 90.75 412 ASN A C 1
ATOM 3129 O O . ASN A 1 412 ? -14.698 12.439 -1.460 1.00 90.75 412 ASN A O 1
ATOM 3133 N N . ALA A 1 413 ? -13.896 13.804 0.123 1.00 93.62 413 ALA A N 1
ATOM 3134 C CA . ALA A 1 413 ? -12.608 13.964 -0.533 1.00 93.62 413 ALA A CA 1
ATOM 3135 C C . ALA A 1 413 ? -11.727 12.717 -0.314 1.00 93.62 413 ALA A C 1
ATOM 3137 O O . ALA A 1 413 ? -11.531 12.313 0.839 1.00 93.62 413 ALA A O 1
ATOM 3138 N N . PRO A 1 414 ? -11.135 12.132 -1.372 1.00 94.75 414 PRO A N 1
ATOM 3139 C CA . PRO A 1 414 ? -10.284 10.947 -1.246 1.00 94.75 414 PRO A CA 1
ATOM 3140 C C . PRO A 1 414 ? -9.041 11.192 -0.377 1.00 94.75 414 PRO A C 1
ATOM 3142 O O . PRO A 1 414 ? -8.531 10.261 0.243 1.00 94.75 414 PRO A O 1
ATOM 3145 N N . GLN A 1 415 ? -8.599 12.444 -0.235 1.00 96.31 415 GLN A N 1
ATOM 3146 C CA . GLN A 1 415 ? -7.456 12.818 0.601 1.00 96.31 415 GLN A CA 1
ATOM 3147 C C . GLN A 1 415 ? -7.733 12.618 2.093 1.00 96.31 415 GLN A C 1
ATOM 3149 O O . GLN A 1 415 ? -6.788 12.575 2.878 1.00 96.31 415 GLN A O 1
ATOM 3154 N N . ARG A 1 416 ? -9.001 12.486 2.507 1.00 95.00 416 ARG A N 1
ATOM 3155 C CA . ARG A 1 416 ? -9.336 12.089 3.879 1.00 95.00 416 ARG A CA 1
ATOM 3156 C C . ARG A 1 416 ? -9.000 10.626 4.145 1.00 95.00 416 ARG A C 1
ATOM 3158 O O . ARG A 1 416 ? -8.781 10.267 5.294 1.00 95.00 416 ARG A O 1
ATOM 3165 N N . VAL A 1 417 ? -9.004 9.785 3.117 1.00 96.06 417 VAL A N 1
ATOM 3166 C CA . VAL A 1 417 ? -8.909 8.337 3.278 1.00 96.06 417 VAL A CA 1
ATOM 3167 C C . VAL A 1 417 ? -7.487 7.947 3.634 1.00 96.06 417 VAL A C 1
ATOM 3169 O O . VAL A 1 417 ? -6.542 8.263 2.907 1.00 96.06 417 VAL A O 1
ATOM 3172 N N . ILE A 1 418 ? -7.355 7.240 4.752 1.00 96.69 418 ILE A N 1
ATOM 3173 C CA . ILE A 1 418 ? -6.090 6.716 5.247 1.00 96.69 418 ILE A CA 1
ATOM 3174 C C . ILE A 1 418 ? -6.173 5.193 5.324 1.00 96.69 418 ILE A C 1
ATOM 3176 O O . ILE A 1 418 ? -7.192 4.652 5.746 1.00 96.69 418 ILE A O 1
ATOM 3180 N N . ALA A 1 419 ? -5.094 4.506 4.971 1.00 97.06 419 ALA A N 1
ATOM 3181 C CA . ALA A 1 419 ? -4.905 3.088 5.246 1.00 97.06 419 ALA A CA 1
ATOM 3182 C C . ALA A 1 419 ? -3.549 2.835 5.920 1.00 97.06 419 ALA A C 1
ATOM 3184 O O . ALA A 1 419 ? -2.578 3.538 5.647 1.00 97.06 419 ALA A O 1
ATOM 3185 N N . ALA A 1 420 ? -3.476 1.843 6.806 1.00 95.19 420 ALA A N 1
ATOM 3186 C CA . ALA A 1 420 ? -2.238 1.448 7.481 1.00 95.19 420 ALA A CA 1
ATOM 3187 C C . ALA A 1 420 ? -1.781 0.078 6.973 1.00 95.19 420 ALA A C 1
ATOM 3189 O O . ALA A 1 420 ? -2.283 -0.940 7.432 1.00 95.19 420 ALA A O 1
ATOM 3190 N N . THR A 1 421 ? -0.893 0.030 5.984 1.00 91.75 421 THR A N 1
ATOM 3191 C CA . THR A 1 421 ? -0.774 -1.173 5.137 1.00 91.75 421 THR A CA 1
ATOM 3192 C C . THR A 1 421 ? 0.374 -2.095 5.496 1.00 91.75 421 THR A C 1
ATOM 3194 O O . THR A 1 421 ? 0.373 -3.256 5.100 1.00 91.75 421 THR A O 1
ATOM 3197 N N . GLU A 1 422 ? 1.346 -1.592 6.246 1.00 86.94 422 GLU A N 1
ATOM 3198 C CA . GLU A 1 422 ? 2.438 -2.396 6.776 1.00 86.94 422 GLU A CA 1
ATOM 3199 C C . GLU A 1 422 ? 2.688 -2.014 8.211 1.00 86.94 422 GLU A C 1
ATOM 3201 O O . GLU A 1 422 ? 2.935 -0.851 8.539 1.00 86.94 422 GLU A O 1
ATOM 3206 N N . GLN A 1 423 ? 2.594 -3.010 9.071 1.00 84.62 423 GLN A N 1
ATOM 3207 C CA . GLN A 1 423 ? 2.940 -2.893 10.468 1.00 84.62 423 GLN A CA 1
ATOM 3208 C C . GLN A 1 423 ? 2.975 -4.286 11.078 1.00 84.62 423 GLN A C 1
ATOM 3210 O O . GLN A 1 423 ? 2.410 -5.244 10.554 1.00 84.62 423 GLN A O 1
ATOM 3215 N N . GLY A 1 424 ? 3.696 -4.405 12.172 1.00 81.81 424 GLY A N 1
ATOM 3216 C CA . GLY A 1 424 ? 3.984 -5.673 12.802 1.00 81.81 424 GLY A CA 1
ATOM 3217 C C . GLY A 1 424 ? 5.083 -5.477 13.820 1.00 81.81 424 GLY A C 1
ATOM 3218 O O . GLY A 1 424 ? 5.546 -4.356 14.053 1.00 81.81 424 GLY A O 1
ATOM 3219 N N . TRP A 1 425 ? 5.503 -6.585 14.411 1.00 85.19 425 TRP A N 1
ATOM 3220 C CA . TRP A 1 425 ? 6.535 -6.596 15.432 1.00 85.19 425 TRP A CA 1
ATOM 3221 C C . TRP A 1 425 ? 7.423 -7.803 15.232 1.00 85.19 425 TRP A C 1
ATOM 3223 O O . TRP A 1 425 ? 6.936 -8.920 15.043 1.00 85.19 425 TRP A O 1
ATOM 3233 N N . GLN A 1 426 ? 8.725 -7.565 15.322 1.00 78.25 426 GLN A N 1
ATOM 3234 C CA . GLN A 1 426 ? 9.733 -8.609 15.231 1.00 78.25 426 GLN A CA 1
ATOM 3235 C C . GLN A 1 426 ? 9.492 -9.667 16.315 1.00 78.25 426 GLN A C 1
ATOM 3237 O O . GLN A 1 426 ? 9.479 -9.341 17.506 1.00 78.25 426 GLN A O 1
ATOM 3242 N N . ALA A 1 427 ? 9.309 -10.934 15.939 1.00 73.00 427 ALA A N 1
ATOM 3243 C CA . ALA A 1 427 ? 9.192 -12.023 16.917 1.00 73.00 427 ALA A CA 1
ATOM 3244 C C . ALA A 1 427 ? 10.510 -12.365 17.593 1.00 73.00 427 ALA A C 1
ATOM 3246 O O . ALA A 1 427 ? 10.511 -12.910 18.692 1.00 73.00 427 ALA A O 1
ATOM 3247 N N . SER A 1 428 ? 11.640 -12.057 16.962 1.00 75.25 428 SER A N 1
ATOM 3248 C CA . SER A 1 428 ? 12.945 -12.163 17.604 1.00 75.25 428 SER A CA 1
ATOM 3249 C C . SER A 1 428 ? 13.032 -11.277 18.851 1.00 75.25 428 SER A C 1
ATOM 3251 O O . SER A 1 428 ? 13.800 -11.577 19.767 1.00 75.25 428 SER A O 1
ATOM 3253 N N . GLN A 1 429 ? 12.216 -10.220 18.906 1.00 76.12 429 GLN A N 1
ATOM 3254 C CA . GLN A 1 429 ? 12.165 -9.259 20.000 1.00 76.12 429 GLN A CA 1
ATOM 3255 C C . GLN A 1 429 ? 10.972 -9.476 20.939 1.00 76.12 429 GLN A C 1
ATOM 3257 O O . GLN A 1 429 ? 11.045 -9.080 22.100 1.00 76.12 429 GLN A O 1
ATOM 3262 N N . ASN A 1 430 ? 9.900 -10.123 20.467 1.00 79.69 430 ASN A N 1
ATOM 3263 C CA . ASN A 1 430 ? 8.616 -10.182 21.164 1.00 79.69 430 ASN A CA 1
ATOM 3264 C C . ASN A 1 430 ? 8.005 -11.587 21.128 1.00 79.69 430 ASN A C 1
ATOM 3266 O O . ASN A 1 430 ? 7.903 -12.209 20.071 1.00 79.69 430 ASN A O 1
ATOM 3270 N N . ASP A 1 431 ? 7.539 -12.073 22.280 1.00 88.25 431 ASP A N 1
ATOM 3271 C CA . ASP A 1 431 ? 6.820 -13.346 22.348 1.00 88.25 431 ASP A CA 1
ATOM 3272 C C . ASP A 1 431 ? 5.395 -13.252 21.764 1.00 88.25 431 ASP A C 1
ATOM 3274 O O . ASP A 1 431 ? 4.867 -12.171 21.493 1.00 88.25 431 ASP A O 1
ATOM 3278 N N . ASP A 1 432 ? 4.763 -14.409 21.526 1.00 87.94 432 ASP A N 1
ATOM 3279 C CA . ASP A 1 432 ? 3.422 -14.468 20.921 1.00 87.94 432 ASP A CA 1
ATOM 3280 C C . ASP A 1 432 ? 2.373 -13.725 21.766 1.00 87.94 432 ASP A C 1
ATOM 3282 O O . ASP A 1 432 ? 1.488 -13.071 21.224 1.00 87.94 432 ASP A O 1
ATOM 3286 N N . GLN A 1 433 ? 2.511 -13.763 23.095 1.00 93.06 433 GLN A N 1
ATOM 3287 C CA . GLN A 1 433 ? 1.608 -13.089 24.027 1.00 93.06 433 GLN A CA 1
ATOM 3288 C C . GLN A 1 433 ? 1.685 -11.564 23.886 1.00 93.06 433 GLN A C 1
ATOM 3290 O O . GLN A 1 433 ? 0.655 -10.906 23.755 1.00 93.06 433 GLN A O 1
ATOM 3295 N N . THR A 1 434 ? 2.894 -11.007 23.858 1.00 91.44 434 THR A N 1
ATOM 3296 C CA . THR A 1 434 ? 3.133 -9.566 23.709 1.00 91.44 434 THR A CA 1
ATOM 3297 C C . THR A 1 434 ? 2.594 -9.062 22.373 1.00 91.44 434 THR A C 1
ATOM 3299 O O . THR A 1 434 ? 1.906 -8.044 22.320 1.00 91.44 434 THR A O 1
ATOM 3302 N N . ARG A 1 435 ? 2.826 -9.809 21.285 1.00 90.12 435 ARG A N 1
ATOM 3303 C CA . ARG A 1 435 ? 2.303 -9.457 19.956 1.00 90.12 435 ARG A CA 1
ATOM 3304 C C . ARG A 1 435 ? 0.777 -9.508 19.909 1.00 90.12 435 ARG A C 1
ATOM 3306 O O . ARG A 1 435 ? 0.164 -8.606 19.346 1.00 90.12 435 ARG A O 1
ATOM 3313 N N . ALA A 1 436 ? 0.157 -10.499 20.550 1.00 93.50 436 ALA A N 1
ATOM 3314 C CA . ALA A 1 436 ? -1.296 -10.574 20.681 1.00 93.50 436 ALA A CA 1
ATOM 3315 C C . ALA A 1 436 ? -1.873 -9.367 21.450 1.00 93.50 436 ALA A C 1
ATOM 3317 O O . ALA A 1 436 ? -2.879 -8.787 21.039 1.00 93.50 436 ALA A O 1
ATOM 3318 N N . GLU A 1 437 ? -1.227 -8.951 22.543 1.00 94.25 437 GLU A N 1
ATOM 3319 C CA . GLU A 1 437 ? -1.627 -7.769 23.318 1.00 94.25 437 GLU A CA 1
ATOM 3320 C C . GLU A 1 437 ? -1.508 -6.479 22.506 1.00 94.25 437 GLU A C 1
ATOM 3322 O O . GLU A 1 437 ? -2.427 -5.652 22.497 1.00 94.25 437 GLU A O 1
ATOM 3327 N N . TRP A 1 438 ? -0.399 -6.317 21.786 1.00 93.12 438 TRP A N 1
ATOM 3328 C CA . TRP A 1 438 ? -0.187 -5.160 20.931 1.00 93.12 438 TRP A CA 1
ATOM 3329 C C . TRP A 1 438 ? -1.143 -5.125 19.748 1.00 93.12 438 TRP A C 1
ATOM 3331 O O . TRP A 1 438 ? -1.640 -4.054 19.410 1.00 93.12 438 TRP A O 1
ATOM 3341 N N . LEU A 1 439 ? -1.488 -6.276 19.173 1.00 93.19 439 LEU A N 1
ATOM 3342 C CA . LEU A 1 439 ? -2.498 -6.358 18.126 1.00 93.19 439 LEU A CA 1
ATOM 3343 C C . LEU A 1 439 ? -3.852 -5.840 18.620 1.00 93.19 439 LEU A C 1
ATOM 3345 O O . LEU A 1 439 ? -4.456 -4.979 17.983 1.00 93.19 439 LEU A O 1
ATOM 3349 N N . CYS A 1 440 ? -4.293 -6.277 19.801 1.00 95.62 440 CYS A N 1
ATOM 3350 C CA . CYS A 1 440 ? -5.518 -5.767 20.416 1.00 95.62 440 CYS A CA 1
ATOM 3351 C C . CYS A 1 440 ? -5.480 -4.245 20.630 1.00 95.62 440 CYS A C 1
ATOM 3353 O O . CYS A 1 440 ? -6.463 -3.546 20.375 1.00 95.62 440 CYS A O 1
ATOM 3355 N N . GLN A 1 441 ? -4.347 -3.708 21.087 1.00 95.12 441 GLN A N 1
ATOM 3356 C CA . GLN A 1 441 ? -4.186 -2.268 21.294 1.00 95.12 441 GLN A CA 1
ATOM 3357 C C . GLN A 1 441 ? -4.166 -1.493 19.971 1.00 95.12 441 GLN A C 1
ATOM 3359 O O . GLN A 1 441 ? -4.817 -0.454 19.877 1.00 95.12 441 GLN A O 1
ATOM 3364 N N . ALA A 1 442 ? -3.478 -1.999 18.947 1.00 93.88 442 ALA A N 1
ATOM 3365 C CA . ALA A 1 442 ? -3.451 -1.432 17.602 1.00 93.88 442 ALA A CA 1
ATOM 3366 C C . ALA A 1 442 ? -4.864 -1.305 17.020 1.00 93.88 442 ALA A C 1
ATOM 3368 O O . ALA A 1 442 ? -5.255 -0.212 16.614 1.00 93.88 442 ALA A O 1
ATOM 3369 N N . PHE A 1 443 ? -5.668 -2.374 17.095 1.00 94.31 443 PHE A N 1
ATOM 3370 C CA . PHE A 1 443 ? -7.079 -2.340 16.697 1.00 94.31 443 PHE A CA 1
ATOM 3371 C C . PHE A 1 443 ? -7.876 -1.282 17.458 1.00 94.31 443 PHE A C 1
ATOM 3373 O O . PHE A 1 443 ? -8.631 -0.520 16.858 1.00 94.31 443 PHE A O 1
ATOM 3380 N N . ASN A 1 444 ? -7.662 -1.174 18.769 1.00 95.31 444 ASN A N 1
ATOM 3381 C CA . ASN A 1 444 ? -8.321 -0.162 19.586 1.00 95.31 444 ASN A CA 1
ATOM 3382 C C . ASN A 1 444 ? -7.943 1.275 19.197 1.00 95.31 444 ASN A C 1
ATOM 3384 O O . ASN A 1 444 ? -8.796 2.159 19.252 1.00 95.31 444 ASN A O 1
ATOM 3388 N N . TYR A 1 445 ? -6.692 1.534 18.807 1.00 94.50 445 TYR A N 1
ATOM 3389 C CA . TYR A 1 445 ? -6.291 2.843 18.281 1.00 94.50 445 TYR A CA 1
ATOM 3390 C C . TYR A 1 445 ? -6.878 3.098 16.893 1.00 94.50 445 TYR A C 1
ATOM 3392 O O . TYR A 1 445 ? -7.383 4.188 16.631 1.00 94.50 445 TYR A O 1
ATOM 3400 N N . ALA A 1 446 ? -6.855 2.093 16.022 1.00 93.31 446 ALA A N 1
ATOM 3401 C CA . ALA A 1 446 ? -7.397 2.180 14.677 1.00 93.31 446 ALA A CA 1
ATOM 3402 C C . ALA A 1 446 ? -8.903 2.484 14.664 1.00 93.31 446 ALA A C 1
ATOM 3404 O O . ALA A 1 446 ? -9.364 3.294 13.860 1.00 93.31 446 ALA A O 1
ATOM 3405 N N . ASP A 1 447 ? -9.674 1.883 15.571 1.00 91.75 447 ASP A N 1
ATOM 3406 C CA . ASP A 1 447 ? -11.117 2.116 15.716 1.00 91.75 447 ASP A CA 1
ATOM 3407 C C . ASP A 1 447 ? -11.439 3.577 16.091 1.00 91.75 447 ASP A C 1
ATOM 3409 O O . ASP A 1 447 ? -12.419 4.155 15.626 1.00 91.75 447 ASP A O 1
ATOM 3413 N N . GLN A 1 448 ? -10.546 4.234 16.839 1.00 92.88 448 GLN A N 1
ATOM 3414 C CA . GLN A 1 448 ? -10.693 5.636 17.251 1.00 92.88 448 GLN A CA 1
ATOM 3415 C C . GLN A 1 448 ? -10.358 6.655 16.150 1.00 92.88 448 GLN A C 1
ATOM 3417 O O . GLN A 1 448 ? -10.648 7.842 16.313 1.00 92.88 448 GLN A O 1
ATOM 3422 N N . VAL A 1 449 ? -9.743 6.230 15.042 1.00 93.38 449 VAL A N 1
ATOM 3423 C CA . VAL A 1 449 ? -9.378 7.108 13.922 1.00 93.38 449 VAL A CA 1
ATOM 3424 C C . VAL A 1 449 ? -10.377 6.931 12.784 1.00 93.38 449 VAL A C 1
ATOM 3426 O O . VAL A 1 449 ? -10.308 5.978 12.013 1.00 93.38 449 VAL A O 1
ATOM 3429 N N . ASP A 1 450 ? -11.321 7.860 12.669 1.00 90.56 450 ASP A N 1
ATOM 3430 C CA . ASP A 1 450 ? -12.435 7.804 11.714 1.00 90.56 450 ASP A CA 1
ATOM 3431 C C . ASP A 1 450 ? -11.999 7.853 10.240 1.00 90.56 450 ASP A C 1
ATOM 3433 O O . ASP A 1 450 ? -12.681 7.312 9.374 1.00 90.56 450 ASP A O 1
ATOM 3437 N N . THR A 1 451 ? -10.858 8.477 9.950 1.00 93.00 451 THR A N 1
ATOM 3438 C CA . THR A 1 451 ? -10.269 8.547 8.607 1.00 93.00 451 THR A CA 1
ATOM 3439 C C . THR A 1 451 ? -9.544 7.276 8.181 1.00 93.00 451 THR A C 1
ATOM 3441 O O . THR A 1 451 ? -9.270 7.104 6.992 1.00 93.00 451 THR A O 1
ATOM 3444 N N . LEU A 1 452 ? -9.207 6.401 9.133 1.00 95.06 452 LEU A N 1
ATOM 3445 C CA . LEU A 1 452 ? -8.546 5.135 8.854 1.00 95.06 452 LEU A CA 1
ATOM 3446 C C . LEU A 1 452 ? -9.590 4.141 8.341 1.00 95.06 452 LEU A C 1
ATOM 3448 O O . LEU A 1 452 ? -10.418 3.651 9.112 1.00 95.06 452 LEU A O 1
ATOM 3452 N N . ALA A 1 453 ? -9.538 3.878 7.040 1.00 93.81 453 ALA A N 1
ATOM 3453 C CA . ALA A 1 453 ? -10.448 3.009 6.310 1.00 93.81 453 ALA A CA 1
ATOM 3454 C C . ALA A 1 453 ? -10.157 1.528 6.560 1.00 93.81 453 ALA A C 1
ATOM 3456 O O . ALA A 1 453 ? -11.072 0.752 6.815 1.00 93.81 453 ALA A O 1
ATOM 3457 N N . TRP A 1 454 ? -8.882 1.149 6.492 1.00 94.94 454 TRP A N 1
ATOM 3458 C CA . TRP A 1 454 ? -8.432 -0.222 6.689 1.00 94.94 454 TRP A CA 1
ATOM 3459 C C . TRP A 1 454 ? -6.970 -0.264 7.143 1.00 94.94 454 TRP A C 1
ATOM 3461 O O . TRP A 1 454 ? -6.232 0.720 7.035 1.00 94.94 454 TRP A O 1
ATOM 3471 N N . MET A 1 455 ? -6.554 -1.402 7.683 1.00 94.31 455 MET A N 1
ATOM 3472 C CA . MET A 1 455 ? -5.189 -1.685 8.101 1.00 94.31 455 MET A CA 1
ATOM 3473 C C . MET A 1 455 ? -4.831 -3.138 7.804 1.00 94.31 455 MET A C 1
ATOM 3475 O O . MET A 1 455 ? -5.637 -4.021 8.061 1.00 94.31 455 MET A O 1
ATOM 3479 N N . SER A 1 456 ? -3.624 -3.402 7.330 1.00 92.12 456 SER A N 1
ATOM 3480 C CA . SER A 1 456 ? -3.078 -4.751 7.181 1.00 92.12 456 SER A CA 1
ATOM 3481 C C . SER A 1 456 ? -1.797 -4.901 7.995 1.00 92.12 456 SER A C 1
ATOM 3483 O O . SER A 1 456 ? -1.225 -3.931 8.498 1.00 92.12 456 SER A O 1
ATOM 3485 N N . TRP A 1 457 ? -1.379 -6.144 8.177 1.00 87.31 457 TRP A N 1
ATOM 3486 C CA . TRP A 1 457 ? -0.145 -6.509 8.865 1.00 87.31 457 TRP A CA 1
ATOM 3487 C C . TRP A 1 457 ? 0.913 -6.861 7.828 1.00 87.31 457 TRP A C 1
ATOM 3489 O O . TRP A 1 457 ? 0.558 -7.292 6.740 1.00 87.31 457 TRP A O 1
ATOM 3499 N N . PHE A 1 458 ? 2.190 -6.670 8.145 1.00 81.69 458 PHE A N 1
ATOM 3500 C CA . PHE A 1 458 ? 3.267 -7.174 7.302 1.00 81.69 458 PHE A CA 1
ATOM 3501 C C . PHE A 1 458 ? 3.331 -8.693 7.471 1.00 81.69 458 PHE A C 1
ATOM 3503 O O . PHE A 1 458 ? 3.693 -9.158 8.550 1.00 81.69 458 PHE A O 1
ATOM 3510 N N . ASP A 1 459 ? 2.957 -9.432 6.427 1.00 83.19 459 ASP A N 1
ATOM 3511 C CA . ASP A 1 459 ? 2.772 -10.885 6.413 1.00 83.19 459 ASP A CA 1
ATOM 3512 C C . ASP A 1 459 ? 1.841 -11.429 7.516 1.00 83.19 459 ASP A C 1
ATOM 3514 O O . ASP A 1 459 ? 2.097 -11.396 8.724 1.00 83.19 459 ASP A O 1
ATOM 3518 N N . PHE A 1 460 ? 0.751 -12.054 7.102 1.00 85.56 460 PHE A N 1
ATOM 3519 C CA . PHE A 1 460 ? -0.193 -12.674 8.013 1.00 85.56 460 PHE A CA 1
ATOM 3520 C C . PHE A 1 460 ? 0.416 -13.894 8.713 1.00 85.56 460 PHE A C 1
ATOM 3522 O O . PHE A 1 460 ? 0.395 -13.972 9.943 1.00 85.56 460 PHE A O 1
ATOM 3529 N N . GLN A 1 461 ? 0.999 -14.822 7.951 1.00 81.75 461 GLN A N 1
ATOM 3530 C CA . GLN A 1 461 ? 1.583 -16.057 8.467 1.00 81.75 461 GLN A CA 1
ATOM 3531 C C . GLN A 1 461 ? 3.026 -16.236 8.013 1.00 81.75 461 GLN A C 1
ATOM 3533 O O . GLN A 1 461 ? 3.364 -16.027 6.853 1.00 81.75 461 GLN A O 1
ATOM 3538 N N . ARG A 1 462 ? 3.872 -16.689 8.940 1.00 73.25 462 ARG A N 1
ATOM 3539 C CA . ARG A 1 462 ? 5.277 -16.999 8.665 1.00 73.25 462 ARG A CA 1
ATOM 3540 C C . ARG A 1 462 ? 5.396 -18.161 7.690 1.00 73.25 462 ARG A C 1
ATOM 3542 O O . ARG A 1 462 ? 5.021 -19.285 8.034 1.00 73.25 462 ARG A O 1
ATOM 3549 N N . GLY A 1 463 ? 5.996 -17.917 6.529 1.00 64.50 463 GLY A N 1
ATOM 3550 C CA . GLY A 1 463 ? 6.461 -18.972 5.632 1.00 64.50 463 GLY A CA 1
ATOM 3551 C C . GLY A 1 463 ? 7.720 -19.651 6.175 1.00 64.50 463 GLY A C 1
ATOM 3552 O O . GLY A 1 463 ? 7.927 -20.848 5.968 1.00 64.50 463 GLY A O 1
ATOM 3553 N N . SER A 1 464 ? 8.533 -18.909 6.934 1.00 64.25 464 SER A N 1
ATOM 3554 C CA . SER A 1 464 ? 9.777 -19.376 7.538 1.00 64.25 464 SER A CA 1
ATOM 3555 C C . SER A 1 464 ? 10.059 -18.738 8.909 1.00 64.25 464 SER A C 1
ATOM 3557 O O . SER A 1 464 ? 9.430 -17.769 9.324 1.00 64.25 464 SER A O 1
ATOM 3559 N N . VAL A 1 465 ? 11.047 -19.266 9.644 1.00 58.72 465 VAL A N 1
ATOM 3560 C CA . VAL A 1 465 ? 11.528 -18.634 10.892 1.00 58.72 465 VAL A CA 1
ATOM 3561 C C . VAL A 1 465 ? 12.258 -17.306 10.657 1.00 58.72 465 VAL A C 1
ATOM 3563 O O . VAL A 1 465 ? 12.481 -16.578 11.620 1.00 58.72 465 VAL A O 1
ATOM 3566 N N . ALA A 1 466 ? 12.647 -17.012 9.413 1.00 56.72 466 ALA A N 1
ATOM 3567 C CA . ALA A 1 466 ? 13.318 -15.772 9.042 1.00 56.72 466 ALA A CA 1
ATOM 3568 C C . ALA A 1 466 ? 12.332 -14.616 8.800 1.00 56.72 466 ALA A C 1
ATOM 3570 O O . ALA A 1 466 ? 12.750 -13.459 8.816 1.00 56.72 466 ALA A O 1
ATOM 3571 N N . ASP A 1 467 ? 11.036 -14.916 8.660 1.00 66.88 467 ASP A N 1
ATOM 3572 C CA . ASP A 1 467 ? 9.980 -13.929 8.427 1.00 66.88 467 ASP A CA 1
ATOM 3573 C C . ASP A 1 467 ? 9.611 -13.285 9.769 1.00 66.88 467 ASP A C 1
ATOM 3575 O O . ASP A 1 467 ? 8.628 -13.614 10.440 1.00 66.88 467 ASP A O 1
ATOM 3579 N N . ASP A 1 468 ? 10.505 -12.420 10.243 1.00 75.50 468 ASP A N 1
ATOM 3580 C CA . ASP A 1 468 ? 10.470 -11.973 11.629 1.00 75.50 468 ASP A CA 1
ATOM 3581 C C . ASP A 1 468 ? 9.282 -11.053 11.932 1.00 75.50 468 ASP A C 1
ATOM 3583 O O . ASP A 1 468 ? 8.854 -10.956 13.082 1.00 75.50 468 ASP A O 1
ATOM 3587 N N . TRP A 1 469 ? 8.707 -10.439 10.901 1.00 78.06 469 TRP A N 1
ATOM 3588 C CA . TRP A 1 469 ? 7.597 -9.499 11.013 1.00 78.06 469 TRP A CA 1
ATOM 3589 C C . TRP A 1 469 ? 6.214 -10.150 10.927 1.00 78.06 469 TRP A C 1
ATOM 3591 O O . TRP A 1 469 ? 5.254 -9.523 11.374 1.00 78.06 469 TRP A O 1
ATOM 3601 N N . SER A 1 470 ? 6.101 -11.404 10.463 1.00 80.94 470 SER A N 1
ATOM 3602 C CA . SER A 1 470 ? 4.784 -12.031 10.332 1.00 80.94 470 SER A CA 1
ATOM 3603 C C . SER A 1 470 ? 4.176 -12.378 11.688 1.00 80.94 470 SER A C 1
ATOM 3605 O O . SER A 1 470 ? 4.862 -12.833 12.626 1.00 80.94 470 SER A O 1
ATOM 3607 N N . LEU A 1 471 ? 2.860 -12.206 11.775 1.00 84.25 471 LEU A N 1
ATOM 3608 C CA . LEU A 1 471 ? 2.109 -12.346 13.016 1.00 84.25 471 LEU A CA 1
ATOM 3609 C C . LEU A 1 471 ? 1.920 -13.800 13.436 1.00 84.25 471 LEU A C 1
ATOM 3611 O O . LEU A 1 471 ? 2.354 -14.198 14.523 1.00 84.25 471 LEU A O 1
ATOM 3615 N N . VAL A 1 472 ? 1.283 -14.589 12.574 1.00 84.88 472 VAL A N 1
ATOM 3616 C CA . VAL A 1 472 ? 0.906 -15.967 12.868 1.00 84.88 472 VAL A CA 1
ATOM 3617 C C . VAL A 1 472 ? 2.142 -16.869 12.748 1.00 84.88 472 VAL A C 1
ATOM 3619 O O . VAL A 1 472 ? 2.814 -16.860 11.711 1.00 84.88 472 VAL A O 1
ATOM 3622 N N . PRO A 1 473 ? 2.485 -17.648 13.793 1.00 82.44 473 PRO A N 1
ATOM 3623 C CA . PRO A 1 473 ? 3.646 -18.533 13.766 1.00 82.44 473 PRO A CA 1
ATOM 3624 C C . PRO A 1 473 ? 3.578 -19.597 12.659 1.00 82.44 473 PRO A C 1
ATOM 3626 O O . PRO A 1 473 ? 2.504 -20.083 12.314 1.00 82.44 473 PRO A O 1
ATOM 3629 N N . SER A 1 474 ? 4.737 -20.061 12.185 1.00 80.25 474 SER A N 1
ATOM 3630 C CA . SER A 1 474 ? 4.841 -21.097 11.139 1.00 80.25 474 SER A CA 1
ATOM 3631 C C . SER A 1 474 ? 4.372 -22.492 11.578 1.00 80.25 474 SER A C 1
ATOM 3633 O O . SER A 1 474 ? 4.261 -23.389 10.751 1.00 80.25 474 SER A O 1
ATOM 3635 N N . GLY A 1 475 ? 4.114 -22.692 12.876 1.00 83.00 475 GLY A N 1
ATOM 3636 C CA . GLY A 1 475 ? 3.525 -23.925 13.410 1.00 83.00 475 GLY A CA 1
ATOM 3637 C C . GLY A 1 475 ? 2.008 -24.029 13.219 1.00 83.00 475 GLY A C 1
ATOM 3638 O O . GLY A 1 475 ? 1.438 -25.063 13.559 1.00 83.00 475 GLY A O 1
ATOM 3639 N N . ILE A 1 476 ? 1.363 -22.971 12.719 1.00 87.69 476 ILE A N 1
ATOM 3640 C CA . ILE A 1 476 ? -0.044 -23.007 12.324 1.00 87.69 476 ILE A CA 1
ATOM 3641 C C . ILE A 1 476 ? -0.164 -23.649 10.939 1.00 87.69 476 ILE A C 1
ATOM 3643 O O . ILE A 1 476 ? 0.669 -23.402 10.066 1.00 87.69 476 ILE A O 1
ATOM 3647 N N . ASP A 1 477 ? -1.175 -24.493 10.750 1.00 87.12 477 ASP A N 1
ATOM 3648 C CA . ASP A 1 477 ? -1.400 -25.203 9.492 1.00 87.12 477 ASP A CA 1
ATOM 3649 C C . ASP A 1 477 ? -1.823 -24.216 8.378 1.00 87.12 477 ASP A C 1
ATOM 3651 O O . ASP A 1 477 ? -2.427 -23.178 8.673 1.00 87.12 477 ASP A O 1
ATOM 3655 N N . PRO A 1 478 ? -1.513 -24.488 7.095 1.00 83.12 478 PRO A N 1
ATOM 3656 C CA . PRO A 1 478 ? -1.871 -23.595 5.990 1.00 83.12 478 PRO A CA 1
ATOM 3657 C C . PRO A 1 478 ? -3.377 -23.350 5.823 1.00 83.12 478 PRO A C 1
ATOM 3659 O O . PRO A 1 478 ? -3.773 -22.305 5.319 1.00 83.12 478 PRO A O 1
ATOM 3662 N N . ASP A 1 479 ? -4.226 -24.288 6.230 1.00 84.56 479 ASP A N 1
ATOM 3663 C CA . ASP A 1 479 ? -5.689 -24.146 6.235 1.00 84.56 479 ASP A CA 1
ATOM 3664 C C . ASP A 1 479 ? -6.224 -23.465 7.507 1.00 84.56 479 ASP A C 1
ATOM 3666 O O . ASP A 1 479 ? -7.407 -23.143 7.580 1.00 84.56 479 ASP A O 1
ATOM 3670 N N . LEU A 1 480 ? -5.341 -23.170 8.470 1.00 90.06 480 LEU A N 1
ATOM 3671 C CA . LEU A 1 480 ? -5.634 -22.551 9.763 1.00 90.06 480 LEU A CA 1
ATOM 3672 C C . LEU A 1 480 ? -6.472 -23.423 10.712 1.00 90.06 480 LEU A C 1
ATOM 3674 O O . LEU A 1 480 ? -6.937 -22.915 11.736 1.00 90.06 480 LEU A O 1
ATOM 3678 N N . ASP A 1 481 ? -6.589 -24.732 10.460 1.00 89.25 481 ASP A N 1
ATOM 3679 C CA . ASP A 1 481 ? -7.383 -25.661 11.285 1.00 89.25 481 ASP A CA 1
ATOM 3680 C C . ASP A 1 481 ? -6.949 -25.664 12.762 1.00 89.25 481 ASP A C 1
ATOM 3682 O O . ASP A 1 481 ? -7.757 -25.828 13.684 1.00 89.25 481 ASP A O 1
ATOM 3686 N N . ASN A 1 482 ? -5.656 -25.448 13.010 1.00 92.12 482 ASN A N 1
ATOM 3687 C CA . ASN A 1 482 ? -5.078 -25.364 14.348 1.00 92.12 482 ASN A CA 1
ATOM 3688 C C . ASN A 1 482 ? -4.829 -23.915 14.823 1.00 92.12 482 ASN A C 1
ATOM 3690 O O . ASN A 1 482 ? -4.213 -23.721 15.878 1.00 92.12 482 ASN A O 1
ATOM 3694 N N . GLY A 1 483 ? -5.325 -22.901 14.101 1.00 91.69 483 GLY A N 1
ATOM 3695 C CA . GLY A 1 483 ? -5.071 -21.476 14.352 1.00 91.69 483 GLY A CA 1
ATOM 3696 C C . GLY A 1 483 ? -5.398 -21.041 15.781 1.00 91.69 483 GLY A C 1
ATOM 3697 O O . GLY A 1 483 ? -4.643 -20.293 16.400 1.00 91.69 483 GLY A O 1
ATOM 3698 N N . GLN A 1 484 ? -6.456 -21.604 16.374 1.00 94.12 484 GLN A N 1
ATOM 3699 C CA . GLN A 1 484 ? -6.865 -21.343 17.764 1.00 94.12 484 GLN A CA 1
ATOM 3700 C C . GLN A 1 484 ? -5.791 -21.691 18.812 1.00 94.12 484 GLN A C 1
ATOM 3702 O O . GLN A 1 484 ? -5.910 -21.289 19.968 1.00 94.12 484 GLN A O 1
ATOM 3707 N N . SER A 1 485 ? -4.739 -22.428 18.446 1.00 92.88 485 SER A N 1
ATOM 3708 C CA . SER A 1 485 ? -3.598 -22.697 19.328 1.00 92.88 485 SER A CA 1
ATOM 3709 C C . SER A 1 485 ? -2.634 -21.509 19.488 1.00 92.88 485 SER A C 1
ATOM 3711 O O . SER A 1 485 ? -1.864 -21.502 20.448 1.00 92.88 485 SER A O 1
ATOM 3713 N N . SER A 1 486 ? -2.691 -20.496 18.611 1.00 93.56 486 SER A N 1
ATOM 3714 C CA . SER A 1 486 ? -1.907 -19.256 18.720 1.00 93.56 486 SER A CA 1
ATOM 3715 C C . SER A 1 486 ? -2.720 -18.139 19.371 1.00 93.56 486 SER A C 1
ATOM 3717 O O . SER A 1 486 ? -3.846 -17.845 18.967 1.00 93.56 486 SER A O 1
ATOM 3719 N N . VAL A 1 487 ? -2.123 -17.462 20.355 1.00 95.50 487 VAL A N 1
ATOM 3720 C CA . VAL A 1 487 ? -2.758 -16.309 21.010 1.00 95.50 487 VAL A CA 1
ATOM 3721 C C . VAL A 1 487 ? -2.806 -15.091 20.088 1.00 95.50 487 VAL A C 1
ATOM 3723 O O . VAL A 1 487 ? -3.778 -14.340 20.129 1.00 95.50 487 VAL A O 1
ATOM 3726 N N . THR A 1 488 ? -1.830 -14.937 19.187 1.00 93.25 488 THR A N 1
ATOM 3727 C CA . THR A 1 488 ? -1.862 -13.890 18.154 1.00 93.25 488 THR A CA 1
ATOM 3728 C C . THR A 1 488 ? -3.021 -14.112 17.181 1.00 93.25 488 THR A C 1
ATOM 3730 O O . THR A 1 488 ? -3.753 -13.170 16.882 1.00 93.25 488 THR A O 1
ATOM 3733 N N . TYR A 1 489 ? -3.274 -15.356 16.756 1.00 94.38 489 TYR A N 1
ATOM 3734 C CA . TYR A 1 489 ? -4.438 -15.678 15.921 1.00 94.38 489 TYR A CA 1
ATOM 3735 C C . TYR A 1 489 ? -5.764 -15.398 16.650 1.00 94.38 489 TYR A C 1
ATOM 3737 O O . TYR A 1 489 ? -6.661 -14.769 16.088 1.00 94.38 489 TYR A O 1
ATOM 3745 N N . GLN A 1 490 ? -5.877 -15.773 17.932 1.00 96.31 490 GLN A N 1
ATOM 3746 C CA . GLN A 1 490 ? -7.050 -15.443 18.755 1.00 96.31 490 GLN A CA 1
ATOM 3747 C C . GLN A 1 490 ? -7.275 -13.925 18.887 1.00 96.31 490 GLN A C 1
ATOM 3749 O O . GLN A 1 490 ? -8.421 -13.469 18.840 1.00 96.31 490 GLN A O 1
ATOM 3754 N N . ALA A 1 491 ? -6.206 -13.134 19.023 1.00 95.62 491 ALA A N 1
ATOM 3755 C CA . ALA A 1 491 ? -6.287 -11.675 19.030 1.00 95.62 491 ALA A CA 1
ATOM 3756 C C . ALA A 1 491 ? -6.762 -11.118 17.678 1.00 95.62 491 ALA A C 1
ATOM 3758 O O . ALA A 1 491 ? -7.605 -10.223 17.650 1.00 95.62 491 ALA A O 1
ATOM 3759 N N . MET A 1 492 ? -6.295 -11.675 16.555 1.00 93.31 492 MET A N 1
ATOM 3760 C CA . MET A 1 492 ? -6.761 -11.270 15.223 1.00 93.31 492 MET A CA 1
ATOM 3761 C C . MET A 1 492 ? -8.244 -11.560 15.029 1.00 93.31 492 MET A C 1
ATOM 3763 O O . MET A 1 492 ? -8.991 -10.685 14.601 1.00 93.31 492 MET A O 1
ATOM 3767 N N . ILE A 1 493 ? -8.706 -12.743 15.425 1.00 95.38 493 ILE A N 1
ATOM 3768 C CA . ILE A 1 493 ? -10.127 -13.101 15.397 1.00 95.38 493 ILE A CA 1
ATOM 3769 C C . ILE A 1 493 ? -10.980 -12.134 16.225 1.00 95.38 493 ILE A C 1
ATOM 3771 O O . ILE A 1 493 ? -12.118 -11.836 15.863 1.00 95.38 493 ILE A O 1
ATOM 3775 N N . ALA A 1 494 ? -10.461 -11.648 17.354 1.00 96.00 494 ALA A N 1
ATOM 3776 C CA . ALA A 1 494 ? -11.193 -10.725 18.214 1.00 96.00 494 ALA A CA 1
ATOM 3777 C C . ALA A 1 494 ? -11.508 -9.381 17.530 1.00 96.00 494 ALA A C 1
ATOM 3779 O O . ALA A 1 494 ? -12.455 -8.718 17.948 1.00 96.00 494 ALA A O 1
ATOM 3780 N N . SER A 1 495 ? -10.778 -9.012 16.469 1.00 92.06 495 SER A N 1
ATOM 3781 C CA . SER A 1 495 ? -11.052 -7.814 15.660 1.00 92.06 495 SER A CA 1
ATOM 3782 C C . SER A 1 495 ? -12.277 -7.928 14.746 1.00 92.06 495 SER A C 1
ATOM 3784 O O . SER A 1 495 ? -12.751 -6.915 14.235 1.00 92.06 495 SER A O 1
ATOM 3786 N N . ASN A 1 496 ? -12.811 -9.139 14.545 1.00 95.00 496 ASN A N 1
ATOM 3787 C CA . ASN A 1 496 ? -14.000 -9.353 13.728 1.00 95.00 496 ASN A CA 1
ATOM 3788 C C . ASN A 1 496 ? -15.158 -8.476 14.250 1.00 95.00 496 ASN A C 1
ATOM 3790 O O . ASN A 1 496 ? -15.439 -8.525 15.451 1.00 95.00 496 ASN A O 1
ATOM 3794 N N . PRO A 1 497 ? -15.885 -7.727 13.399 1.00 93.25 497 PRO A N 1
ATOM 3795 C CA . PRO A 1 497 ? -16.981 -6.857 13.837 1.00 93.25 497 PRO A CA 1
ATOM 3796 C C . PRO A 1 497 ? -18.107 -7.570 14.596 1.00 93.25 497 PRO A C 1
ATOM 3798 O O . PRO A 1 497 ? -18.832 -6.943 15.363 1.00 93.25 497 PRO A O 1
ATOM 3801 N N . ALA A 1 498 ? -18.274 -8.883 14.406 1.00 95.00 498 ALA A N 1
ATOM 3802 C CA . ALA A 1 498 ? -19.228 -9.680 15.176 1.00 95.00 498 ALA A CA 1
ATOM 3803 C C . ALA A 1 498 ? -18.775 -9.934 16.631 1.00 95.00 498 ALA A C 1
ATOM 3805 O O . ALA A 1 498 ? -19.574 -10.398 17.446 1.00 95.00 498 ALA A O 1
ATOM 3806 N N . LYS A 1 499 ? -17.504 -9.659 16.953 1.00 96.06 499 LYS A N 1
ATOM 3807 C CA . LYS A 1 499 ? -16.862 -9.887 18.257 1.00 96.06 499 LYS A CA 1
ATOM 3808 C C . LYS A 1 499 ? -16.408 -8.579 18.909 1.00 96.06 499 LYS A C 1
ATOM 3810 O O . LYS A 1 499 ? -16.688 -8.372 20.092 1.00 96.06 499 LYS A O 1
ATOM 3815 N N . TRP A 1 500 ? -15.753 -7.696 18.156 1.00 96.00 500 TRP A N 1
ATOM 3816 C CA . TRP A 1 500 ? -15.221 -6.426 18.650 1.00 96.00 500 TRP A CA 1
ATOM 3817 C C . TRP A 1 500 ? -16.339 -5.502 19.146 1.00 96.00 500 TRP A C 1
ATOM 3819 O O . TRP A 1 500 ? -17.248 -5.150 18.401 1.00 96.00 500 TRP A O 1
ATOM 3829 N N . GLY A 1 501 ? -16.300 -5.130 20.428 1.00 95.75 501 GLY A N 1
ATOM 3830 C CA . GLY A 1 501 ? -17.337 -4.309 21.063 1.00 95.75 501 GLY A CA 1
ATOM 3831 C C . GLY A 1 501 ? -18.664 -5.039 21.322 1.00 95.75 501 GLY A C 1
ATOM 3832 O O . GLY A 1 501 ? -19.631 -4.407 21.743 1.00 95.75 501 GLY A O 1
ATOM 3833 N N . VAL A 1 502 ? -18.731 -6.357 21.082 1.00 96.69 502 VAL A N 1
ATOM 3834 C CA . VAL A 1 502 ? -19.973 -7.156 21.149 1.00 96.69 502 VAL A CA 1
ATOM 3835 C C . VAL A 1 502 ? -19.846 -8.361 22.082 1.00 96.69 502 VAL A C 1
ATOM 3837 O O . VAL A 1 502 ? -20.757 -8.629 22.866 1.00 96.69 502 VAL A O 1
ATOM 3840 N N . ASP A 1 503 ? -18.717 -9.067 22.052 1.00 97.00 503 ASP A N 1
ATOM 3841 C CA . ASP A 1 503 ? -18.489 -10.284 22.832 1.00 97.00 503 ASP A CA 1
ATOM 3842 C C . ASP A 1 503 ? -17.455 -10.048 23.937 1.00 97.00 503 ASP A C 1
ATOM 3844 O O . ASP A 1 503 ? -16.264 -9.949 23.666 1.00 97.00 503 ASP A O 1
ATOM 3848 N N . SER A 1 504 ? -17.873 -10.018 25.206 1.00 97.06 504 SER A N 1
ATOM 3849 C CA . SER A 1 504 ? -16.950 -9.840 26.339 1.00 97.06 504 SER A CA 1
ATOM 3850 C C . SER A 1 504 ? -15.986 -11.014 26.558 1.00 97.06 504 SER A C 1
ATOM 3852 O O . SER A 1 504 ? -15.072 -10.903 27.370 1.00 97.06 504 SER A O 1
ATOM 3854 N N . SER A 1 505 ? -16.218 -12.157 25.906 1.00 97.31 505 SER A N 1
ATOM 3855 C CA . SER A 1 505 ? -15.360 -13.343 25.995 1.00 97.31 505 SER A CA 1
ATOM 3856 C C . SER A 1 505 ? -14.275 -13.400 24.920 1.00 97.31 505 SER A C 1
ATOM 3858 O O . SER A 1 505 ? -13.410 -14.274 24.989 1.00 97.31 505 SER A O 1
ATOM 3860 N N . ASN A 1 506 ? -14.276 -12.467 23.959 1.00 97.00 506 ASN A N 1
ATOM 3861 C CA . ASN A 1 506 ? -13.216 -12.391 22.960 1.00 97.00 506 ASN A CA 1
ATOM 3862 C C . ASN A 1 506 ? -11.847 -12.133 23.623 1.00 97.00 506 ASN A C 1
ATOM 3864 O O . ASN A 1 506 ? -11.766 -11.526 24.696 1.00 97.00 506 ASN A O 1
ATOM 3868 N N . TYR A 1 507 ? -10.767 -12.578 22.972 1.00 97.62 507 TYR A N 1
ATOM 3869 C CA . TYR A 1 507 ? -9.413 -12.524 23.530 1.00 97.62 507 TYR A CA 1
ATOM 3870 C C . TYR A 1 507 ? -8.998 -11.110 23.968 1.00 97.62 507 TYR A C 1
ATOM 3872 O O . TYR A 1 507 ? -8.495 -10.938 25.081 1.00 97.62 507 TYR A O 1
ATOM 3880 N N . CYS A 1 508 ? -9.233 -10.099 23.126 1.00 98.19 508 CYS A N 1
ATOM 3881 C CA . CYS A 1 508 ? -8.824 -8.724 23.401 1.00 98.19 508 CYS A CA 1
ATOM 3882 C C . CYS A 1 508 ? -9.568 -8.116 24.592 1.00 98.19 508 CYS A C 1
ATOM 3884 O O . CYS A 1 508 ? -8.944 -7.473 25.438 1.00 98.19 508 CYS A O 1
ATOM 3886 N N . CYS A 1 509 ? -10.869 -8.376 24.724 1.00 98.31 509 CYS A N 1
ATOM 3887 C CA . CYS A 1 509 ? -11.620 -7.905 25.880 1.00 98.31 509 CYS A CA 1
ATOM 3888 C C . CYS A 1 509 ? -11.190 -8.635 27.158 1.00 98.31 509 CYS A C 1
ATOM 3890 O O . CYS A 1 509 ? -10.883 -7.996 28.164 1.00 98.31 509 CYS A O 1
ATOM 3892 N N . ALA A 1 510 ? -11.102 -9.967 27.110 1.00 97.88 510 ALA A N 1
ATOM 3893 C CA . ALA A 1 510 ? -10.814 -10.786 28.282 1.00 97.88 510 ALA A CA 1
ATOM 3894 C C . ALA A 1 510 ? -9.395 -10.580 28.846 1.00 97.88 510 ALA A C 1
ATOM 3896 O O . ALA A 1 510 ? -9.214 -10.654 30.061 1.00 97.88 510 ALA A O 1
ATOM 3897 N N . ASN A 1 511 ? -8.401 -10.326 27.985 1.00 97.75 511 ASN A N 1
ATOM 3898 C CA . ASN A 1 511 ? -6.989 -10.278 28.387 1.00 97.75 511 ASN A CA 1
ATOM 3899 C C . ASN A 1 511 ? -6.393 -8.864 28.379 1.00 97.75 511 ASN A C 1
ATOM 3901 O O . ASN A 1 511 ? -5.507 -8.578 29.180 1.00 97.75 511 ASN A O 1
ATOM 3905 N N . VAL A 1 512 ? -6.877 -7.976 27.505 1.00 97.50 512 VAL A N 1
ATOM 3906 C CA . VAL A 1 512 ? -6.297 -6.634 27.289 1.00 97.50 512 VAL A CA 1
ATOM 3907 C C . VAL A 1 512 ? -7.272 -5.517 27.679 1.00 97.50 512 VAL A C 1
ATOM 3909 O O . VAL A 1 512 ? -6.877 -4.358 27.783 1.00 97.50 512 VAL A O 1
ATOM 3912 N N . ASN A 1 513 ? -8.537 -5.856 27.959 1.00 97.62 513 ASN A N 1
ATOM 3913 C CA . ASN A 1 513 ? -9.593 -4.915 28.334 1.00 97.62 513 ASN A CA 1
ATOM 3914 C C . ASN A 1 513 ? -9.831 -3.819 27.271 1.00 97.62 513 ASN A C 1
ATOM 3916 O O . ASN A 1 513 ? -10.058 -2.652 27.593 1.00 97.62 513 ASN A O 1
ATOM 3920 N N . VAL A 1 514 ? -9.772 -4.208 25.994 1.00 97.06 514 VAL A N 1
ATOM 3921 C CA . VAL A 1 514 ? -10.124 -3.379 24.828 1.00 97.06 514 VAL A CA 1
ATOM 3922 C C . VAL A 1 514 ? -11.071 -4.148 23.908 1.00 97.06 514 VAL A C 1
ATOM 3924 O O . VAL A 1 514 ? -11.117 -5.375 23.958 1.00 97.06 514 VAL A O 1
ATOM 3927 N N . GLY A 1 515 ? -11.861 -3.444 23.093 1.00 95.50 515 GLY A N 1
ATOM 3928 C CA . GLY A 1 515 ? -12.873 -4.095 22.249 1.00 95.50 515 GLY A CA 1
ATOM 3929 C C . GLY A 1 515 ? -13.972 -4.807 23.050 1.00 95.50 515 GLY A C 1
ATOM 3930 O O . GLY A 1 515 ? -14.540 -5.796 22.583 1.00 95.50 515 GLY A O 1
ATOM 3931 N N . CYS A 1 516 ? -14.244 -4.344 24.273 1.00 97.69 516 CYS A N 1
ATOM 3932 C CA . CYS A 1 516 ? -15.292 -4.870 25.145 1.00 97.69 516 CYS A CA 1
ATOM 3933 C C . CYS A 1 516 ? -16.669 -4.259 24.833 1.00 97.69 516 CYS A C 1
ATOM 3935 O O . CYS A 1 516 ? -16.730 -3.112 24.387 1.00 97.69 516 CYS A O 1
ATOM 3937 N N . PRO A 1 517 ? -17.773 -4.970 25.128 1.00 96.56 517 PRO A N 1
ATOM 3938 C CA . PRO A 1 517 ? -19.115 -4.390 25.101 1.00 96.56 517 PRO A CA 1
ATOM 3939 C C . PRO A 1 517 ? -19.237 -3.173 26.023 1.00 96.56 517 PRO A C 1
ATOM 3941 O O . PRO A 1 517 ? -18.653 -3.161 27.109 1.00 96.56 517 PRO A O 1
ATOM 3944 N N . ALA A 1 518 ? -19.998 -2.172 25.573 1.00 88.75 518 ALA A N 1
ATOM 3945 C CA . ALA A 1 518 ? -20.238 -0.918 26.292 1.00 88.75 518 ALA A CA 1
ATOM 3946 C C . ALA A 1 518 ? -21.088 -1.072 27.565 1.00 88.75 518 ALA A C 1
ATOM 3948 O O . ALA A 1 518 ? -21.979 -1.956 27.597 1.00 88.75 518 ALA A O 1
#

Foldseek 3Di:
DVVVVVVVVVVVVVVVVVLVVPPPPDPQDQDDFDPFQAEAEAVCQCQVVVDDPVLVLLQLVCCCVQQVHAEYEDEDEQQLFFPLVWDWAQDDDDEDPQWDKDAWCNVVDCPVPDILNTITTTGPVVLVVLLVVLVSCVVSNHAYAYEYWFHRNVQFDPQQQAAPPPPPPCPPPPPPVFPPQRQPQCVSVVVVCVVPDPPPCDPPVPVVPPNPDSPRSVRDPVNRRRQGDGDPVCLSVLLSSLLCLQPVSVVDVGHHQEYEYWEALQWSNRHPDPPLDQFLDEQDPVSLLSSLVSSLSSLQSNQSRHDPPHAYEYYHEFFAQDAPQDDPSRNRGYGHHPVSSVVSSCVRCNLSRAHEYEYAAEDAPPDCLCPCPVPDGRGHHLVRVLVVLVVQLVSNVVSVVVDPPDPDDSSRGRSNAYEHEEYFDFCVVPPLQSRLLVLLSSLLSLSVRPNHSHYYYDHQEDSDPVSRGHNQYPPQDSSRPVVVVGSSSQSSSCSRPCRQLPPCPRSSCVPNVHSHHD

Radius of gyration: 23.42 Å; chains: 1; bounding box: 47×73×61 Å

Secondary structure (DSSP, 8-state):
-HHHHHHHHHHHHHHHHHHHTTTTT---------S--BEE--HHHHHHTT--HHHHHHHHHHHHHHT--SEEEEEEEHHHHB-SSS--BSS--PPPTTEEEE-TTTT---BTTB---SBEEEEHHHHHHHHHHHHHHHHHT-EEEEEEE---GGGS-TT---S---------S------------THHHHHHHHHH-TT----TTSSSSGGG------S----TTTTBPPPGGGHHHHHHHHHHHHHTTTSSS--EEEEEESS-TTBTTT-B-TTSS-TTSPPPHHHHHHHHHHHHHHHHHHHTTPPTTPEEEEEE-S--SSPPS--GGGTT--B--HHHHHHHHHHHHTTTS--EEEEE--S-TT-TTS-EETTEESS--GGGHHHHHHHHHHHHHHHHHTSTT----TTT-GGG-EEEEE----TTTS-HHHHHHHHHHHHHHHHT-TTEEEE--S-SB-SSTT-TT-SB-TTS-TT-TTGGG-HHHHHHHHTSTTTTTT-TTSHHHHHHS-S---

Sequence (518 aa):
MTALTALLAAVATLLASQCEAGFAGSTASTYTFNANKMGLDDQNYVLTQALDSATIAARNEQLQSDMAPSVHRYNMFWSSFESSGTPSSSSPVTCDSGYYMVPPDSSGLKVNGGKYNNYRCISYGQEVLTEELLQADEAIGWESAAIIWCAPVYARDPACAGQPEVATESAPDNYTDTYANFTITQTAVSATIAAQLPTLVLPPQVLENSTQGNVAAESALDSSGCSCVPADAFMPDFQDFIAYLGDRVNNGAARFGHYIIWNECANSYWTDVSPRIDVTQVVTAEGQQIWVNTYANMIKLAQAVVQQPALVYVSTDRWWGVPPVLTSWNIGRAHMGTQNLLVGLWEVLGIETEWSLVMHVYGDIGSNEMDMQNGIVNAYGWPTVYIVAAWQNQQLASAIANTPGTSYTIDNAPQRVIAATEQGWQASQNDDQTRAEWLCQAFNYADQVDTLAWMSWFDFQRGSVADDWSLVPSGIDPDLDNGQSSVTYQAMIASNPAKWGVDSSNYCCANVNVGCPA